Protein AF-0000000080791284 (afdb_homodimer)

Foldseek 3Di:
DEEEEEVLQAQLNLLLCVLCVVVVHQYAYEYQPPPGDPLSHDPPRHYDHDALLPLVSLLCSCQVVVHQEYEYDWFDADQVVCQVVLVRRCCRQVSSLVSNVVSCVVNVHAAYEYEAEPQQQAFFPDQADEPPRDGDHDGSNSVSSVSSLVVLVVCCVVDVLHAYAYEYEWQEFFHPDLSRAHPDCRHDLVVCLVQVVVVHAAAFAFQCAPDPRGAAWTFYAYSNLVSQLSSLSVVCVVVVHHADRYFYQTDQPTDGPVRLVVLLCVQVVRDHDHHYHHHDPRDHRYYTYDGVSSVVRRVHDRPADSNNRSNRNNSSCVSCVVRD/DEEEEEVLQAQLNLLLCVLCVVVVHQYAYEYQPPPGDPLSHDPPRHYDHDALLPLVSLLCSCQVVVHQEYEYDWFDADQVVCQVVLVRRCCRQVSSLVSNVVSCVVNVHAHYEYEAEPQQQAFFPDQADEPPRDGDHDGSNSVSSVSSLVVLVVCCVVDVLHAYAYEYEWQEFFHPDLSRAHPDCRHDLVVCLVQVVVVHAAAFAFQCFPDPRGAAWTFYAYSNLVSQLSVLSVVCVVVVHHADRYFYQTDQPTDGPVRLVVLLCVQVVRDHDHHYHHHDPRDHRYYTYDGVSSVVRRVHDRPDDSNNRSNRNNSSCVSCVVRD

pLDDT: mean 96.79, std 4.79, range [45.53, 99.0]

Structure (mmCIF, N/CA/C/O backbone):
data_AF-0000000080791284-model_v1
#
loop_
_entity.id
_entity.type
_entity.pdbx_description
1 polymer 'UDP-glucose 4-epimerase'
#
loop_
_atom_site.group_PDB
_atom_site.id
_atom_site.type_symbol
_atom_site.label_atom_id
_atom_site.label_alt_id
_atom_site.label_comp_id
_atom_site.label_asym_id
_atom_site.label_entity_id
_atom_site.label_seq_id
_atom_site.pdbx_PDB_ins_code
_atom_site.Cartn_x
_atom_site.Cartn_y
_atom_site.Cartn_z
_atom_site.occupancy
_atom_site.B_iso_or_equiv
_atom_site.auth_seq_id
_atom_site.auth_comp_id
_atom_site.auth_asym_id
_atom_site.auth_atom_id
_atom_site.pdbx_PDB_model_num
ATOM 1 N N . MET A 1 1 ? -21.625 -19.188 -17.984 1 87.69 1 MET A N 1
ATOM 2 C CA . MET A 1 1 ? -21.016 -18.469 -16.859 1 87.69 1 MET A CA 1
ATOM 3 C C . MET A 1 1 ? -19.516 -18.281 -17.094 1 87.69 1 MET A C 1
ATOM 5 O O . MET A 1 1 ? -18.812 -19.219 -17.5 1 87.69 1 MET A O 1
ATOM 9 N N . SER A 1 2 ? -19 -17.078 -17.141 1 98.19 2 SER A N 1
ATOM 10 C CA . SER A 1 2 ? -17.609 -16.859 -17.516 1 98.19 2 SER A CA 1
ATOM 11 C C . SER A 1 2 ? -16.844 -16.156 -16.391 1 98.19 2 SER A C 1
ATOM 13 O O . SER A 1 2 ? -17.438 -15.547 -15.5 1 98.19 2 SER A O 1
ATOM 15 N N . TRP A 1 3 ? -15.586 -16.391 -16.266 1 98.88 3 TRP A N 1
ATOM 16 C CA . TRP A 1 3 ? -14.664 -15.734 -15.352 1 98.88 3 TRP A CA 1
ATOM 17 C C . TRP A 1 3 ? -13.508 -15.086 -16.109 1 98.88 3 TRP A C 1
ATOM 19 O O . TRP A 1 3 ? -12.969 -15.68 -17.047 1 98.88 3 TRP A O 1
ATOM 29 N N . LEU A 1 4 ? -13.234 -13.859 -15.773 1 98.94 4 LEU A N 1
ATOM 30 C CA . LEU A 1 4 ? -12.078 -13.18 -16.344 1 98.94 4 LEU A CA 1
ATOM 31 C C . LEU A 1 4 ? -10.805 -13.562 -15.609 1 98.94 4 LEU A C 1
ATOM 33 O O . LEU A 1 4 ? -10.758 -13.531 -14.383 1 98.94 4 LEU A O 1
ATOM 37 N N . VAL A 1 5 ? -9.805 -13.977 -16.312 1 98.94 5 VAL A N 1
ATOM 38 C CA . VAL A 1 5 ? -8.469 -14.219 -15.781 1 98.94 5 VAL A CA 1
ATOM 39 C C . VAL A 1 5 ? -7.5 -13.18 -16.328 1 98.94 5 VAL A C 1
ATOM 41 O O . VAL A 1 5 ? -7.09 -13.25 -17.484 1 98.94 5 VAL A O 1
ATOM 44 N N . THR A 1 6 ? -7.156 -12.203 -15.492 1 98.94 6 THR A N 1
ATOM 45 C CA . THR A 1 6 ? -6.086 -11.297 -15.898 1 98.94 6 THR A CA 1
ATOM 46 C C . THR A 1 6 ? -4.723 -11.969 -15.758 1 98.94 6 THR A C 1
ATOM 48 O O . THR A 1 6 ? -4.5 -12.734 -14.812 1 98.94 6 THR A O 1
ATOM 51 N N . GLY A 1 7 ? -3.83 -11.648 -16.734 1 98.75 7 GLY A N 1
ATOM 52 C CA . GLY A 1 7 ? -2.572 -12.383 -16.75 1 98.75 7 GLY A CA 1
ATOM 53 C C . GLY A 1 7 ? -2.729 -13.828 -17.156 1 98.75 7 GLY A C 1
ATOM 54 O O . GLY A 1 7 ? -1.93 -14.688 -16.766 1 98.75 7 GLY A O 1
ATOM 55 N N . GLY A 1 8 ? -3.756 -14.07 -17.922 1 98.81 8 GLY A N 1
ATOM 56 C CA . GLY A 1 8 ? -4.113 -15.445 -18.25 1 98.81 8 GLY A CA 1
ATOM 57 C C . GLY A 1 8 ? -3.203 -16.062 -19.281 1 98.81 8 GLY A C 1
ATOM 58 O O . GLY A 1 8 ? -3.275 -17.281 -19.547 1 98.81 8 GLY A O 1
ATOM 59 N N . ALA A 1 9 ? -2.322 -15.289 -19.875 1 98.69 9 ALA A N 1
ATOM 60 C CA . ALA A 1 9 ? -1.378 -15.812 -20.859 1 98.69 9 ALA A CA 1
ATOM 61 C C . ALA A 1 9 ? -0.006 -16.047 -20.234 1 98.69 9 ALA A C 1
ATOM 63 O O . ALA A 1 9 ? 0.948 -16.406 -20.922 1 98.69 9 ALA A O 1
ATOM 64 N N . GLY A 1 10 ? 0.11 -15.781 -18.938 1 98.12 10 GLY A N 1
ATOM 65 C CA . GLY A 1 10 ? 1.325 -16.094 -18.203 1 98.12 10 GLY A CA 1
ATOM 66 C C . GLY A 1 10 ? 1.381 -17.547 -17.75 1 98.12 10 GLY A C 1
ATOM 67 O O . GLY A 1 10 ? 0.429 -18.297 -17.938 1 98.12 10 GLY A O 1
ATOM 68 N N . TYR A 1 11 ? 2.461 -17.938 -17.078 1 97.88 11 TYR A N 1
ATOM 69 C CA . TYR A 1 11 ? 2.721 -19.297 -16.625 1 97.88 11 TYR A CA 1
ATOM 70 C C . TYR A 1 11 ? 1.619 -19.781 -15.695 1 97.88 11 TYR A C 1
ATOM 72 O O . TYR A 1 11 ? 0.924 -20.75 -15.992 1 97.88 11 TYR A O 1
ATOM 80 N N . ILE A 1 12 ? 1.328 -19.031 -14.594 1 98.5 12 ILE A N 1
ATOM 81 C CA . ILE A 1 12 ? 0.312 -19.453 -13.633 1 98.5 12 ILE A CA 1
ATOM 82 C C . ILE A 1 12 ? -1.079 -19.219 -14.219 1 98.5 12 ILE A C 1
ATOM 84 O O . ILE A 1 12 ? -1.938 -20.109 -14.156 1 98.5 12 ILE A O 1
ATOM 88 N N . GLY A 1 13 ? -1.256 -18.078 -14.852 1 98.81 13 GLY A N 1
ATOM 89 C CA . GLY A 1 13 ? -2.553 -17.719 -15.398 1 98.81 13 GLY A CA 1
ATOM 90 C C . GLY A 1 13 ? -3.07 -18.719 -16.422 1 98.81 13 GLY A C 1
ATOM 91 O O . GLY A 1 13 ? -4.254 -19.062 -16.406 1 98.81 13 GLY A O 1
ATOM 92 N N . SER A 1 14 ? -2.199 -19.203 -17.281 1 98.81 14 SER A N 1
ATOM 93 C CA . SER A 1 14 ? -2.631 -20.125 -18.312 1 98.81 14 SER A CA 1
ATOM 94 C C . SER A 1 14 ? -3.043 -21.469 -17.719 1 98.81 14 SER A C 1
ATOM 96 O O . SER A 1 14 ? -3.951 -22.141 -18.234 1 98.81 14 SER A O 1
ATOM 98 N N . HIS A 1 15 ? -2.41 -21.922 -16.656 1 98.88 15 HIS A N 1
ATOM 99 C CA . HIS A 1 15 ? -2.83 -23.141 -15.977 1 98.88 15 HIS A CA 1
ATOM 100 C C . HIS A 1 15 ? -4.199 -22.969 -15.328 1 98.88 15 HIS A C 1
ATOM 102 O O . HIS A 1 15 ? -5.008 -23.891 -15.305 1 98.88 15 HIS A O 1
ATOM 108 N N . ILE A 1 16 ? -4.465 -21.75 -14.781 1 98.88 16 ILE A N 1
ATOM 109 C CA . ILE A 1 16 ? -5.766 -21.453 -14.188 1 98.88 16 ILE A CA 1
ATOM 110 C C . ILE A 1 16 ? -6.84 -21.469 -15.273 1 98.88 16 ILE A C 1
ATOM 112 O O . ILE A 1 16 ? -7.93 -22.016 -15.07 1 98.88 16 ILE A O 1
ATOM 116 N N . VAL A 1 17 ? -6.516 -20.891 -16.422 1 98.88 17 VAL A N 1
ATOM 117 C CA . VAL A 1 17 ? -7.426 -20.875 -17.562 1 98.88 17 VAL A CA 1
ATOM 118 C C . VAL A 1 17 ? -7.789 -22.312 -17.938 1 98.88 17 VAL A C 1
ATOM 120 O O . VAL A 1 17 ? -8.969 -22.641 -18.094 1 98.88 17 VAL A O 1
ATOM 123 N N . GLN A 1 18 ? -6.805 -23.219 -18.031 1 98.5 18 GLN A N 1
ATOM 124 C CA . GLN A 1 18 ? -7.059 -24.625 -18.344 1 98.5 18 GLN A CA 1
ATOM 125 C C . GLN A 1 18 ? -7.906 -25.281 -17.266 1 98.5 18 GLN A C 1
ATOM 127 O O . GLN A 1 18 ? -8.805 -26.078 -17.578 1 98.5 18 GLN A O 1
ATOM 132 N N . ALA A 1 19 ? -7.598 -25 -16.047 1 98.62 19 ALA A N 1
ATOM 133 C CA . ALA A 1 19 ? -8.359 -25.578 -14.938 1 98.62 19 ALA A CA 1
ATOM 134 C C . ALA A 1 19 ? -9.82 -25.156 -14.992 1 98.62 19 ALA A C 1
ATOM 136 O O . ALA A 1 19 ? -10.719 -25.938 -14.688 1 98.62 19 ALA A O 1
ATOM 137 N N . PHE A 1 20 ? -10.094 -23.891 -15.344 1 98.75 20 PHE A N 1
ATOM 138 C CA . PHE A 1 20 ? -11.461 -23.406 -15.508 1 98.75 20 PHE A CA 1
ATOM 139 C C . PHE A 1 20 ? -12.188 -24.203 -16.594 1 98.75 20 PHE A C 1
ATOM 141 O O . PHE A 1 20 ? -13.32 -24.641 -16.391 1 98.75 20 PHE A O 1
ATOM 148 N N . GLN A 1 21 ? -11.531 -24.391 -17.703 1 98.19 21 GLN A N 1
ATOM 149 C CA . GLN A 1 21 ? -12.125 -25.188 -18.797 1 98.19 21 GLN A CA 1
ATOM 150 C C . GLN A 1 21 ? -12.453 -26.594 -18.328 1 98.19 21 GLN A C 1
ATOM 152 O O . GLN A 1 21 ? -13.531 -27.109 -18.625 1 98.19 21 GLN A O 1
ATOM 157 N N . GLN A 1 22 ? -11.539 -27.188 -17.625 1 97.25 22 GLN A N 1
ATOM 158 C CA . GLN A 1 22 ? -11.727 -28.547 -17.125 1 97.25 22 GLN A CA 1
ATOM 159 C C . GLN A 1 22 ? -12.914 -28.625 -16.188 1 97.25 22 GLN A C 1
ATOM 161 O O . GLN A 1 22 ? -13.586 -29.656 -16.109 1 97.25 22 GLN A O 1
ATOM 166 N N . ALA A 1 23 ? -13.188 -27.562 -15.5 1 97.56 23 ALA A N 1
ATOM 167 C CA . ALA A 1 23 ? -14.289 -27.516 -14.531 1 97.56 23 ALA A CA 1
ATOM 168 C C . ALA A 1 23 ? -15.602 -27.141 -15.211 1 97.56 23 ALA A C 1
ATOM 170 O O . ALA A 1 23 ? -16.641 -27.062 -14.555 1 97.56 23 ALA A O 1
ATOM 171 N N . GLY A 1 24 ? -15.57 -26.828 -16.484 1 97.38 24 GLY A N 1
ATOM 172 C CA . GLY A 1 24 ? -16.766 -26.469 -17.219 1 97.38 24 GLY A CA 1
ATOM 173 C C . GLY A 1 24 ? -17.156 -25.016 -17.047 1 97.38 24 GLY A C 1
ATOM 174 O O . GLY A 1 24 ? -18.328 -24.656 -17.219 1 97.38 24 GLY A O 1
ATOM 175 N N . ILE A 1 25 ? -16.266 -24.156 -16.578 1 98 25 ILE A N 1
ATOM 176 C CA . ILE A 1 25 ? -16.469 -22.719 -16.453 1 98 25 ILE A CA 1
ATOM 177 C C . ILE A 1 25 ? -15.727 -21.984 -17.562 1 98 25 ILE A C 1
ATOM 179 O O . ILE A 1 25 ? -14.539 -22.234 -17.781 1 98 25 ILE A O 1
ATOM 183 N N . ASP A 1 26 ? -16.312 -21.109 -18.266 1 98.44 26 ASP A N 1
ATOM 184 C CA . ASP A 1 26 ? -15.73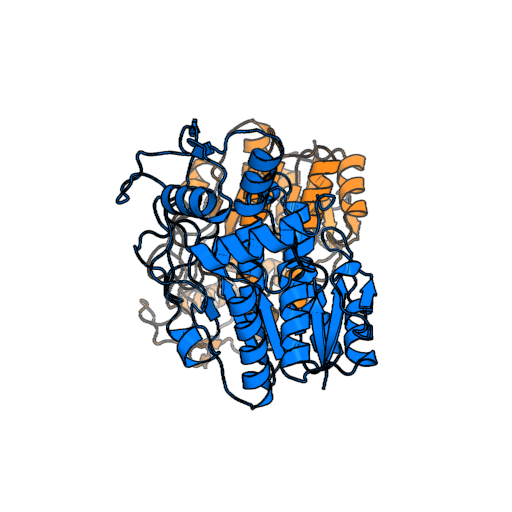4 -20.438 -19.438 1 98.44 26 ASP A CA 1
ATOM 185 C C . ASP A 1 26 ? -14.773 -19.344 -19.016 1 98.44 26 ASP A C 1
ATOM 187 O O . ASP A 1 26 ? -15.195 -18.312 -18.469 1 98.44 26 ASP A O 1
ATOM 191 N N . PRO A 1 27 ? -13.531 -19.531 -19.312 1 98.81 27 PRO A N 1
ATOM 192 C CA . PRO A 1 27 ? -12.594 -18.453 -19 1 98.81 27 PRO A CA 1
ATOM 193 C C . PRO A 1 27 ? -12.516 -17.406 -20.109 1 98.81 27 PRO A C 1
ATOM 195 O O . PRO A 1 27 ? -12.719 -17.719 -21.281 1 98.81 27 PRO A O 1
ATOM 198 N N . VAL A 1 28 ? -12.289 -16.188 -19.75 1 98.94 28 VAL A N 1
ATOM 199 C CA . VAL A 1 28 ? -11.922 -15.062 -20.594 1 98.94 28 VAL A CA 1
ATOM 200 C C . VAL A 1 28 ? -10.578 -14.5 -20.141 1 98.94 28 VAL A C 1
ATOM 202 O O . VAL A 1 28 ? -10.312 -14.391 -18.938 1 98.94 28 VAL A O 1
ATOM 205 N N . VAL A 1 29 ? -9.672 -14.172 -21.094 1 98.94 29 VAL A N 1
ATOM 206 C CA . VAL A 1 29 ? -8.312 -13.789 -20.719 1 98.94 29 VAL A CA 1
ATOM 207 C C . VAL A 1 29 ? -8.055 -12.344 -21.125 1 98.94 29 VAL A C 1
ATOM 209 O O . VAL A 1 29 ? -8.406 -11.93 -22.234 1 98.94 29 VAL A O 1
ATOM 212 N N . ILE A 1 30 ? -7.512 -11.547 -20.219 1 98.94 30 ILE A N 1
ATOM 213 C CA . ILE A 1 30 ? -6.828 -10.297 -20.547 1 98.94 30 ILE A CA 1
ATOM 214 C C . ILE A 1 30 ? -5.336 -10.43 -20.234 1 98.94 30 ILE A C 1
ATOM 216 O O . ILE A 1 30 ? -4.953 -10.922 -19.172 1 98.94 30 ILE A O 1
ATOM 220 N N . ASP A 1 31 ? -4.547 -10.078 -21.156 1 98.88 31 ASP A N 1
ATOM 221 C CA . ASP A 1 31 ? -3.098 -10.078 -20.984 1 98.88 31 ASP A CA 1
ATOM 222 C C . ASP A 1 31 ? -2.432 -9.078 -21.922 1 98.88 31 ASP A C 1
ATOM 224 O O . ASP A 1 31 ? -2.838 -8.953 -23.078 1 98.88 31 ASP A O 1
ATOM 228 N N . ASP A 1 32 ? -1.421 -8.406 -21.438 1 98.62 32 ASP A N 1
ATOM 229 C CA . ASP A 1 32 ? -0.742 -7.457 -22.312 1 98.62 32 ASP A CA 1
ATOM 230 C C . ASP A 1 32 ? 0.476 -8.094 -22.984 1 98.62 32 ASP A C 1
ATOM 232 O O . ASP A 1 32 ? 1.182 -7.445 -23.75 1 98.62 32 ASP A O 1
ATOM 236 N N . LEU A 1 33 ? 0.801 -9.297 -22.656 1 98.25 33 LEU A N 1
ATOM 237 C CA . LEU A 1 33 ? 1.854 -10.133 -23.234 1 98.25 33 LEU A CA 1
ATOM 238 C C . LEU A 1 33 ? 3.23 -9.539 -22.938 1 98.25 33 LEU A C 1
ATOM 240 O O . LEU A 1 33 ? 4.168 -9.727 -23.719 1 98.25 33 LEU A O 1
ATOM 244 N N . SER A 1 34 ? 3.297 -8.711 -21.844 1 96.81 34 SER A N 1
ATOM 245 C CA . SER A 1 34 ? 4.605 -8.219 -21.406 1 96.81 34 SER A CA 1
ATOM 246 C C . SER A 1 34 ? 5.535 -9.367 -21.031 1 96.81 34 SER A C 1
ATOM 248 O O . SER A 1 34 ? 6.734 -9.32 -21.312 1 96.81 34 SER A O 1
ATOM 250 N N . SER A 1 35 ? 4.969 -10.414 -20.406 1 94.81 35 SER A N 1
ATOM 251 C CA . SER A 1 35 ? 5.742 -11.602 -20.078 1 94.81 35 SER A CA 1
ATOM 252 C C . SER A 1 35 ? 4.977 -12.875 -20.438 1 94.81 35 SER A C 1
ATOM 254 O O . SER A 1 35 ? 5.508 -13.977 -20.312 1 94.81 35 SER A O 1
ATOM 256 N N . GLY A 1 36 ? 3.742 -12.695 -20.828 1 96.5 36 GLY A N 1
ATOM 257 C CA . GLY A 1 36 ? 2.922 -13.828 -21.219 1 96.5 36 GLY A CA 1
ATOM 258 C C . GLY A 1 36 ? 3.102 -14.219 -22.672 1 96.5 36 GLY A C 1
ATOM 259 O O . GLY A 1 36 ? 3.803 -13.539 -23.422 1 96.5 36 GLY A O 1
ATOM 260 N N . HIS A 1 37 ? 2.498 -15.336 -23 1 97.56 37 HIS A N 1
ATOM 261 C CA . HIS A 1 37 ? 2.549 -15.891 -24.344 1 97.56 37 HIS A CA 1
ATOM 262 C C . HIS A 1 37 ? 1.148 -16.156 -24.891 1 97.56 37 HIS A C 1
ATOM 264 O O . HIS A 1 37 ? 0.394 -16.938 -24.297 1 97.56 37 HIS A O 1
ATOM 270 N N . GLU A 1 38 ? 0.887 -15.57 -26 1 97.75 38 GLU A N 1
ATOM 271 C CA . GLU A 1 38 ? -0.438 -15.75 -26.578 1 97.75 38 GLU A CA 1
ATOM 272 C C . GLU A 1 38 ? -0.738 -17.219 -26.828 1 97.75 38 GLU A C 1
ATOM 274 O O . GLU A 1 38 ? -1.882 -17.656 -26.688 1 97.75 38 GLU A O 1
ATOM 279 N N . ASP A 1 39 ? 0.269 -18 -27.156 1 96.81 39 ASP A N 1
ATOM 280 C CA . ASP A 1 39 ? 0.123 -19.406 -27.484 1 96.81 39 ASP A CA 1
ATOM 281 C C . ASP A 1 39 ? -0.263 -20.219 -26.234 1 96.81 39 ASP A C 1
ATOM 283 O O . ASP A 1 39 ? -0.684 -21.375 -26.359 1 96.81 39 ASP A O 1
ATOM 287 N N . PHE A 1 40 ? -0.145 -19.641 -25.047 1 98.19 40 PHE A N 1
ATOM 288 C CA . PHE A 1 40 ? -0.536 -20.328 -23.812 1 98.19 40 PHE A CA 1
ATOM 289 C C . PHE A 1 40 ? -2.053 -20.328 -23.656 1 98.19 40 PHE A C 1
ATOM 291 O O . PHE A 1 40 ? -2.598 -21.109 -22.875 1 98.19 40 PHE A O 1
ATOM 298 N N . VAL A 1 41 ? -2.725 -19.406 -24.328 1 98.5 41 VAL A N 1
ATOM 299 C CA . VAL A 1 41 ? -4.18 -19.328 -24.25 1 98.5 41 VAL A CA 1
ATOM 300 C C . VAL A 1 41 ? -4.805 -20.344 -25.203 1 98.5 41 VAL A C 1
ATOM 302 O O . VAL A 1 41 ? -4.559 -20.312 -26.406 1 98.5 41 VAL A O 1
ATOM 305 N N . PRO A 1 42 ? -5.59 -21.297 -24.656 1 97.19 42 PRO A N 1
ATOM 306 C CA . PRO A 1 42 ? -6.188 -22.312 -25.516 1 97.19 42 PRO A CA 1
ATOM 307 C C . PRO A 1 42 ? -7.07 -21.719 -26.625 1 97.19 42 PRO A C 1
ATOM 309 O O . PRO A 1 42 ? -7.68 -20.672 -26.422 1 97.19 42 PRO A O 1
ATOM 312 N N . GLY A 1 43 ? -7.145 -22.5 -27.734 1 94.25 43 GLY A N 1
ATOM 313 C CA . GLY A 1 43 ? -8.062 -22.125 -28.797 1 94.25 43 GLY A CA 1
ATOM 314 C C . GLY A 1 43 ? -9.5 -22.016 -28.328 1 94.25 43 GLY A C 1
ATOM 315 O O . GLY A 1 43 ? -9.961 -22.828 -27.531 1 94.25 43 GLY A O 1
ATOM 316 N N . GLY A 1 44 ? -10.219 -21.047 -28.672 1 95.56 44 GLY A N 1
ATOM 317 C CA . GLY A 1 44 ? -11.625 -20.906 -28.328 1 95.56 44 GLY A CA 1
ATOM 318 C C . GLY A 1 44 ? -11.852 -20.016 -27.125 1 95.56 44 GLY A C 1
ATOM 319 O O . GLY A 1 44 ? -12.969 -19.547 -26.891 1 95.56 44 GLY A O 1
ATOM 320 N N . VAL A 1 45 ? -10.82 -19.906 -26.281 1 98.56 45 VAL A N 1
ATOM 321 C CA . VAL A 1 45 ? -10.938 -19.016 -25.141 1 98.56 45 VAL A CA 1
ATOM 322 C C . VAL A 1 45 ? -10.797 -17.562 -25.609 1 98.56 45 VAL A C 1
ATOM 324 O O . VAL A 1 45 ? -9.812 -17.203 -26.266 1 98.56 45 VAL A O 1
ATOM 327 N N . PRO A 1 46 ? -11.805 -16.703 -25.359 1 98.81 46 PRO A N 1
ATOM 328 C CA . PRO A 1 46 ? -11.656 -15.297 -25.719 1 98.81 46 PRO A CA 1
ATOM 329 C C . PRO A 1 46 ? -10.406 -14.664 -25.109 1 98.81 46 PRO A C 1
ATOM 331 O O . PRO A 1 46 ? -10.141 -14.828 -23.922 1 98.81 46 PRO A O 1
ATOM 334 N N . PHE A 1 47 ? -9.664 -14 -25.984 1 98.81 47 PHE A N 1
ATOM 335 C CA . PHE A 1 47 ? -8.422 -13.352 -25.578 1 98.81 47 PHE A CA 1
ATOM 336 C C . PHE A 1 47 ? -8.445 -11.867 -25.922 1 98.81 47 PHE A C 1
ATOM 338 O O . PHE A 1 47 ? -8.602 -11.508 -27.094 1 98.81 47 PHE A O 1
ATOM 345 N N . VAL A 1 48 ? -8.32 -11.039 -24.938 1 98.81 48 VAL A N 1
ATOM 346 C CA . VAL A 1 48 ? -8.219 -9.594 -25.109 1 98.81 48 VAL A CA 1
ATOM 347 C C . VAL A 1 48 ? -6.793 -9.133 -24.812 1 98.81 48 VAL A C 1
ATOM 349 O O . VAL A 1 48 ? -6.344 -9.195 -23.672 1 98.81 48 VAL A O 1
ATOM 352 N N . ARG A 1 49 ? -6.07 -8.734 -25.844 1 98.75 49 ARG A N 1
ATOM 353 C CA . ARG A 1 49 ? -4.727 -8.195 -25.656 1 98.75 49 ARG A CA 1
ATOM 354 C C . ARG A 1 49 ? -4.777 -6.773 -25.109 1 98.75 49 ARG A C 1
ATOM 356 O O . ARG A 1 49 ? -5.281 -5.867 -25.781 1 98.75 49 ARG A O 1
ATOM 363 N N . GLY A 1 50 ? -4.344 -6.578 -23.906 1 98.62 50 GLY A N 1
ATOM 364 C CA . GLY A 1 50 ? -4.348 -5.258 -23.297 1 98.62 50 GLY A CA 1
ATOM 365 C C . GLY A 1 50 ? -3.879 -5.258 -21.859 1 98.62 50 GLY A C 1
ATOM 366 O O . GLY A 1 50 ? -3.656 -6.32 -21.266 1 98.62 50 GLY A O 1
ATOM 367 N N . SER A 1 51 ? -3.686 -4.113 -21.328 1 98.62 51 SER A N 1
ATOM 368 C CA . SER A 1 51 ? -3.201 -3.902 -19.969 1 98.62 51 SER A CA 1
ATOM 369 C C . SER A 1 51 ? -4.355 -3.746 -18.984 1 98.62 51 SER A C 1
ATOM 371 O O . SER A 1 51 ? -5.371 -3.125 -19.312 1 98.62 51 SER A O 1
ATOM 373 N N . VAL A 1 52 ? -4.172 -4.281 -17.797 1 98.56 52 VAL A N 1
ATOM 374 C CA . VAL A 1 52 ? -5.176 -4.102 -16.75 1 98.56 52 VAL A CA 1
ATOM 375 C C . VAL A 1 52 ? -5.215 -2.639 -16.312 1 98.56 52 VAL A C 1
ATOM 377 O O . VAL A 1 52 ? -6.168 -2.201 -15.672 1 98.56 52 VAL A O 1
ATOM 380 N N . LEU A 1 53 ? -4.207 -1.834 -16.672 1 98.38 53 LEU A N 1
ATOM 381 C CA . LEU A 1 53 ? -4.199 -0.408 -16.375 1 98.38 53 LEU A CA 1
ATOM 382 C C . LEU A 1 53 ? -5.27 0.327 -17.172 1 98.38 53 LEU A C 1
ATOM 384 O O . LEU A 1 53 ? -5.598 1.478 -16.875 1 98.38 53 LEU A O 1
ATOM 388 N N . ASP A 1 54 ? -5.73 -0.264 -18.219 1 98.69 54 ASP A N 1
ATOM 389 C CA . ASP A 1 54 ? -6.836 0.279 -19 1 98.69 54 ASP A CA 1
ATOM 390 C C . ASP A 1 54 ? -8.18 -0.145 -18.406 1 98.69 54 ASP A C 1
ATOM 392 O O . ASP A 1 54 ? -8.789 -1.111 -18.859 1 98.69 54 ASP A O 1
ATOM 396 N N . THR A 1 55 ? -8.672 0.663 -17.5 1 98.75 55 THR A N 1
ATOM 397 C CA . THR A 1 55 ? -9.891 0.354 -16.766 1 98.75 55 THR A CA 1
ATOM 398 C C . THR A 1 55 ? -11.062 0.14 -17.719 1 98.75 55 THR A C 1
ATOM 400 O O . THR A 1 55 ? -11.883 -0.755 -17.516 1 98.75 55 THR A O 1
ATOM 403 N N . GLY A 1 56 ? -11.125 1.024 -18.703 1 98.88 56 GLY A N 1
ATOM 404 C CA . GLY A 1 56 ? -12.195 0.893 -19.688 1 98.88 56 GLY A CA 1
ATOM 405 C C . GLY A 1 56 ? -12.172 -0.433 -20.422 1 98.88 56 GLY A C 1
ATOM 406 O O . GLY A 1 56 ? -13.219 -1.038 -20.656 1 98.88 56 GLY A O 1
ATOM 407 N N . LEU A 1 57 ? -10.984 -0.885 -20.797 1 98.88 57 LEU A N 1
ATOM 408 C CA . LEU A 1 57 ? -10.828 -2.17 -21.469 1 98.88 57 LEU A CA 1
ATOM 409 C C . LEU A 1 57 ? -11.297 -3.312 -20.578 1 98.88 57 LEU A C 1
ATOM 411 O O . LEU A 1 57 ? -12 -4.215 -21.031 1 98.88 57 LEU A O 1
ATOM 415 N N . VAL A 1 58 ? -10.891 -3.312 -19.297 1 98.94 58 VAL A N 1
ATOM 416 C CA . VAL A 1 58 ? -11.266 -4.359 -18.359 1 98.94 58 VAL A CA 1
ATOM 417 C C . VAL A 1 58 ? -12.781 -4.371 -18.188 1 98.94 58 VAL A C 1
ATOM 419 O O . VAL A 1 58 ? -13.414 -5.43 -18.234 1 98.94 58 VAL A O 1
ATOM 422 N N . GLN A 1 59 ? -13.383 -3.186 -18.016 1 98.94 59 GLN A N 1
ATOM 423 C CA . GLN A 1 59 ? -14.82 -3.072 -17.812 1 98.94 59 GLN A CA 1
ATOM 424 C C . GLN A 1 59 ? -15.586 -3.629 -19.016 1 98.94 59 GLN A C 1
ATOM 426 O O . GLN A 1 59 ? -16.516 -4.418 -18.844 1 98.94 59 GLN A O 1
ATOM 431 N N . ARG A 1 60 ? -15.203 -3.176 -20.188 1 98.81 60 ARG A N 1
ATOM 432 C CA . ARG A 1 60 ? -15.867 -3.635 -21.391 1 98.81 60 ARG A CA 1
ATOM 433 C C . ARG A 1 60 ? -15.766 -5.148 -21.547 1 98.81 60 ARG A C 1
ATOM 435 O O . ARG A 1 60 ? -16.719 -5.809 -21.953 1 98.81 60 ARG A O 1
ATOM 442 N N . THR A 1 61 ? -14.617 -5.691 -21.219 1 98.88 61 THR A N 1
ATOM 443 C CA . THR A 1 61 ? -14.414 -7.133 -21.312 1 98.88 61 THR A CA 1
ATOM 444 C C . THR A 1 61 ? -15.352 -7.871 -20.359 1 98.88 61 THR A C 1
ATOM 446 O O . THR A 1 61 ? -15.977 -8.867 -20.734 1 98.88 61 THR A O 1
ATOM 449 N N . LEU A 1 62 ? -15.422 -7.402 -19.125 1 98.88 62 LEU A N 1
ATOM 450 C CA . LEU A 1 62 ? -16.312 -8.008 -18.125 1 98.88 62 LEU A CA 1
ATOM 451 C C . LEU A 1 62 ? -17.75 -8 -18.625 1 98.88 62 LEU A C 1
ATOM 453 O O . LEU A 1 62 ? -18.453 -9.008 -18.484 1 98.88 62 LEU A O 1
ATOM 457 N N . GLU A 1 63 ? -18.172 -6.898 -19.203 1 98.81 63 GLU A N 1
ATOM 458 C CA . GLU A 1 63 ? -19.547 -6.723 -19.641 1 98.81 63 GLU A CA 1
ATOM 459 C C . GLU A 1 63 ? -19.844 -7.547 -20.891 1 98.81 63 GLU A C 1
ATOM 461 O O . GLU A 1 63 ? -20.859 -8.25 -20.953 1 98.81 63 GLU A O 1
ATOM 466 N N . GLU A 1 64 ? -18.953 -7.449 -21.891 1 98.62 64 GLU A N 1
ATOM 467 C CA . GLU A 1 64 ? -19.156 -8.125 -23.172 1 98.62 64 GLU A CA 1
ATOM 468 C C . GLU A 1 64 ? -19.234 -9.641 -22.984 1 98.62 64 GLU A C 1
ATOM 470 O O . GLU A 1 64 ? -19.969 -10.32 -23.688 1 98.62 64 GLU A O 1
ATOM 475 N N . HIS A 1 65 ? -18.5 -10.164 -22.047 1 98.69 65 HIS A N 1
ATOM 476 C CA . HIS A 1 65 ? -18.422 -11.609 -21.875 1 98.69 65 HIS A CA 1
ATOM 477 C C . HIS A 1 65 ? -19.25 -12.07 -20.688 1 98.69 65 HIS A C 1
ATOM 479 O O . HIS A 1 65 ? -19.172 -13.234 -20.281 1 98.69 65 HIS A O 1
ATOM 485 N N . HIS A 1 66 ? -19.953 -11.18 -20.062 1 98.25 66 HIS A N 1
ATOM 486 C CA . HIS A 1 66 ? -20.844 -11.484 -18.953 1 98.25 66 HIS A CA 1
ATOM 487 C C . HIS A 1 66 ? -20.125 -12.258 -17.859 1 98.25 66 HIS A C 1
ATOM 489 O O . HIS A 1 66 ? -20.609 -13.297 -17.406 1 98.25 66 HIS A O 1
ATOM 495 N N . CYS A 1 67 ? -18.984 -11.797 -17.484 1 98.81 67 CYS A N 1
ATOM 496 C CA . CYS A 1 67 ? -18.172 -12.469 -16.453 1 98.81 67 CYS A CA 1
ATOM 497 C C . CYS A 1 67 ? -18.859 -12.375 -15.094 1 98.81 67 CYS A C 1
ATOM 499 O O . CYS A 1 67 ? -19.391 -11.328 -14.727 1 98.81 67 CYS A O 1
ATOM 501 N N . GLU A 1 68 ? -18.719 -13.477 -14.336 1 98.31 68 GLU A N 1
ATOM 502 C CA . GLU A 1 68 ? -19.312 -13.539 -13 1 98.31 68 GLU A CA 1
ATOM 503 C C . GLU A 1 68 ? -18.25 -13.289 -11.922 1 98.31 68 GLU A C 1
ATOM 505 O O . GLU A 1 68 ? -18.594 -13.047 -10.758 1 98.31 68 GLU A O 1
ATOM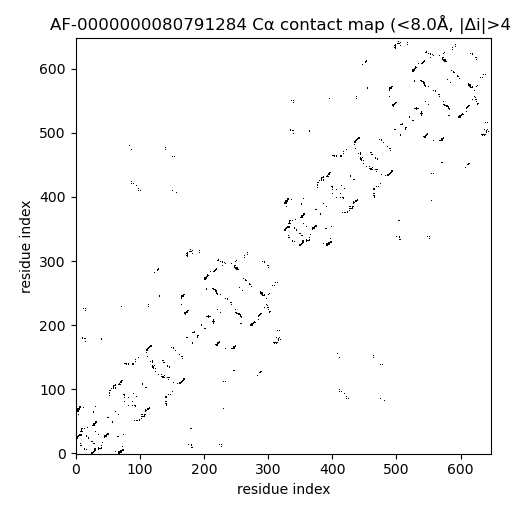 510 N N . GLY A 1 69 ? -17.078 -13.375 -12.281 1 98.81 69 GLY A N 1
ATOM 511 C CA . GLY A 1 69 ? -15.969 -13.172 -11.367 1 98.81 69 GLY A CA 1
ATOM 512 C C . GLY A 1 69 ? -14.648 -12.914 -12.062 1 98.81 69 GLY A C 1
ATOM 513 O O . GLY A 1 69 ? -14.57 -12.969 -13.297 1 98.81 69 GLY A O 1
ATOM 514 N N . VAL A 1 70 ? -13.664 -12.555 -11.289 1 99 70 VAL A N 1
ATOM 515 C CA . VAL A 1 70 ? -12.328 -12.242 -11.789 1 99 70 VAL A CA 1
ATOM 516 C C . VAL A 1 70 ? -11.289 -13.008 -10.977 1 99 70 VAL A C 1
ATOM 518 O O . VAL A 1 70 ? -11.359 -13.047 -9.75 1 99 70 VAL A O 1
ATOM 521 N N . VAL A 1 71 ? -10.414 -13.703 -11.648 1 99 71 VAL A N 1
ATOM 522 C CA . VAL A 1 71 ? -9.133 -14.125 -11.086 1 99 71 VAL A CA 1
ATOM 523 C C . VAL A 1 71 ? -8.031 -13.164 -11.516 1 99 71 VAL A C 1
ATOM 525 O O . VAL A 1 71 ? -7.715 -13.07 -12.703 1 99 71 VAL A O 1
ATOM 528 N N . HIS A 1 72 ? -7.48 -12.5 -10.562 1 98.94 72 HIS A N 1
ATOM 529 C CA . HIS A 1 72 ? -6.492 -11.469 -10.875 1 98.94 72 HIS A CA 1
ATOM 530 C C . HIS A 1 72 ? -5.074 -11.984 -10.648 1 98.94 72 HIS A C 1
ATOM 532 O O . HIS A 1 72 ? -4.562 -11.922 -9.531 1 98.94 72 HIS A O 1
ATOM 538 N N . VAL A 1 73 ? -4.414 -12.32 -11.734 1 98.81 73 VAL A N 1
ATOM 539 C CA . VAL A 1 73 ? -3.061 -12.867 -11.672 1 98.81 73 VAL A CA 1
ATOM 540 C C . VAL A 1 73 ? -2.072 -11.875 -12.281 1 98.81 73 VAL A C 1
ATOM 542 O O . VAL A 1 73 ? -0.871 -11.945 -12.016 1 98.81 73 VAL A O 1
ATOM 545 N N . ALA A 1 74 ? -2.574 -10.961 -13.078 1 98.69 74 ALA A N 1
ATOM 546 C CA . ALA A 1 74 ? -1.709 -10.008 -13.766 1 98.69 74 ALA A CA 1
ATOM 547 C C . ALA A 1 74 ? -0.877 -9.203 -12.766 1 98.69 74 ALA A C 1
ATOM 549 O O . ALA A 1 74 ? -1.377 -8.797 -11.719 1 98.69 74 ALA A O 1
ATOM 550 N N . GLY A 1 75 ? 0.335 -8.984 -13.102 1 97.25 75 GLY A N 1
ATOM 551 C CA . GLY A 1 75 ? 1.228 -8.18 -12.289 1 97.25 75 GLY A CA 1
ATOM 552 C C . GLY A 1 75 ? 2.691 -8.375 -12.633 1 97.25 75 GLY A C 1
ATOM 553 O O . GLY A 1 75 ? 3.045 -9.32 -13.344 1 97.25 75 GLY A O 1
ATOM 554 N N . PHE A 1 76 ? 3.549 -7.461 -12.172 1 97.31 76 PHE A N 1
ATOM 555 C CA . PHE A 1 76 ? 5 -7.578 -12.242 1 97.31 76 PHE A CA 1
ATOM 556 C C . PHE A 1 76 ? 5.527 -8.43 -11.094 1 97.31 76 PHE A C 1
ATOM 558 O O . PHE A 1 76 ? 5.461 -8.016 -9.93 1 97.31 76 PHE A O 1
ATOM 565 N N . LYS A 1 77 ? 6.125 -9.594 -11.367 1 93.94 77 LYS A N 1
ATOM 566 C CA . LYS A 1 77 ? 6.203 -10.633 -10.344 1 93.94 77 LYS A CA 1
ATOM 567 C C . LYS A 1 77 ? 7.641 -10.844 -9.883 1 93.94 77 LYS A C 1
ATOM 569 O O . LYS A 1 77 ? 7.91 -11.703 -9.039 1 93.94 77 LYS A O 1
ATOM 574 N N . TYR A 1 78 ? 8.594 -10.117 -10.352 1 93.62 78 TYR A N 1
ATOM 575 C CA . TYR A 1 78 ? 9.992 -10.375 -10.031 1 93.62 78 TYR A CA 1
ATOM 576 C C . TYR A 1 78 ? 10.43 -9.57 -8.812 1 93.62 78 TYR A C 1
ATOM 578 O O . TYR A 1 78 ? 10.82 -8.406 -8.938 1 93.62 78 TYR A O 1
ATOM 586 N N . ALA A 1 79 ? 10.492 -10.266 -7.695 1 93 79 ALA A N 1
ATOM 587 C CA . ALA A 1 79 ? 10.789 -9.609 -6.422 1 93 79 ALA A CA 1
ATOM 588 C C . ALA A 1 79 ? 12.133 -8.891 -6.477 1 93 79 ALA A C 1
ATOM 590 O O . ALA A 1 79 ? 12.234 -7.719 -6.098 1 93 79 ALA A O 1
ATOM 591 N N . GLY A 1 80 ? 13.164 -9.602 -6.992 1 93.31 80 GLY A N 1
ATOM 592 C CA . GLY A 1 80 ? 14.484 -8.992 -7.078 1 93.31 80 GLY A CA 1
ATOM 593 C C . GLY A 1 80 ? 14.516 -7.773 -7.977 1 93.31 80 GLY A C 1
ATOM 594 O O . GLY A 1 80 ? 15.047 -6.727 -7.59 1 93.31 80 GLY A O 1
ATOM 595 N N . VAL A 1 81 ? 13.844 -7.902 -9.125 1 96.12 81 VAL A N 1
ATOM 596 C CA . VAL A 1 81 ? 13.844 -6.82 -10.102 1 96.12 81 VAL A CA 1
ATOM 597 C C . VAL A 1 81 ? 13.008 -5.652 -9.586 1 96.12 81 VAL A C 1
ATOM 599 O O . VAL A 1 81 ? 13.305 -4.488 -9.875 1 96.12 81 VAL A O 1
ATOM 602 N N . SER A 1 82 ? 12.016 -5.953 -8.812 1 97.88 82 SER A N 1
ATOM 603 C CA . SER A 1 82 ? 11.133 -4.918 -8.289 1 97.88 82 SER A CA 1
ATOM 604 C C . SER A 1 82 ? 11.914 -3.898 -7.461 1 97.88 82 SER A C 1
ATOM 606 O O . SER A 1 82 ? 11.531 -2.729 -7.387 1 97.88 82 SER A O 1
ATOM 608 N N . VAL A 1 83 ? 13.031 -4.266 -6.816 1 97.62 83 VAL A N 1
ATOM 609 C CA . VAL A 1 83 ? 13.836 -3.377 -5.988 1 97.62 83 VAL A CA 1
ATOM 610 C C . VAL A 1 83 ? 14.5 -2.312 -6.859 1 97.62 83 VAL A C 1
ATOM 612 O O . VAL A 1 83 ? 14.664 -1.166 -6.438 1 97.62 83 VAL A O 1
ATOM 615 N N . THR A 1 84 ? 14.82 -2.691 -8.102 1 97.62 84 THR A N 1
ATOM 616 C CA . THR A 1 84 ? 15.469 -1.74 -9 1 97.62 84 THR A CA 1
ATOM 617 C C . THR A 1 84 ? 14.43 -1.031 -9.867 1 97.62 84 THR A C 1
ATOM 619 O O . THR A 1 84 ? 14.758 -0.065 -10.562 1 97.62 84 THR A O 1
ATOM 622 N N . ARG A 1 85 ? 13.188 -1.519 -9.805 1 98.25 85 ARG A N 1
ATOM 623 C CA . ARG A 1 85 ? 12.102 -0.899 -10.57 1 98.25 85 ARG A CA 1
ATOM 624 C C . ARG A 1 85 ? 10.859 -0.725 -9.703 1 98.25 85 ARG A C 1
ATOM 626 O O . ARG A 1 85 ? 9.766 -1.154 -10.086 1 98.25 85 ARG A O 1
ATOM 633 N N . PRO A 1 86 ? 11.008 -0.044 -8.602 1 98.75 86 PRO A N 1
ATOM 634 C CA . PRO A 1 86 ? 9.891 -0.002 -7.652 1 98.75 86 PRO A CA 1
ATOM 635 C C . PRO A 1 86 ? 8.664 0.699 -8.227 1 98.75 86 PRO A C 1
ATOM 637 O O . PRO A 1 86 ? 7.539 0.208 -8.07 1 98.75 86 PRO A O 1
ATOM 640 N N . LEU A 1 87 ? 8.828 1.839 -8.914 1 98.81 87 LEU A N 1
ATOM 641 C CA . LEU A 1 87 ? 7.68 2.6 -9.406 1 98.81 87 LEU A CA 1
ATOM 642 C C . LEU A 1 87 ? 6.922 1.818 -10.469 1 98.81 87 LEU A C 1
ATOM 644 O O . LEU A 1 87 ? 5.688 1.825 -10.492 1 98.81 87 LEU A O 1
ATOM 648 N N . HIS A 1 88 ? 7.664 1.151 -11.352 1 98.44 88 HIS A N 1
ATOM 649 C CA . HIS A 1 88 ? 7.039 0.27 -12.328 1 98.44 88 HIS A CA 1
ATOM 650 C C . HIS A 1 88 ? 6.227 -0.824 -11.648 1 98.44 88 HIS A C 1
ATOM 652 O O . HIS A 1 88 ? 5.113 -1.14 -12.078 1 98.44 88 HIS A O 1
ATOM 658 N N . THR A 1 89 ? 6.785 -1.412 -10.625 1 98.75 89 THR A N 1
ATOM 659 C CA . THR A 1 89 ? 6.125 -2.479 -9.883 1 98.75 89 THR A CA 1
ATOM 660 C C . THR A 1 89 ? 4.816 -1.981 -9.266 1 98.75 89 THR A C 1
ATOM 662 O O . THR A 1 89 ? 3.783 -2.646 -9.375 1 98.75 89 THR A O 1
ATOM 665 N N . TYR A 1 90 ? 4.84 -0.79 -8.664 1 98.88 90 TYR A N 1
ATOM 666 C CA . TYR A 1 90 ? 3.637 -0.218 -8.07 1 98.88 90 TYR A CA 1
ATOM 667 C C . TYR A 1 90 ? 2.59 0.073 -9.141 1 98.88 90 TYR A C 1
ATOM 669 O O . TYR A 1 90 ? 1.399 -0.175 -8.938 1 98.88 90 TYR A O 1
ATOM 677 N N . ASP A 1 91 ? 2.996 0.591 -10.281 1 98.31 91 ASP A N 1
ATOM 678 C CA . ASP A 1 91 ? 2.066 0.867 -11.375 1 98.31 91 ASP A CA 1
ATOM 679 C C . ASP A 1 91 ? 1.345 -0.405 -11.82 1 98.31 91 ASP A C 1
ATOM 681 O O . ASP A 1 91 ? 0.113 -0.439 -11.875 1 98.31 91 ASP A O 1
ATOM 685 N N . GLN A 1 92 ? 2.158 -1.396 -12.055 1 98.38 92 GLN A N 1
ATOM 686 C CA . GLN A 1 92 ? 1.608 -2.625 -12.617 1 98.38 92 GLN A CA 1
ATOM 687 C C . GLN A 1 92 ? 0.725 -3.346 -11.609 1 98.38 92 GLN A C 1
ATOM 689 O O . GLN A 1 92 ? -0.338 -3.863 -11.961 1 98.38 92 GLN A O 1
ATOM 694 N N . ASN A 1 93 ? 1.165 -3.402 -10.383 1 98.81 93 ASN A N 1
ATOM 695 C CA . ASN A 1 93 ? 0.503 -4.27 -9.414 1 98.81 93 ASN A CA 1
ATOM 696 C C . ASN A 1 93 ? -0.563 -3.514 -8.625 1 98.81 93 ASN A C 1
ATOM 698 O O . ASN A 1 93 ? -1.718 -3.943 -8.57 1 98.81 93 ASN A O 1
ATOM 702 N N . ALA A 1 94 ? -0.186 -2.357 -8.016 1 98.81 94 ALA A N 1
ATOM 703 C CA . ALA A 1 94 ? -1.124 -1.626 -7.168 1 98.81 94 ALA A CA 1
ATOM 704 C C . ALA A 1 94 ? -2.139 -0.855 -8.008 1 98.81 94 ALA A C 1
ATOM 706 O O . ALA A 1 94 ? -3.348 -1.046 -7.867 1 98.81 94 ALA A O 1
ATOM 707 N N . THR A 1 95 ? -1.667 0.007 -8.938 1 98.62 95 THR A N 1
ATOM 708 C CA . THR A 1 95 ? -2.562 0.769 -9.805 1 98.62 95 THR A CA 1
ATOM 709 C C . THR A 1 95 ? -3.396 -0.165 -10.672 1 98.62 95 THR A C 1
ATOM 711 O O . THR A 1 95 ? -4.578 0.089 -10.914 1 98.62 95 THR A O 1
ATOM 714 N N . GLY A 1 96 ? -2.721 -1.206 -11.172 1 98.81 96 GLY A N 1
ATOM 715 C CA . GLY A 1 96 ? -3.451 -2.209 -11.93 1 98.81 96 GLY A CA 1
ATOM 716 C C . GLY A 1 96 ? -4.594 -2.834 -11.148 1 98.81 96 GLY A C 1
ATOM 717 O O . GLY A 1 96 ? -5.688 -3.025 -11.688 1 98.81 96 GLY A O 1
ATOM 718 N N . THR A 1 97 ? -4.352 -3.164 -9.875 1 98.94 97 THR A N 1
ATOM 719 C CA . THR A 1 97 ? -5.387 -3.76 -9.031 1 98.94 97 THR A CA 1
ATOM 720 C C . THR A 1 97 ? -6.535 -2.779 -8.812 1 98.94 97 THR A C 1
ATOM 722 O O . THR A 1 97 ? -7.707 -3.158 -8.883 1 98.94 97 THR A O 1
ATOM 725 N N . VAL A 1 98 ? -6.234 -1.5 -8.578 1 98.88 98 VAL A N 1
ATOM 726 C CA . VAL A 1 98 ? -7.262 -0.472 -8.438 1 98.88 98 VAL A CA 1
ATOM 727 C C . VAL A 1 98 ? -8.125 -0.432 -9.703 1 98.88 98 VAL A C 1
ATOM 729 O O . VAL A 1 98 ? -9.352 -0.362 -9.625 1 98.88 98 VAL A O 1
ATOM 732 N N . SER A 1 99 ? -7.465 -0.48 -10.82 1 98.81 99 SER A N 1
ATOM 733 C CA . SER A 1 99 ? -8.148 -0.446 -12.109 1 98.81 99 SER A CA 1
ATOM 734 C C . SER A 1 99 ? -9.094 -1.632 -12.266 1 98.81 99 SER A C 1
ATOM 736 O O . SER A 1 99 ? -10.242 -1.465 -12.68 1 98.81 99 SER A O 1
ATOM 738 N N . VAL A 1 100 ? -8.641 -2.824 -11.945 1 98.94 100 VAL A N 1
ATOM 739 C CA . VAL A 1 100 ? -9.445 -4.035 -12.062 1 98.94 100 VAL A CA 1
ATOM 740 C C . VAL A 1 100 ? -10.664 -3.941 -11.148 1 98.94 100 VAL A C 1
ATOM 742 O O . VAL A 1 100 ? -11.789 -4.219 -11.57 1 98.94 100 VAL A O 1
ATOM 745 N N . LEU A 1 101 ? -10.445 -3.537 -9.922 1 98.94 101 LEU A N 1
ATOM 746 C CA . LEU A 1 101 ? -11.531 -3.459 -8.953 1 98.94 101 LEU A CA 1
ATOM 747 C C . LEU A 1 101 ? -12.547 -2.391 -9.352 1 98.94 101 LEU A C 1
ATOM 749 O O . LEU A 1 101 ? -13.75 -2.568 -9.164 1 98.94 101 LEU A O 1
ATOM 753 N N . ARG A 1 102 ? -12.031 -1.261 -9.891 1 98.81 102 ARG A N 1
ATOM 754 C CA . ARG A 1 102 ? -12.914 -0.217 -10.391 1 98.81 102 ARG A CA 1
ATOM 755 C C . ARG A 1 102 ? -13.789 -0.74 -11.523 1 98.81 102 ARG A C 1
ATOM 757 O O . ARG A 1 102 ? -14.984 -0.458 -11.578 1 98.81 102 ARG A O 1
ATOM 764 N N . ALA A 1 103 ? -13.195 -1.45 -12.43 1 98.94 103 ALA A N 1
ATOM 765 C CA . ALA A 1 103 ? -13.922 -2.053 -13.547 1 98.94 103 ALA A CA 1
ATOM 766 C C . ALA A 1 103 ? -14.984 -3.029 -13.047 1 98.94 103 ALA A C 1
ATOM 768 O O . ALA A 1 103 ? -16.109 -3.049 -13.555 1 98.94 103 ALA A O 1
ATOM 769 N N . MET A 1 104 ? -14.641 -3.863 -12.086 1 98.94 104 MET A N 1
ATOM 770 C CA . MET A 1 104 ? -15.57 -4.832 -11.516 1 98.94 104 MET A CA 1
ATOM 771 C C . MET A 1 104 ? -16.781 -4.129 -10.922 1 98.94 104 MET A C 1
ATOM 773 O O . MET A 1 104 ? -17.922 -4.527 -11.172 1 98.94 104 MET A O 1
ATOM 777 N N . ARG A 1 105 ? -16.5 -3.086 -10.141 1 98.5 105 ARG A N 1
ATOM 778 C CA . ARG A 1 105 ? -17.578 -2.33 -9.531 1 98.5 105 ARG A CA 1
ATOM 779 C C . ARG A 1 105 ? -18.531 -1.771 -10.586 1 98.5 105 ARG A C 1
ATOM 781 O O . ARG A 1 105 ? -19.75 -1.885 -10.461 1 98.5 105 ARG A O 1
ATOM 788 N N . SER A 1 106 ? -17.969 -1.172 -11.617 1 98.38 106 SER A N 1
ATOM 789 C CA . SER A 1 106 ? -18.75 -0.563 -12.688 1 98.38 106 SER A CA 1
ATOM 790 C C . SER A 1 106 ? -19.547 -1.612 -13.453 1 98.38 106 SER A C 1
ATOM 792 O O . SER A 1 106 ? -20.672 -1.34 -13.914 1 98.38 106 SER A O 1
ATOM 794 N N . ALA A 1 107 ? -19 -2.801 -13.562 1 98.69 107 ALA A N 1
ATOM 795 C CA . ALA A 1 107 ? -19.625 -3.869 -14.344 1 98.69 107 ALA A CA 1
ATOM 796 C C . ALA A 1 107 ? -20.578 -4.695 -13.484 1 98.69 107 ALA A C 1
ATOM 798 O O . ALA A 1 107 ? -21.281 -5.574 -13.992 1 98.69 107 ALA A O 1
ATOM 799 N N . GLY A 1 108 ? -20.625 -4.398 -12.203 1 98.31 108 GLY A N 1
ATOM 800 C CA . GLY A 1 108 ? -21.484 -5.16 -11.305 1 98.31 108 GLY A CA 1
ATOM 801 C C . GLY A 1 108 ? -20.969 -6.566 -11.055 1 98.31 108 GLY A C 1
ATOM 802 O O . GLY A 1 108 ? -21.766 -7.512 -10.953 1 98.31 108 GLY A O 1
ATOM 803 N N . VAL A 1 109 ? -19.656 -6.77 -11.086 1 98.75 109 VAL A N 1
ATOM 804 C CA . VAL A 1 109 ? -19.016 -8.047 -10.797 1 98.75 109 VAL A CA 1
ATOM 805 C C . VAL A 1 109 ? -18.422 -8.023 -9.391 1 98.75 109 VAL A C 1
ATOM 807 O O . VAL A 1 109 ? -17.688 -7.113 -9.039 1 98.75 109 VAL A O 1
ATOM 810 N N . HIS A 1 110 ? -18.719 -9.102 -8.562 1 98.44 110 HIS A N 1
ATOM 811 C CA . HIS A 1 110 ? -18.453 -8.969 -7.141 1 98.44 110 HIS A CA 1
ATOM 812 C C . HIS A 1 110 ? -17.641 -10.148 -6.621 1 98.44 110 HIS A C 1
ATOM 814 O O . HIS A 1 110 ? -17.312 -10.211 -5.434 1 98.44 110 HIS A O 1
ATOM 820 N N . ARG A 1 111 ? -17.312 -11.188 -7.426 1 98.88 111 ARG A N 1
ATOM 821 C CA . ARG A 1 111 ? -16.516 -12.344 -7.027 1 98.88 111 ARG A CA 1
ATOM 822 C C . ARG A 1 111 ? -15.062 -12.195 -7.492 1 98.88 111 ARG A C 1
ATOM 824 O O . ARG A 1 111 ? -14.805 -11.961 -8.672 1 98.88 111 ARG A O 1
ATOM 831 N N . TYR A 1 112 ? -14.133 -12.312 -6.535 1 98.94 112 TYR A N 1
ATOM 832 C CA . TYR A 1 112 ? -12.75 -11.914 -6.793 1 98.94 112 TYR A CA 1
ATOM 833 C C . TYR A 1 112 ? -11.773 -12.875 -6.125 1 98.94 112 TYR A C 1
ATOM 835 O O . TYR A 1 112 ? -11.812 -13.062 -4.906 1 98.94 112 TYR A O 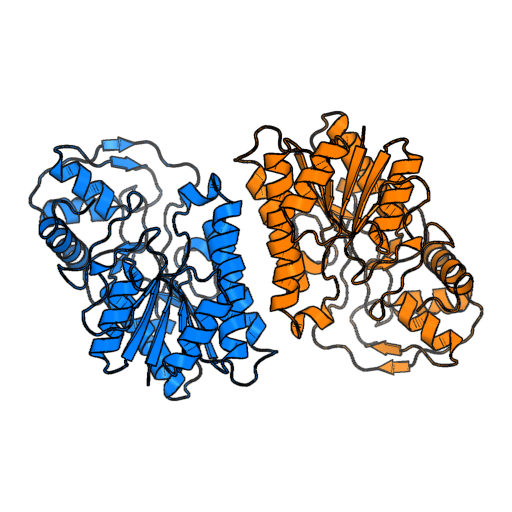1
ATOM 843 N N . VAL A 1 113 ? -10.961 -13.523 -6.91 1 98.94 113 VAL A N 1
ATOM 844 C CA . VAL A 1 113 ? -9.844 -14.328 -6.422 1 98.94 113 VAL A CA 1
ATOM 845 C C . VAL A 1 113 ? -8.523 -13.641 -6.758 1 98.94 113 VAL A C 1
ATOM 847 O O . VAL A 1 113 ? -8.203 -13.445 -7.93 1 98.94 113 VAL A O 1
ATOM 850 N N . PHE A 1 114 ? -7.773 -13.32 -5.734 1 98.94 114 PHE A N 1
ATOM 851 C CA . PHE A 1 114 ? -6.539 -12.562 -5.922 1 98.94 114 PHE A CA 1
ATOM 852 C C . PHE A 1 114 ? -5.324 -13.477 -5.766 1 98.94 114 PHE A C 1
ATOM 854 O O . PHE A 1 114 ? -5.215 -14.211 -4.781 1 98.94 114 PHE A O 1
ATOM 861 N N . SER A 1 115 ? -4.461 -13.398 -6.805 1 98.81 115 SER A N 1
ATOM 862 C CA . SER A 1 115 ? -3.158 -14.055 -6.73 1 98.81 115 SER A CA 1
ATOM 863 C C . SER A 1 115 ? -2.207 -13.281 -5.824 1 98.81 115 SER A C 1
ATOM 865 O O . SER A 1 115 ? -1.461 -12.414 -6.289 1 98.81 115 SER A O 1
ATOM 867 N N . SER A 1 116 ? -2.238 -13.555 -4.57 1 98.69 116 SER A N 1
ATOM 868 C CA . SER A 1 116 ? -1.283 -12.977 -3.631 1 98.69 116 SER A CA 1
ATOM 869 C C . SER A 1 116 ? 0.016 -13.773 -3.602 1 98.69 116 SER A C 1
ATOM 871 O O . SER A 1 116 ? 0.41 -14.367 -4.609 1 98.69 116 SER A O 1
ATOM 873 N N . SER A 1 117 ? 0.793 -13.625 -2.562 1 98.06 117 SER A N 1
ATOM 874 C CA . SER A 1 117 ? 2.133 -14.203 -2.545 1 98.06 117 SER A CA 1
ATOM 875 C C . SER A 1 117 ? 2.617 -14.43 -1.116 1 98.06 117 SER A C 1
ATOM 877 O O . SER A 1 117 ? 2.223 -13.703 -0.2 1 98.06 117 SER A O 1
ATOM 879 N N . ALA A 1 118 ? 3.484 -15.398 -1.016 1 96.75 118 ALA A N 1
ATOM 880 C CA . ALA A 1 118 ? 4.184 -15.609 0.249 1 96.75 118 ALA A CA 1
ATOM 881 C C . ALA A 1 118 ? 5.035 -14.398 0.614 1 96.75 118 ALA A C 1
ATOM 883 O O . ALA A 1 118 ? 5.422 -14.234 1.773 1 96.75 118 ALA A O 1
ATOM 884 N N . SER A 1 119 ? 5.32 -13.547 -0.344 1 96.56 119 SER A N 1
ATOM 885 C CA . SER A 1 119 ? 6.191 -12.391 -0.133 1 96.56 119 SER A CA 1
ATOM 886 C C . SER A 1 119 ? 5.566 -11.398 0.843 1 96.56 119 SER A C 1
ATOM 888 O O . SER A 1 119 ? 6.254 -10.531 1.378 1 96.56 119 SER A O 1
ATOM 890 N N . VAL A 1 120 ? 4.266 -11.508 1.139 1 98.12 120 VAL A N 1
ATOM 891 C CA . VAL A 1 120 ? 3.609 -10.586 2.057 1 98.12 120 VAL A CA 1
ATOM 892 C C . VAL A 1 120 ? 4.109 -10.828 3.479 1 98.12 120 VAL A C 1
ATOM 894 O O . VAL A 1 120 ? 3.992 -9.953 4.34 1 98.12 120 VAL A O 1
ATOM 897 N N . TYR A 1 121 ? 4.727 -12 3.707 1 96.94 121 TYR A N 1
ATOM 898 C CA . TYR A 1 121 ? 5.164 -12.367 5.051 1 96.94 121 TYR A CA 1
ATOM 899 C C . TYR A 1 121 ? 6.551 -11.805 5.344 1 96.94 121 TYR A C 1
ATOM 901 O O . TYR A 1 121 ? 6.926 -11.641 6.504 1 96.94 121 TYR A O 1
ATOM 909 N N . GLY A 1 122 ? 7.383 -11.531 4.309 1 94.69 122 GLY A N 1
ATOM 910 C CA . GLY A 1 122 ? 8.781 -11.195 4.531 1 94.69 122 GLY A CA 1
ATOM 911 C C . GLY A 1 122 ? 9.578 -12.344 5.117 1 94.69 122 GLY A C 1
ATOM 912 O O . GLY A 1 122 ? 9.539 -13.461 4.602 1 94.69 122 GLY A O 1
ATOM 913 N N . THR A 1 123 ? 10.375 -12.016 6.148 1 93 123 THR A N 1
ATOM 914 C CA . THR A 1 123 ? 11.172 -13.008 6.855 1 93 123 THR A CA 1
ATOM 915 C C . THR A 1 123 ? 10.539 -13.352 8.203 1 93 123 THR A C 1
ATOM 917 O O . THR A 1 123 ? 10.891 -12.758 9.227 1 93 123 THR A O 1
ATOM 920 N N . PRO A 1 124 ? 9.664 -14.32 8.18 1 92.69 124 PRO A N 1
ATOM 921 C CA . PRO A 1 124 ? 9.016 -14.664 9.445 1 92.69 124 PRO A CA 1
ATOM 922 C C . PRO A 1 124 ? 9.984 -15.281 10.453 1 92.69 124 PRO A C 1
ATOM 924 O O . PRO A 1 124 ? 11 -15.859 10.07 1 92.69 124 PRO A O 1
ATOM 927 N N . ASP A 1 125 ? 9.641 -15.188 11.727 1 90.44 125 ASP A N 1
ATOM 928 C CA . ASP A 1 125 ? 10.461 -15.742 12.797 1 90.44 125 ASP A CA 1
ATOM 929 C C . ASP A 1 125 ? 9.852 -17.031 13.336 1 90.44 125 ASP A C 1
ATOM 931 O O . ASP A 1 125 ? 10.102 -17.406 14.484 1 90.44 125 ASP A O 1
ATOM 935 N N . VAL A 1 126 ? 9.008 -17.641 12.547 1 91.94 126 VAL A N 1
ATOM 936 C CA . VAL A 1 126 ? 8.352 -18.891 12.922 1 91.94 126 VAL A CA 1
ATOM 937 C C . VAL A 1 126 ? 8.742 -20 11.938 1 91.94 126 VAL A C 1
ATOM 939 O O . VAL A 1 126 ? 9.094 -19.719 10.789 1 91.94 126 VAL A O 1
ATOM 942 N N . ASP A 1 127 ? 8.664 -21.203 12.375 1 88.62 127 ASP A N 1
ATOM 943 C CA . ASP A 1 127 ? 9.039 -22.359 11.555 1 88.62 127 ASP A CA 1
ATOM 944 C C . ASP A 1 127 ? 8.008 -22.609 10.461 1 88.62 127 ASP A C 1
ATOM 946 O O . ASP A 1 127 ? 8.352 -23.094 9.383 1 88.62 127 ASP A O 1
ATOM 950 N N . GLU A 1 128 ? 6.805 -22.406 10.844 1 94.12 128 GLU A N 1
ATOM 951 C CA . GLU A 1 128 ? 5.691 -22.609 9.922 1 94.12 128 GLU A CA 1
ATOM 952 C C . GLU A 1 128 ? 4.789 -21.375 9.875 1 94.12 128 GLU A C 1
ATOM 954 O O . GLU A 1 128 ? 4.348 -20.875 10.922 1 94.12 128 GLU A O 1
ATOM 959 N N . VAL A 1 129 ? 4.566 -20.969 8.711 1 96.88 129 VAL A N 1
ATOM 960 C CA . VAL A 1 129 ? 3.744 -19.781 8.492 1 96.88 129 VAL A CA 1
ATOM 961 C C . VAL A 1 129 ? 2.277 -20.188 8.375 1 96.88 129 VAL A C 1
ATOM 963 O O . VAL A 1 129 ? 1.944 -21.141 7.676 1 96.88 129 VAL A O 1
ATOM 966 N N . THR A 1 130 ? 1.398 -19.562 9.141 1 97.31 130 THR A N 1
ATOM 967 C CA . THR A 1 130 ? -0.047 -19.672 8.977 1 97.31 130 THR A CA 1
ATOM 968 C C . THR A 1 130 ? -0.63 -18.344 8.469 1 97.31 130 THR A C 1
ATOM 970 O O . THR A 1 130 ? 0.09 -17.359 8.32 1 97.31 130 THR A O 1
ATOM 973 N N . GLU A 1 131 ? -1.918 -18.344 8.172 1 98.06 131 GLU A N 1
ATOM 974 C CA . GLU A 1 131 ? -2.555 -17.141 7.656 1 98.06 131 GLU A CA 1
ATOM 975 C C . GLU A 1 131 ? -2.592 -16.047 8.711 1 98.06 131 GLU A C 1
ATOM 977 O O . GLU A 1 131 ? -2.857 -14.875 8.391 1 98.06 131 GLU A O 1
ATOM 982 N N . GLN A 1 132 ? -2.262 -16.359 9.961 1 96.31 132 GLN A N 1
ATOM 983 C CA . GLN A 1 132 ? -2.281 -15.383 11.055 1 96.31 132 GLN A CA 1
ATOM 984 C C . GLN A 1 132 ? -0.901 -14.773 11.273 1 96.31 132 GLN A C 1
ATOM 986 O O . GLN A 1 132 ? -0.76 -13.789 12 1 96.31 132 GLN A O 1
ATOM 991 N N . THR A 1 133 ? 0.089 -15.422 10.625 1 96.94 133 THR A N 1
ATOM 992 C CA . THR A 1 133 ? 1.436 -14.883 10.75 1 96.94 133 THR A CA 1
ATOM 993 C C . THR A 1 133 ? 1.482 -13.438 10.266 1 96.94 133 THR A C 1
ATOM 995 O O . THR A 1 133 ? 0.874 -13.094 9.25 1 96.94 133 THR A O 1
ATOM 998 N N . ALA A 1 134 ? 2.211 -12.586 11.016 1 95.75 134 ALA A N 1
ATOM 999 C CA . ALA A 1 134 ? 2.291 -11.156 10.711 1 95.75 134 ALA A CA 1
ATOM 1000 C C . ALA A 1 134 ? 2.842 -10.922 9.312 1 95.75 134 ALA A C 1
ATOM 1002 O O . ALA A 1 134 ? 3.748 -11.633 8.867 1 95.75 134 ALA A O 1
ATOM 1003 N N . LEU A 1 135 ? 2.367 -9.914 8.656 1 97.31 135 LEU A N 1
ATOM 1004 C CA . LEU A 1 135 ? 2.762 -9.57 7.293 1 97.31 135 LEU A CA 1
ATOM 1005 C C . LEU A 1 135 ? 3.775 -8.43 7.301 1 97.31 135 LEU A C 1
ATOM 1007 O O . LEU A 1 135 ? 3.492 -7.344 7.816 1 97.31 135 LEU A O 1
ATOM 1011 N N . HIS A 1 136 ? 4.953 -8.68 6.801 1 95.94 136 HIS A N 1
ATOM 1012 C CA . HIS A 1 136 ? 6.039 -7.699 6.77 1 95.94 136 HIS A CA 1
ATOM 1013 C C . HIS A 1 136 ? 6.809 -7.77 5.457 1 95.94 136 HIS A C 1
ATOM 1015 O O . HIS A 1 136 ? 7.98 -8.148 5.438 1 95.94 136 HIS A O 1
ATOM 1021 N N . PRO A 1 137 ? 6.141 -7.301 4.352 1 97.38 137 PRO A N 1
ATOM 1022 C CA . PRO A 1 137 ? 6.824 -7.395 3.061 1 97.38 137 PRO A CA 1
ATOM 1023 C C . PRO A 1 137 ? 8.148 -6.629 3.035 1 97.38 137 PRO A C 1
ATOM 1025 O O . PRO A 1 137 ? 8.281 -5.605 3.711 1 97.38 137 PRO A O 1
ATOM 1028 N N . GLU A 1 138 ? 9.094 -7.102 2.234 1 95.88 138 GLU A N 1
ATOM 1029 C CA . GLU A 1 138 ? 10.453 -6.559 2.303 1 95.88 138 GLU A CA 1
ATOM 1030 C C . GLU A 1 138 ? 10.938 -6.125 0.923 1 95.88 138 GLU A C 1
ATOM 1032 O O . GLU A 1 138 ? 12.133 -5.898 0.727 1 95.88 138 GLU A O 1
ATOM 1037 N N . SER A 1 139 ? 10.062 -6.078 -0.059 1 97 139 SER A N 1
ATOM 1038 C CA . SER A 1 139 ? 10.336 -5.613 -1.416 1 97 139 SER A CA 1
ATOM 1039 C C . SER A 1 139 ? 9.117 -4.938 -2.027 1 97 139 SER A C 1
ATOM 1041 O O . SER A 1 139 ? 7.988 -5.176 -1.592 1 97 139 SER A O 1
ATOM 1043 N N . PRO A 1 140 ? 9.375 -4.07 -3.064 1 98.75 140 PRO A N 1
ATOM 1044 C CA . PRO A 1 140 ? 8.219 -3.48 -3.742 1 98.75 140 PRO A CA 1
ATOM 1045 C C . PRO A 1 140 ? 7.227 -4.527 -4.234 1 98.75 140 PRO A C 1
ATOM 1047 O O . PRO A 1 140 ? 6.016 -4.309 -4.188 1 98.75 140 PRO A O 1
ATOM 1050 N N . TYR A 1 141 ? 7.727 -5.688 -4.684 1 98.38 141 TYR A N 1
ATOM 1051 C CA . TYR A 1 141 ? 6.84 -6.77 -5.086 1 98.38 141 TYR A CA 1
ATOM 1052 C C . TYR A 1 141 ? 5.984 -7.238 -3.914 1 98.38 141 TYR A C 1
ATOM 1054 O O . TYR A 1 141 ? 4.754 -7.262 -4.004 1 98.38 141 TYR A O 1
ATOM 1062 N N . GLY A 1 142 ? 6.621 -7.609 -2.779 1 98.56 142 GLY A N 1
ATOM 1063 C CA . GLY A 1 142 ? 5.875 -8.031 -1.602 1 98.56 142 GLY A CA 1
ATOM 1064 C C . GLY A 1 142 ? 4.906 -6.973 -1.105 1 98.56 142 GLY A C 1
ATOM 1065 O O . GLY A 1 142 ? 3.777 -7.293 -0.725 1 98.56 142 GLY A O 1
ATOM 1066 N N . GLU A 1 143 ? 5.367 -5.734 -1.109 1 98.81 143 GLU A N 1
ATOM 1067 C CA . GLU A 1 143 ? 4.523 -4.609 -0.709 1 98.81 143 GLU A CA 1
ATOM 1068 C C . GLU A 1 143 ? 3.268 -4.527 -1.575 1 98.81 143 GLU A C 1
ATOM 1070 O O . GLU A 1 143 ? 2.156 -4.414 -1.056 1 98.81 143 GLU A O 1
ATOM 1075 N N . THR A 1 144 ? 3.441 -4.633 -2.9 1 98.88 144 THR A N 1
ATOM 1076 C CA . THR A 1 144 ? 2.309 -4.441 -3.799 1 98.88 144 THR A CA 1
ATOM 1077 C C . THR A 1 144 ? 1.355 -5.633 -3.725 1 98.88 144 THR A C 1
ATOM 1079 O O . THR A 1 144 ? 0.151 -5.484 -3.939 1 98.88 144 THR A O 1
ATOM 1082 N N . LYS A 1 145 ? 1.838 -6.82 -3.395 1 98.88 145 LYS A N 1
ATOM 1083 C CA . LYS A 1 145 ? 0.936 -7.941 -3.15 1 98.88 145 LYS A CA 1
ATOM 1084 C C . LYS A 1 145 ? 0.119 -7.723 -1.88 1 98.88 145 LYS A C 1
ATOM 1086 O O . LYS A 1 145 ? -1.07 -8.047 -1.837 1 98.88 145 LYS A O 1
ATOM 1091 N N . LEU A 1 146 ? 0.759 -7.215 -0.87 1 98.88 146 LEU A N 1
ATOM 1092 C CA . LEU A 1 146 ? 0.003 -6.891 0.334 1 98.88 146 LEU A CA 1
ATOM 1093 C C . LEU A 1 146 ? -1.025 -5.797 0.052 1 98.88 146 LEU A C 1
ATOM 1095 O O . LEU A 1 146 ? -2.156 -5.863 0.541 1 98.88 146 LEU A O 1
ATOM 1099 N N . ILE A 1 147 ? -0.652 -4.805 -0.671 1 98.94 147 ILE A N 1
ATOM 1100 C CA . ILE A 1 147 ? -1.585 -3.762 -1.087 1 98.94 147 ILE A CA 1
ATOM 1101 C C . ILE A 1 147 ? -2.783 -4.395 -1.792 1 98.94 147 ILE A C 1
ATOM 1103 O O . ILE A 1 147 ? -3.928 -3.992 -1.566 1 98.94 147 ILE A O 1
ATOM 1107 N N . GLY A 1 148 ? -2.523 -5.363 -2.654 1 98.94 148 GLY A N 1
ATOM 1108 C CA . GLY A 1 148 ? -3.617 -6.082 -3.291 1 98.94 148 GLY A CA 1
ATOM 1109 C C . GLY A 1 148 ? -4.578 -6.707 -2.299 1 98.94 148 GLY A C 1
ATOM 1110 O O . GLY A 1 148 ? -5.793 -6.688 -2.508 1 98.94 148 GLY A O 1
ATOM 1111 N N . GLU A 1 149 ? -4.066 -7.273 -1.23 1 98.94 149 GLU A N 1
ATOM 1112 C CA . GLU A 1 149 ? -4.922 -7.852 -0.197 1 98.94 149 GLU A CA 1
ATOM 1113 C C . GLU A 1 149 ? -5.738 -6.773 0.511 1 98.94 149 GLU A C 1
ATOM 1115 O O . GLU A 1 149 ? -6.914 -6.98 0.821 1 98.94 149 GLU A O 1
ATOM 1120 N N . TRP A 1 150 ? -5.07 -5.648 0.79 1 98.88 150 TRP A N 1
ATOM 1121 C CA . TRP A 1 150 ? -5.777 -4.543 1.43 1 98.88 150 TRP A CA 1
ATOM 1122 C C . TRP A 1 150 ? -6.934 -4.062 0.562 1 98.88 150 TRP A C 1
ATOM 1124 O O . TRP A 1 150 ? -8.047 -3.861 1.055 1 98.88 150 TRP A O 1
ATOM 1134 N N . LEU A 1 151 ? -6.66 -3.883 -0.681 1 98.94 151 LEU A N 1
ATOM 1135 C CA . LEU A 1 151 ? -7.676 -3.412 -1.616 1 98.94 151 LEU A CA 1
ATOM 1136 C C . LEU A 1 151 ? -8.852 -4.383 -1.675 1 98.94 151 LEU A C 1
ATOM 1138 O O . LEU A 1 151 ? -10.008 -3.957 -1.709 1 98.94 151 LEU A O 1
ATOM 1142 N N . ASN A 1 152 ? -8.516 -5.699 -1.721 1 98.88 152 ASN A N 1
ATOM 1143 C CA . ASN A 1 152 ? -9.562 -6.711 -1.659 1 98.88 152 ASN A CA 1
ATOM 1144 C C . ASN A 1 152 ? -10.461 -6.516 -0.437 1 98.88 152 ASN A C 1
ATOM 1146 O O . ASN A 1 152 ? -11.688 -6.473 -0.559 1 98.88 152 ASN A O 1
ATOM 1150 N N . HIS A 1 153 ? -9.852 -6.348 0.669 1 98.69 153 HIS A N 1
ATOM 1151 C CA . HIS A 1 153 ? -10.57 -6.137 1.924 1 98.69 153 HIS A CA 1
ATOM 1152 C C . HIS A 1 153 ? -11.375 -4.844 1.886 1 98.69 153 HIS A C 1
ATOM 1154 O O . HIS A 1 153 ? -12.516 -4.805 2.359 1 98.69 153 HIS A O 1
ATOM 1160 N N . ASP A 1 154 ? -10.852 -3.836 1.359 1 98.69 154 ASP A N 1
ATOM 1161 C CA . ASP A 1 154 ? -11.422 -2.494 1.374 1 98.69 154 ASP A CA 1
ATOM 1162 C C . ASP A 1 154 ? -12.664 -2.42 0.488 1 98.69 154 ASP A C 1
ATOM 1164 O O . ASP A 1 154 ? -13.43 -1.452 0.558 1 98.69 154 ASP A O 1
ATOM 1168 N N . MET A 1 155 ? -12.891 -3.408 -0.343 1 98.75 155 MET A N 1
ATOM 1169 C CA . MET A 1 155 ? -14.078 -3.424 -1.189 1 98.75 155 MET A CA 1
ATOM 1170 C C . MET A 1 155 ? -15.305 -3.887 -0.403 1 98.75 155 MET A C 1
ATOM 1172 O O . MET A 1 155 ? -16.438 -3.635 -0.807 1 98.75 155 MET A O 1
ATOM 1176 N N . GLU A 1 156 ? -15.102 -4.535 0.709 1 98.06 156 GLU A N 1
ATOM 1177 C CA . GLU A 1 156 ? -16.188 -5.148 1.472 1 98.06 156 GLU A CA 1
ATOM 1178 C C . GLU A 1 156 ? -17.172 -4.102 1.954 1 98.06 156 GLU A C 1
ATOM 1180 O O . GLU A 1 156 ? -18.391 -4.285 1.825 1 98.06 156 GLU A O 1
ATOM 1185 N N . PRO A 1 157 ? -16.656 -2.961 2.484 1 97.12 157 PRO A N 1
ATOM 1186 C CA . PRO A 1 157 ? -17.609 -1.975 2.994 1 97.12 157 PRO A CA 1
ATOM 1187 C C . PRO A 1 157 ? -18.375 -1.263 1.881 1 97.12 157 PRO A C 1
ATOM 1189 O O . PRO A 1 157 ? -19.406 -0.622 2.141 1 97.12 157 PRO A O 1
ATOM 1192 N N . VAL A 1 158 ? -17.969 -1.345 0.669 1 97.12 158 VAL A N 1
ATOM 1193 C CA . VAL A 1 158 ? -18.562 -0.494 -0.354 1 97.12 158 VAL A CA 1
ATOM 1194 C C . VAL A 1 158 ? -19.359 -1.352 -1.343 1 97.12 158 VAL A C 1
ATOM 1196 O O . VAL A 1 158 ? -20.031 -0.825 -2.232 1 97.12 158 VAL A O 1
ATOM 1199 N N . ASP A 1 159 ? -19.297 -2.594 -1.256 1 97.5 159 ASP A N 1
ATOM 1200 C CA . ASP A 1 159 ? -20.031 -3.568 -2.055 1 97.5 159 ASP A CA 1
ATOM 1201 C C . ASP A 1 159 ? -20.594 -4.68 -1.178 1 97.5 159 ASP A C 1
ATOM 1203 O O . ASP A 1 159 ? -19.891 -5.625 -0.825 1 97.5 159 ASP A O 1
ATOM 1207 N N . ASP A 1 160 ? -21.844 -4.637 -0.923 1 96.88 160 ASP A N 1
ATOM 1208 C CA . ASP A 1 160 ? -22.516 -5.559 -0.011 1 96.88 160 ASP A CA 1
ATOM 1209 C C . ASP A 1 160 ? -22.484 -6.988 -0.548 1 96.88 160 ASP A C 1
ATOM 1211 O O . ASP A 1 160 ? -22.703 -7.945 0.2 1 96.88 160 ASP A O 1
ATOM 1215 N N . GLN A 1 161 ? -22.219 -7.141 -1.804 1 97.75 161 GLN A N 1
ATOM 1216 C CA . GLN A 1 161 ? -22.203 -8.469 -2.418 1 97.75 161 GLN A CA 1
ATOM 1217 C C . GLN A 1 161 ? -20.766 -8.961 -2.605 1 97.75 161 GLN A C 1
ATOM 1219 O O . GLN A 1 161 ? -20.547 -10.047 -3.146 1 97.75 161 GLN A O 1
ATOM 1224 N N . TRP A 1 162 ? -19.828 -8.227 -2.17 1 98.44 162 TRP A N 1
ATOM 1225 C CA . TRP A 1 162 ? -18.422 -8.508 -2.451 1 98.44 162 TRP A CA 1
ATOM 1226 C C . TRP A 1 162 ? -18.016 -9.852 -1.849 1 98.44 162 TRP A C 1
ATOM 1228 O O . TRP A 1 162 ? -18.25 -10.102 -0.666 1 98.44 162 TRP A O 1
ATOM 1238 N N . GLN A 1 163 ? -17.453 -10.703 -2.65 1 98.56 163 GLN A N 1
ATOM 1239 C CA . GLN A 1 163 ? -16.812 -11.953 -2.258 1 98.56 163 GLN A CA 1
ATOM 1240 C C . GLN A 1 163 ? -15.375 -12.023 -2.764 1 98.56 163 GLN A C 1
ATOM 1242 O O . GLN A 1 163 ? -15.141 -12.297 -3.941 1 98.56 163 GLN A O 1
ATOM 1247 N N . GLY A 1 164 ? -14.43 -11.734 -1.851 1 98.69 164 GLY A N 1
ATOM 1248 C CA . GLY A 1 164 ? -13.023 -11.75 -2.229 1 98.69 164 GLY A CA 1
ATOM 1249 C C . GLY A 1 164 ? -12.188 -12.711 -1.4 1 98.69 164 GLY A C 1
ATOM 1250 O O . GLY A 1 164 ? -12.469 -12.922 -0.218 1 98.69 164 GLY A O 1
ATOM 1251 N N . VAL A 1 165 ? -11.164 -13.281 -2.029 1 98.88 165 VAL A N 1
ATOM 1252 C CA . VAL A 1 165 ? -10.234 -14.141 -1.306 1 98.88 165 VAL A CA 1
ATOM 1253 C C . VAL A 1 165 ? -8.812 -13.922 -1.822 1 98.88 165 VAL A C 1
ATOM 1255 O O . VAL A 1 165 ? -8.617 -13.617 -3 1 98.88 165 VAL A O 1
ATOM 1258 N N . ASN A 1 166 ? -7.871 -13.961 -0.961 1 98.94 166 ASN A N 1
ATOM 1259 C CA . ASN A 1 166 ? -6.453 -13.898 -1.294 1 98.94 166 ASN A CA 1
ATOM 1260 C C . ASN A 1 166 ? -5.793 -15.273 -1.211 1 98.94 166 ASN A C 1
ATOM 1262 O O . ASN A 1 166 ? -5.895 -15.953 -0.19 1 98.94 166 ASN A O 1
ATOM 1266 N N . LEU A 1 167 ? -5.164 -15.656 -2.277 1 98.94 167 LEU A N 1
ATOM 1267 C CA . LEU A 1 167 ? -4.414 -16.906 -2.262 1 98.94 167 LEU A CA 1
ATOM 1268 C C . LEU A 1 167 ? -2.916 -16.641 -2.172 1 98.94 167 LEU A C 1
ATOM 1270 O O . LEU A 1 167 ? -2.311 -16.141 -3.125 1 98.94 167 LEU A O 1
ATOM 1274 N N . ARG A 1 168 ? -2.383 -16.969 -1.012 1 98.81 168 ARG A N 1
ATOM 1275 C CA . ARG A 1 168 ? -0.957 -16.797 -0.764 1 98.81 168 ARG A CA 1
ATOM 1276 C C . ARG A 1 168 ? -0.183 -18.078 -1.076 1 98.81 168 ARG A C 1
ATOM 1278 O O . ARG A 1 168 ? -0.167 -19 -0.273 1 98.81 168 ARG A O 1
ATOM 1285 N N . TYR A 1 169 ? 0.351 -18 -2.221 1 96.5 169 TYR A N 1
ATOM 1286 C CA . TYR A 1 169 ? 1.088 -19.219 -2.541 1 96.5 169 TYR A CA 1
ATOM 1287 C C . TYR A 1 169 ? 2.584 -18.953 -2.635 1 96.5 169 TYR A C 1
ATOM 1289 O O . TYR A 1 169 ? 3.006 -17.797 -2.686 1 96.5 169 TYR A O 1
ATOM 1297 N N . PHE A 1 170 ? 3.252 -20.016 -2.537 1 93.75 170 PHE A N 1
ATOM 1298 C CA . PHE A 1 170 ? 4.707 -20.016 -2.418 1 93.75 170 PHE A CA 1
ATOM 1299 C C . PHE A 1 170 ? 5.359 -20.406 -3.736 1 93.75 170 PHE A C 1
ATOM 1301 O O . PHE A 1 170 ? 4.805 -20.156 -4.809 1 93.75 170 PHE A O 1
ATOM 1308 N N . ASN A 1 171 ? 6.609 -20.75 -3.854 1 95.81 171 ASN A N 1
ATOM 1309 C CA . ASN A 1 171 ? 7.367 -21.062 -5.059 1 95.81 171 ASN A CA 1
ATOM 1310 C C . ASN A 1 171 ? 6.621 -22.047 -5.949 1 95.81 171 ASN A C 1
ATOM 1312 O O . ASN A 1 171 ? 6.551 -23.25 -5.637 1 95.81 171 ASN A O 1
ATOM 1316 N N . VAL A 1 172 ? 6.086 -21.547 -7.02 1 98.19 172 VAL A N 1
ATOM 1317 C CA . VAL A 1 172 ? 5.277 -22.344 -7.938 1 98.19 172 VAL A CA 1
ATOM 1318 C C . VAL A 1 172 ? 6.176 -22.969 -9 1 98.19 172 VAL A C 1
ATOM 1320 O O . VAL A 1 172 ? 6.977 -22.281 -9.633 1 98.19 172 VAL A O 1
ATOM 1323 N N . VAL A 1 173 ? 6.035 -24.281 -9.156 1 98.44 173 VAL A N 1
ATOM 1324 C CA . VAL A 1 173 ? 6.871 -25 -10.109 1 98.44 173 VAL A CA 1
ATOM 1325 C C . VAL A 1 173 ? 6.039 -26.047 -10.844 1 98.44 173 VAL A C 1
ATOM 1327 O O . VAL A 1 173 ? 4.844 -26.188 -10.586 1 98.44 173 VAL A O 1
ATOM 1330 N N . GLY A 1 174 ? 6.629 -26.719 -11.781 1 98.5 174 GLY A N 1
ATOM 1331 C CA . GLY A 1 174 ? 5.957 -27.781 -12.508 1 98.5 174 GLY A CA 1
ATOM 1332 C C . GLY A 1 174 ? 5.172 -27.281 -13.711 1 98.5 174 GLY A C 1
ATOM 1333 O O . GLY A 1 174 ? 5.285 -26.125 -14.086 1 98.5 174 GLY A O 1
ATOM 1334 N N . SER A 1 175 ? 4.496 -28.156 -14.312 1 98.56 175 SER A N 1
ATOM 1335 C CA . SER A 1 175 ? 3.611 -27.875 -15.438 1 98.56 175 SER A CA 1
ATOM 1336 C C . SER A 1 175 ? 2.449 -28.859 -15.5 1 98.56 175 SER A C 1
ATOM 1338 O O . SER A 1 175 ? 2.631 -30.047 -15.266 1 98.56 175 SER A O 1
ATOM 1340 N N . GLY A 1 176 ? 1.296 -28.297 -15.742 1 97.75 176 GLY A N 1
ATOM 1341 C CA . GLY A 1 176 ? 0.125 -29.141 -15.906 1 97.75 176 GLY A CA 1
ATOM 1342 C C . GLY A 1 176 ? -0.028 -29.688 -17.312 1 97.75 176 GLY A C 1
ATOM 1343 O O . GLY A 1 176 ? -0.847 -30.578 -17.562 1 97.75 176 GLY A O 1
ATOM 1344 N N . SER A 1 177 ? 0.716 -29.125 -18.234 1 95.56 177 SER A N 1
ATOM 1345 C CA . SER A 1 177 ? 0.701 -29.484 -19.641 1 95.56 177 SER A CA 1
ATOM 1346 C C . SER A 1 177 ? 2.043 -29.188 -20.312 1 95.56 177 SER A C 1
ATOM 1348 O O . SER A 1 177 ? 2.674 -28.172 -20.016 1 95.56 177 SER A O 1
ATOM 1350 N N . ASP A 1 178 ? 2.418 -30.078 -21.234 1 95.5 178 ASP A N 1
ATOM 1351 C CA . ASP A 1 178 ? 3.678 -29.844 -21.938 1 95.5 178 ASP A CA 1
ATOM 1352 C C . ASP A 1 178 ? 3.633 -28.562 -22.75 1 95.5 178 ASP A C 1
ATOM 1354 O O . ASP A 1 178 ? 4.672 -28.047 -23.172 1 95.5 178 ASP A O 1
ATOM 1358 N N . GLN A 1 179 ? 2.447 -28.062 -22.969 1 95.12 179 GLN A N 1
ATOM 1359 C CA . GLN A 1 179 ? 2.293 -26.875 -23.797 1 95.12 179 GLN A CA 1
ATOM 1360 C C . GLN A 1 179 ? 2.531 -25.594 -22.984 1 95.12 179 GLN A C 1
ATOM 1362 O O . GLN A 1 179 ? 2.727 -24.516 -23.547 1 95.12 179 GLN A O 1
ATOM 1367 N N . LEU A 1 180 ? 2.455 -25.703 -21.688 1 97.5 180 LEU A N 1
ATOM 1368 C CA . LEU A 1 180 ? 2.648 -24.578 -20.797 1 97.5 180 LEU A CA 1
ATOM 1369 C C . LEU A 1 180 ? 3.939 -24.734 -20 1 97.5 180 LEU A C 1
ATOM 1371 O O . LEU A 1 180 ? 4.195 -25.797 -19.422 1 97.5 180 LEU A O 1
ATOM 1375 N N . TYR A 1 181 ? 4.766 -23.812 -20.062 1 96.31 181 TYR A N 1
ATOM 1376 C CA . TYR A 1 181 ? 6.051 -23.906 -19.375 1 96.31 181 TYR A CA 1
ATOM 1377 C C . TYR A 1 181 ? 6.438 -22.562 -18.766 1 96.31 181 TYR A C 1
ATOM 1379 O O . TYR A 1 181 ? 5.941 -21.516 -19.188 1 96.31 181 TYR A O 1
ATOM 1387 N N . ASP A 1 182 ? 7.242 -22.609 -17.672 1 96.69 182 ASP A N 1
ATOM 1388 C CA . ASP A 1 182 ? 7.75 -21.422 -16.984 1 96.69 182 ASP A CA 1
ATOM 1389 C C . ASP A 1 182 ? 8.891 -20.781 -17.781 1 96.69 182 ASP A C 1
ATOM 1391 O O . ASP A 1 182 ? 9.961 -21.375 -17.922 1 96.69 182 ASP A O 1
ATOM 1395 N N . THR A 1 183 ? 8.625 -19.578 -18.219 1 94.31 183 THR A N 1
ATOM 1396 C CA . THR A 1 183 ? 9.625 -18.906 -19.047 1 94.31 183 THR A CA 1
ATOM 1397 C C . THR A 1 183 ? 10.352 -17.828 -18.234 1 94.31 183 THR A C 1
ATOM 1399 O O . THR A 1 183 ? 11.062 -17 -18.797 1 94.31 183 THR A O 1
ATOM 1402 N N . SER A 1 184 ? 10.141 -17.781 -16.953 1 93.12 184 SER A N 1
ATOM 1403 C CA . SER A 1 184 ? 10.75 -16.75 -16.109 1 93.12 184 SER A CA 1
ATOM 1404 C C . SER A 1 184 ? 12.266 -16.922 -16.047 1 93.12 184 SER A C 1
ATOM 1406 O O . SER A 1 184 ? 12.758 -17.984 -15.703 1 93.12 184 SER A O 1
ATOM 1408 N N . PRO A 1 185 ? 13 -15.883 -16.297 1 91.69 185 PRO A N 1
ATOM 1409 C CA . PRO A 1 185 ? 14.453 -15.953 -16.172 1 91.69 185 PRO A CA 1
ATOM 1410 C C . PRO A 1 185 ? 14.922 -15.875 -14.719 1 91.69 185 PRO A C 1
ATOM 1412 O O . PRO A 1 185 ? 16.125 -15.977 -14.445 1 91.69 185 PRO A O 1
ATOM 1415 N N . HIS A 1 186 ? 14.008 -15.797 -13.805 1 92.56 186 HIS A N 1
ATOM 1416 C CA . HIS A 1 186 ? 14.391 -15.547 -12.422 1 92.56 186 HIS A CA 1
ATOM 1417 C C . HIS A 1 186 ? 13.961 -16.688 -11.508 1 92.56 186 HIS A C 1
ATOM 1419 O O . HIS A 1 186 ? 14.32 -16.719 -10.328 1 92.56 186 HIS A O 1
ATOM 1425 N N . ASN A 1 187 ? 13.195 -17.641 -12.055 1 94.5 187 ASN A N 1
ATOM 1426 C CA . ASN A 1 187 ? 12.734 -18.766 -11.25 1 94.5 187 ASN A CA 1
ATOM 1427 C C . ASN A 1 187 ? 13.75 -19.906 -11.258 1 94.5 187 ASN A C 1
ATOM 1429 O O . ASN A 1 187 ? 14.445 -20.109 -12.25 1 94.5 187 ASN A O 1
ATOM 1433 N N . LEU A 1 188 ? 13.812 -20.578 -10.227 1 94.88 188 LEU A N 1
ATOM 1434 C CA . LEU A 1 188 ? 14.852 -21.578 -9.969 1 94.88 188 LEU A CA 1
ATOM 1435 C C . LEU A 1 188 ? 14.836 -22.656 -11.047 1 94.88 188 LEU A C 1
ATOM 1437 O O . LEU A 1 188 ? 15.875 -22.969 -11.641 1 94.88 188 LEU A O 1
ATOM 1441 N N . PHE A 1 189 ? 13.641 -23.234 -11.367 1 97.12 189 PHE A N 1
ATOM 1442 C CA . PHE A 1 189 ? 13.578 -24.391 -12.273 1 97.12 189 PHE A CA 1
ATOM 1443 C C . PHE A 1 189 ? 14.039 -24 -13.672 1 97.12 189 PHE A C 1
ATOM 1445 O O . PHE A 1 189 ? 14.945 -24.625 -14.227 1 97.12 189 PHE A O 1
ATOM 1452 N N . PRO A 1 190 ? 13.523 -22.875 -14.188 1 95.94 190 PRO A N 1
ATOM 1453 C CA . PRO A 1 190 ? 14.016 -22.469 -15.508 1 95.94 190 PRO A CA 1
ATOM 1454 C C . PRO A 1 190 ? 15.508 -22.172 -15.523 1 95.94 190 PRO A C 1
ATOM 1456 O O . PRO A 1 190 ? 16.203 -22.547 -16.469 1 95.94 190 PRO A O 1
ATOM 1459 N N . ILE A 1 191 ? 16.016 -21.547 -14.484 1 95.31 191 ILE A N 1
ATOM 1460 C CA . ILE A 1 191 ? 17.438 -21.203 -14.406 1 95.31 191 ILE A CA 1
ATOM 1461 C C . ILE A 1 191 ? 18.266 -22.484 -14.445 1 95.31 191 ILE A C 1
ATOM 1463 O O . ILE A 1 191 ? 19.219 -22.594 -15.227 1 95.31 191 ILE A O 1
ATOM 1467 N N . VAL A 1 192 ? 17.938 -23.453 -13.672 1 97.12 192 VAL A N 1
ATOM 1468 C CA . VAL A 1 192 ? 18.703 -24.688 -13.547 1 97.12 192 VAL A CA 1
ATOM 1469 C C . VAL A 1 192 ? 18.609 -25.484 -14.844 1 97.12 192 VAL A C 1
ATOM 1471 O O . VAL A 1 192 ? 19.625 -25.984 -15.344 1 97.12 192 VAL A O 1
ATOM 1474 N N . PHE A 1 193 ? 17.375 -25.625 -15.406 1 97 193 PHE A N 1
ATOM 1475 C CA . PHE A 1 193 ? 17.203 -26.375 -16.656 1 97 193 PHE A CA 1
ATOM 1476 C C . PHE A 1 193 ? 18.016 -25.75 -17.781 1 97 193 PHE A C 1
ATOM 1478 O O . PHE A 1 193 ? 18.688 -26.469 -18.531 1 97 193 PHE A O 1
ATOM 1485 N N . ASP A 1 194 ? 18 -24.438 -17.859 1 95.38 194 ASP A N 1
ATOM 1486 C CA . ASP A 1 194 ? 18.75 -23.75 -18.906 1 95.38 194 ASP A CA 1
ATOM 1487 C C . ASP A 1 194 ? 20.25 -23.969 -18.75 1 95.38 194 ASP A C 1
ATOM 1489 O O . ASP A 1 194 ? 20.953 -24.172 -19.75 1 95.38 194 ASP A O 1
ATOM 1493 N N . LEU A 1 195 ? 20.703 -23.906 -17.531 1 95.5 195 LEU A N 1
ATOM 1494 C CA . LEU A 1 195 ? 22.109 -24.156 -17.266 1 95.5 195 LEU A CA 1
ATOM 1495 C C . LEU A 1 195 ? 22.516 -25.562 -17.672 1 95.5 195 LEU A C 1
ATOM 1497 O O . LEU A 1 195 ? 23.516 -25.75 -18.359 1 95.5 195 LEU A O 1
ATOM 1501 N N . LEU A 1 196 ? 21.75 -26.562 -17.328 1 95.56 196 LEU A N 1
ATOM 1502 C CA . LEU A 1 196 ? 22.062 -27.953 -17.625 1 95.56 196 LEU A CA 1
ATOM 1503 C C . LEU A 1 196 ? 22.047 -28.203 -19.141 1 95.56 196 LEU A C 1
ATOM 1505 O O . LEU A 1 196 ? 22.938 -28.875 -19.672 1 95.56 196 LEU A O 1
ATOM 1509 N N . LEU A 1 197 ? 21.078 -27.641 -19.797 1 94.38 197 LEU A N 1
ATOM 1510 C CA . LEU A 1 197 ? 20.922 -27.844 -21.234 1 94.38 197 LEU A CA 1
ATOM 1511 C C . LEU A 1 197 ? 22.062 -27.172 -22 1 94.38 197 LEU A C 1
ATOM 1513 O O . LEU A 1 197 ? 22.422 -27.594 -23.094 1 94.38 197 LEU A O 1
ATOM 1517 N N . SER A 1 198 ? 22.625 -26.172 -21.406 1 94.31 198 SER A N 1
ATOM 1518 C CA . SER A 1 198 ? 23.734 -25.469 -22.062 1 94.31 198 SER A CA 1
ATOM 1519 C C . SER A 1 198 ? 25.078 -26 -21.594 1 94.31 198 SER A C 1
ATOM 1521 O O . SER A 1 198 ? 26.125 -25.453 -21.938 1 94.31 198 SER A O 1
ATOM 1523 N N . GLY A 1 199 ? 25.062 -26.953 -20.766 1 94.94 199 GLY A N 1
ATOM 1524 C CA . GLY A 1 199 ? 26.281 -27.594 -20.312 1 94.94 199 GLY A CA 1
ATOM 1525 C C . GLY A 1 199 ? 26.891 -26.906 -19.094 1 94.94 199 GLY A C 1
ATOM 1526 O O . GLY A 1 199 ? 28.047 -27.172 -18.734 1 94.94 199 GLY A O 1
ATOM 1527 N N . GLY A 1 200 ? 26.109 -26.047 -18.531 1 96.12 200 GLY A N 1
ATOM 1528 C CA . GLY A 1 200 ? 26.562 -25.359 -17.328 1 96.12 200 GLY A CA 1
ATOM 1529 C C . GLY A 1 200 ? 26.25 -26.109 -16.047 1 96.12 200 GLY A C 1
ATOM 1530 O O . GLY A 1 200 ? 25.688 -27.203 -16.094 1 96.12 200 GLY A O 1
ATOM 1531 N N . THR A 1 201 ? 26.75 -25.547 -14.906 1 96.62 201 THR A N 1
ATOM 1532 C CA . THR A 1 201 ? 26.562 -26.156 -13.594 1 96.62 201 THR A CA 1
ATOM 1533 C C . THR A 1 201 ? 25.719 -25.25 -12.695 1 96.62 201 THR A C 1
ATOM 1535 O O . THR A 1 201 ? 26.078 -24.094 -12.469 1 96.62 201 THR A O 1
ATOM 1538 N N . PRO A 1 202 ? 24.609 -25.75 -12.164 1 97.38 202 PRO A N 1
ATOM 1539 C CA . PRO A 1 202 ? 23.797 -24.969 -11.242 1 97.38 202 PRO A CA 1
ATOM 1540 C C . PRO A 1 202 ? 24.516 -24.625 -9.945 1 97.38 202 PRO A C 1
ATOM 1542 O O . PRO A 1 202 ? 25.5 -25.297 -9.594 1 97.38 202 PRO A O 1
ATOM 1545 N N . ARG A 1 203 ? 24.016 -23.594 -9.266 1 96.5 203 ARG A N 1
ATOM 1546 C CA . ARG A 1 203 ? 24.656 -23.125 -8.047 1 96.5 203 ARG A CA 1
ATOM 1547 C C . ARG A 1 203 ? 23.672 -23.156 -6.875 1 96.5 203 ARG A C 1
ATOM 1549 O O . ARG A 1 203 ? 22.469 -23 -7.062 1 96.5 203 ARG A O 1
ATOM 1556 N N . ILE A 1 204 ? 24.172 -23.406 -5.691 1 97.38 204 ILE A N 1
ATOM 1557 C CA . ILE A 1 204 ? 23.469 -23.266 -4.43 1 97.38 204 ILE A CA 1
ATOM 1558 C C . ILE A 1 204 ? 24.062 -22.109 -3.633 1 97.38 204 ILE A C 1
ATOM 1560 O O . ILE A 1 204 ? 25.266 -22.062 -3.383 1 97.38 204 ILE A O 1
ATOM 1564 N N . ASN A 1 205 ? 23.234 -21.156 -3.289 1 95.81 205 ASN A N 1
ATOM 1565 C CA . ASN A 1 205 ? 23.703 -20.016 -2.51 1 95.81 205 ASN A CA 1
ATOM 1566 C C . ASN A 1 205 ? 23.578 -20.266 -1.011 1 95.81 205 ASN A C 1
ATOM 1568 O O . ASN A 1 205 ? 22.531 -20 -0.418 1 95.81 205 ASN A O 1
ATOM 1572 N N . GLY A 1 206 ? 24.656 -20.609 -0.458 1 95.31 206 GLY A N 1
ATOM 1573 C CA . GLY A 1 206 ? 24.688 -20.891 0.97 1 95.31 206 GLY A CA 1
ATOM 1574 C C . GLY A 1 206 ? 24.516 -22.359 1.301 1 95.31 206 GLY A C 1
ATOM 1575 O O . GLY A 1 206 ? 23.641 -23.031 0.761 1 95.31 206 GLY A O 1
ATOM 1576 N N . ASP A 1 207 ? 25.375 -22.859 2.189 1 96 207 ASP A N 1
ATOM 1577 C CA . ASP A 1 207 ? 25.281 -24.25 2.654 1 96 207 ASP A CA 1
ATOM 1578 C C . ASP A 1 207 ? 25.5 -24.328 4.164 1 96 207 ASP A C 1
ATOM 1580 O O . ASP A 1 207 ? 25.875 -25.391 4.684 1 96 207 ASP A O 1
ATOM 1584 N N . ASP A 1 208 ? 25.328 -23.188 4.75 1 96.81 208 ASP A N 1
ATOM 1585 C CA . ASP A 1 208 ? 25.594 -23.141 6.184 1 96.81 208 ASP A CA 1
ATOM 1586 C C . ASP A 1 208 ? 24.391 -22.609 6.949 1 96.81 208 ASP A C 1
ATOM 1588 O O . ASP A 1 208 ? 24.531 -22.031 8.023 1 96.81 208 ASP A O 1
ATOM 1592 N N . TYR A 1 209 ? 23.234 -22.703 6.363 1 95.75 209 TYR A N 1
ATOM 1593 C CA . TYR A 1 209 ? 22.016 -22.359 7.074 1 95.75 209 TYR A CA 1
ATOM 1594 C C . TYR A 1 209 ? 21.719 -23.375 8.18 1 95.75 209 TYR A C 1
ATOM 1596 O O . TYR A 1 209 ? 22.188 -24.516 8.125 1 95.75 209 TYR A O 1
ATOM 1604 N N . PRO A 1 210 ? 20.984 -22.938 9.211 1 95 210 PRO A N 1
ATOM 1605 C CA . PRO A 1 210 ? 20.562 -23.891 10.242 1 95 210 PRO A CA 1
ATOM 1606 C C . PRO A 1 210 ? 19.406 -24.781 9.797 1 95 210 PRO A C 1
ATOM 1608 O O . PRO A 1 210 ? 18.344 -24.766 10.414 1 95 210 PRO A O 1
ATOM 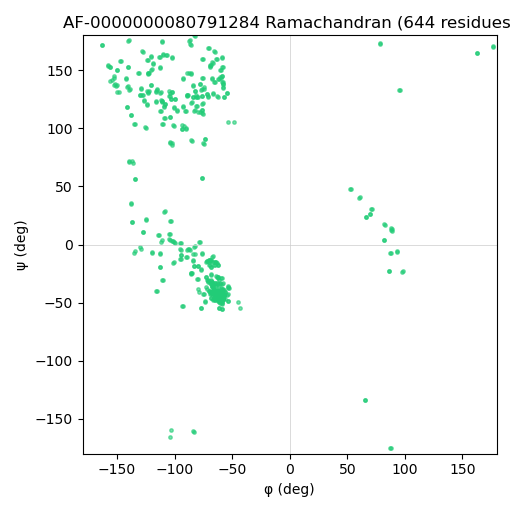1611 N N . THR A 1 211 ? 19.594 -25.484 8.742 1 96.38 211 THR A N 1
ATOM 1612 C CA . THR A 1 211 ? 18.688 -26.453 8.164 1 96.38 211 THR A CA 1
ATOM 1613 C C . THR A 1 211 ? 19.328 -27.828 8.086 1 96.38 211 THR A C 1
ATOM 1615 O O . THR A 1 211 ? 20.547 -27.969 8.258 1 96.38 211 THR A O 1
ATOM 1618 N N . PRO A 1 212 ? 18.562 -28.859 7.938 1 95.75 212 PRO A N 1
ATOM 1619 C CA . PRO A 1 212 ? 19.109 -30.219 8.039 1 95.75 212 PRO A CA 1
ATOM 1620 C C . PRO A 1 212 ? 20.297 -30.453 7.125 1 95.75 212 PRO A C 1
ATOM 1622 O O . PRO A 1 212 ? 21.25 -31.141 7.508 1 95.75 212 PRO A O 1
ATOM 1625 N N . ASP A 1 213 ? 20.281 -29.891 5.926 1 97.5 213 ASP A N 1
ATOM 1626 C CA . ASP A 1 213 ? 21.406 -30.141 5.023 1 97.5 213 ASP A CA 1
ATOM 1627 C C . ASP A 1 213 ? 22.203 -28.875 4.766 1 97.5 213 ASP A C 1
ATOM 1629 O O . ASP A 1 213 ? 23 -28.812 3.828 1 97.5 213 ASP A O 1
ATOM 1633 N N . GLY A 1 214 ? 21.875 -27.844 5.488 1 97.19 214 GLY A N 1
ATOM 1634 C CA . GLY A 1 214 ? 22.641 -26.625 5.434 1 97.19 214 GLY A CA 1
ATOM 1635 C C . GLY A 1 214 ? 22.172 -25.672 4.348 1 97.19 214 GLY A C 1
ATOM 1636 O O . GLY A 1 214 ? 22.625 -24.531 4.273 1 97.19 214 GLY A O 1
ATOM 1637 N N . THR A 1 215 ? 21.297 -26.047 3.525 1 97.5 215 THR A N 1
ATOM 1638 C CA . THR A 1 215 ? 20.828 -25.188 2.443 1 97.5 215 THR A CA 1
ATOM 1639 C C . THR A 1 215 ? 19.422 -24.672 2.723 1 97.5 215 THR A C 1
ATOM 1641 O O . THR A 1 215 ? 18.719 -25.203 3.588 1 97.5 215 THR A O 1
ATOM 1644 N N . CYS A 1 216 ? 19.016 -23.625 2.014 1 95.88 216 CYS A N 1
ATOM 1645 C CA . CYS A 1 216 ? 17.766 -22.938 2.277 1 95.88 216 CYS A CA 1
ATOM 1646 C C . CYS A 1 216 ? 16.578 -23.844 1.986 1 95.88 216 CYS A C 1
ATOM 1648 O O . CYS A 1 216 ? 16.594 -24.609 1.015 1 95.88 216 CYS A O 1
ATOM 1650 N N . VAL A 1 217 ? 15.555 -23.75 2.889 1 96.69 217 VAL A N 1
ATOM 1651 C CA . VAL A 1 217 ? 14.32 -24.5 2.721 1 96.69 217 VAL A CA 1
ATOM 1652 C C . VAL A 1 217 ? 13.18 -23.562 2.33 1 96.69 217 VAL A C 1
ATOM 1654 O O . VAL A 1 217 ? 12.945 -22.562 3 1 96.69 217 VAL A O 1
ATOM 1657 N N . ARG A 1 218 ? 12.586 -23.812 1.207 1 96.69 218 ARG A N 1
ATOM 1658 C CA . ARG A 1 218 ? 11.406 -23.078 0.739 1 96.69 218 ARG A CA 1
ATOM 1659 C C . ARG A 1 218 ? 10.258 -24.047 0.449 1 96.69 218 ARG A C 1
ATOM 1661 O O . ARG A 1 218 ? 10.477 -25.25 0.277 1 96.69 218 ARG A O 1
ATOM 1668 N N . ASP A 1 219 ? 9.125 -23.484 0.468 1 97.12 219 ASP A N 1
ATOM 1669 C CA . ASP A 1 219 ? 7.93 -24.234 0.085 1 97.12 219 ASP A CA 1
ATOM 1670 C C . ASP A 1 219 ? 7.73 -24.219 -1.429 1 97.12 219 ASP A C 1
ATOM 1672 O O . ASP A 1 219 ? 7.688 -23.141 -2.041 1 97.12 219 ASP A O 1
ATOM 1676 N N . TYR A 1 220 ? 7.672 -25.375 -2.041 1 97.69 220 TYR A N 1
ATOM 1677 C CA . TYR A 1 220 ? 7.41 -25.516 -3.471 1 97.69 220 TYR A CA 1
ATOM 1678 C C . TYR A 1 220 ? 6.094 -26.234 -3.719 1 97.69 220 TYR A C 1
ATOM 1680 O O . TYR A 1 220 ? 5.82 -27.266 -3.107 1 97.69 220 TYR A O 1
ATOM 1688 N N . VAL A 1 221 ? 5.305 -25.656 -4.621 1 98.25 221 VAL A N 1
ATOM 1689 C CA . VAL A 1 221 ? 3.994 -26.234 -4.91 1 98.25 221 VAL A CA 1
ATOM 1690 C C . VAL A 1 221 ? 3.807 -26.359 -6.422 1 98.25 221 VAL A C 1
ATOM 1692 O O . VAL A 1 221 ? 4.344 -25.562 -7.188 1 98.25 221 VAL A O 1
ATOM 1695 N N . HIS A 1 222 ? 3.078 -27.375 -6.836 1 98.62 222 HIS A N 1
ATOM 1696 C CA . HIS A 1 222 ? 2.861 -27.609 -8.258 1 98.62 222 HIS A CA 1
ATOM 1697 C C . HIS A 1 222 ? 1.813 -26.656 -8.828 1 98.62 222 HIS A C 1
ATOM 1699 O O . HIS A 1 222 ? 0.757 -26.453 -8.219 1 98.62 222 HIS A O 1
ATOM 1705 N N . VAL A 1 223 ? 2.041 -26.141 -9.977 1 98.81 223 VAL A N 1
ATOM 1706 C CA . VAL A 1 223 ? 1.208 -25.109 -10.594 1 98.81 223 VAL A CA 1
ATOM 1707 C C . VAL A 1 223 ? -0.188 -25.656 -10.859 1 98.81 223 VAL A C 1
ATOM 1709 O O . VAL A 1 223 ? -1.183 -24.938 -10.75 1 98.81 223 VAL A O 1
ATOM 1712 N N . ALA A 1 224 ? -0.33 -26.891 -11.203 1 98.69 224 ALA A N 1
ATOM 1713 C CA . ALA A 1 224 ? -1.637 -27.484 -11.492 1 98.69 224 ALA A CA 1
ATOM 1714 C C . ALA A 1 224 ? -2.475 -27.594 -10.219 1 98.69 224 ALA A C 1
ATOM 1716 O O . ALA A 1 224 ? -3.697 -27.453 -10.258 1 98.69 224 ALA A O 1
ATOM 1717 N N . ASP A 1 225 ? -1.802 -27.984 -9.125 1 98.5 225 ASP A N 1
ATOM 1718 C CA . ASP A 1 225 ? -2.514 -28.047 -7.852 1 98.5 225 ASP A CA 1
ATOM 1719 C C . ASP A 1 225 ? -3.045 -26.656 -7.465 1 98.5 225 ASP A C 1
ATOM 1721 O O . ASP A 1 225 ? -4.195 -26.531 -7.039 1 98.5 225 ASP A O 1
ATOM 1725 N N . LEU A 1 226 ? -2.178 -25.719 -7.602 1 98.06 226 LEU A N 1
ATOM 1726 C CA . LEU A 1 226 ? -2.529 -24.328 -7.289 1 98.06 226 LEU A CA 1
ATOM 1727 C C . LEU A 1 226 ? -3.668 -23.844 -8.172 1 98.06 226 LEU A C 1
ATOM 1729 O O . LEU A 1 226 ? -4.574 -23.156 -7.707 1 98.06 226 LEU A O 1
ATOM 1733 N N . ALA A 1 227 ? -3.629 -24.141 -9.453 1 98.81 227 ALA A N 1
ATOM 1734 C CA . ALA A 1 227 ? -4.672 -23.766 -10.406 1 98.81 227 ALA A CA 1
ATOM 1735 C C . ALA A 1 227 ? -6.023 -24.328 -9.992 1 98.81 227 ALA A C 1
ATOM 1737 O O . ALA A 1 227 ? -7.039 -23.625 -10.047 1 98.81 227 ALA A O 1
ATOM 1738 N N . ARG A 1 228 ? -6.008 -25.562 -9.578 1 98.62 228 ARG A N 1
ATOM 1739 C CA . ARG A 1 228 ? -7.234 -26.203 -9.117 1 98.62 228 ARG A CA 1
ATOM 1740 C C . ARG A 1 228 ? -7.855 -25.438 -7.957 1 98.62 228 ARG A C 1
ATOM 1742 O O . ARG A 1 228 ? -9.078 -25.266 -7.898 1 98.62 228 ARG A O 1
ATOM 1749 N N . SER A 1 229 ? -7.043 -25.016 -7.07 1 98.81 229 SER A N 1
ATOM 1750 C CA . SER A 1 229 ? -7.543 -24.297 -5.898 1 98.81 229 SER A CA 1
ATOM 1751 C C . SER A 1 229 ? -8.148 -22.953 -6.277 1 98.81 229 SER A C 1
ATOM 1753 O O . SER A 1 229 ? -9.102 -22.5 -5.641 1 98.81 229 SER A O 1
ATOM 1755 N N . HIS A 1 230 ? -7.625 -22.266 -7.301 1 98.88 230 HIS A N 1
ATOM 1756 C CA . HIS A 1 230 ? -8.25 -21.047 -7.801 1 98.88 230 HIS A CA 1
ATOM 1757 C C . HIS A 1 230 ? -9.672 -21.312 -8.281 1 98.88 230 HIS A C 1
ATOM 1759 O O . HIS A 1 230 ? -10.594 -20.562 -7.957 1 98.88 230 HIS A O 1
ATOM 1765 N N . VAL A 1 231 ? -9.859 -22.375 -9.023 1 98.81 231 VAL A N 1
ATOM 1766 C CA . VAL A 1 231 ? -11.164 -22.75 -9.562 1 98.81 231 VAL A CA 1
ATOM 1767 C C . VAL A 1 231 ? -12.094 -23.156 -8.422 1 98.81 231 VAL A C 1
ATOM 1769 O O . VAL A 1 231 ? -13.273 -22.797 -8.422 1 98.81 231 VAL A O 1
ATOM 1772 N N . ALA A 1 232 ? -11.516 -23.891 -7.484 1 98.88 232 ALA A N 1
ATOM 1773 C CA . ALA A 1 232 ? -12.32 -24.297 -6.336 1 98.88 232 ALA A CA 1
ATOM 1774 C C . ALA A 1 232 ? -12.852 -23.094 -5.574 1 98.88 232 ALA A C 1
ATOM 1776 O O . ALA A 1 232 ? -13.992 -23.094 -5.109 1 98.88 232 ALA A O 1
ATOM 1777 N N . ALA A 1 233 ? -12 -22.094 -5.395 1 98.88 233 ALA A N 1
ATOM 1778 C CA . ALA A 1 233 ? -12.453 -20.859 -4.75 1 98.88 233 ALA A CA 1
ATOM 1779 C C . ALA A 1 233 ? -13.609 -20.219 -5.52 1 98.88 233 ALA A C 1
ATOM 1781 O O . ALA A 1 233 ? -14.609 -19.812 -4.922 1 98.88 233 ALA A O 1
ATOM 1782 N N . ALA A 1 234 ? -13.5 -20.125 -6.809 1 98.81 234 ALA A N 1
ATOM 1783 C CA . ALA A 1 234 ? -14.555 -19.578 -7.664 1 98.81 234 ALA A CA 1
ATOM 1784 C C . ALA A 1 234 ? -15.844 -20.391 -7.508 1 98.81 234 ALA A C 1
ATOM 1786 O O . ALA A 1 234 ? -16.922 -19.812 -7.363 1 98.81 234 ALA A O 1
ATOM 1787 N N . GLU A 1 235 ? -15.688 -21.719 -7.523 1 98.75 235 GLU A N 1
ATOM 1788 C CA . GLU A 1 235 ? -16.828 -22.609 -7.375 1 98.75 235 GLU A CA 1
ATOM 1789 C C . GLU A 1 235 ? -17.547 -22.375 -6.047 1 98.75 235 GLU A C 1
ATOM 1791 O O . GLU A 1 235 ? -18.781 -22.312 -5.996 1 98.75 235 GLU A O 1
ATOM 1796 N N . GLN A 1 236 ? -16.75 -22.281 -5.016 1 98.69 236 GLN A N 1
ATOM 1797 C CA . GLN A 1 236 ? -17.328 -22.047 -3.693 1 98.69 236 GLN A CA 1
ATOM 1798 C C . GLN A 1 236 ? -18.078 -20.719 -3.645 1 98.69 236 GLN A C 1
ATOM 1800 O O . GLN A 1 236 ? -19.172 -20.641 -3.09 1 98.69 236 GLN A O 1
ATOM 1805 N N . MET A 1 237 ? -17.5 -19.688 -4.23 1 98.44 237 MET A N 1
ATOM 1806 C CA . MET A 1 237 ? -18.156 -18.391 -4.262 1 98.44 237 MET A CA 1
ATOM 1807 C C . MET A 1 237 ? -19.469 -18.453 -5.031 1 98.44 237 MET A C 1
ATOM 1809 O O . MET A 1 237 ? -20.484 -17.906 -4.594 1 98.44 237 MET A O 1
ATOM 1813 N N . MET A 1 238 ? -19.453 -19.094 -6.152 1 97.81 238 MET A N 1
ATOM 1814 C CA . MET A 1 238 ? -20.656 -19.219 -6.977 1 97.81 238 MET A CA 1
ATOM 1815 C C . MET A 1 238 ? -21.734 -20.016 -6.246 1 97.81 238 MET A C 1
ATOM 1817 O O . MET A 1 238 ? -22.938 -19.766 -6.453 1 97.81 238 MET A O 1
ATOM 1821 N N . ALA A 1 239 ? -21.297 -20.875 -5.355 1 97.69 239 ALA A N 1
ATOM 1822 C CA . ALA A 1 239 ? -22.234 -21.688 -4.574 1 97.69 239 ALA A CA 1
ATOM 1823 C C . ALA A 1 239 ? -22.734 -20.906 -3.363 1 97.69 239 ALA A C 1
ATOM 1825 O O . ALA A 1 239 ? -23.625 -21.391 -2.645 1 97.69 239 ALA A O 1
ATOM 1826 N N . GLY A 1 240 ? -22.188 -19.75 -3.088 1 96.44 240 GLY A N 1
ATOM 1827 C CA . GLY A 1 240 ? -22.641 -18.922 -1.988 1 96.44 240 GLY A CA 1
ATOM 1828 C C . GLY A 1 240 ? -21.938 -19.234 -0.677 1 96.44 240 GLY A C 1
ATOM 1829 O O . GLY A 1 240 ? -22.375 -18.797 0.387 1 96.44 240 GLY A O 1
ATOM 1830 N N . THR A 1 241 ? -20.844 -20 -0.78 1 97.12 241 THR A N 1
ATOM 1831 C CA . THR A 1 241 ? -20.094 -20.344 0.414 1 97.12 241 THR A CA 1
ATOM 1832 C C . THR A 1 241 ? -19.141 -19.219 0.806 1 97.12 241 THR A C 1
ATOM 1834 O O . THR A 1 241 ? -18.438 -18.672 -0.043 1 97.12 241 THR A O 1
ATOM 1837 N N . LYS A 1 242 ? -19.156 -18.859 2.094 1 95.62 242 LYS A N 1
ATOM 1838 C CA . LYS A 1 242 ? -18.25 -17.828 2.592 1 95.62 242 LYS A CA 1
ATOM 1839 C C . LYS A 1 242 ? -16.828 -18.375 2.756 1 95.62 242 LYS A C 1
ATOM 1841 O O . LYS A 1 242 ? -16.641 -19.438 3.373 1 95.62 242 LYS A O 1
ATOM 1846 N N . LEU A 1 243 ? -15.891 -17.766 2.232 1 98.5 243 LEU A N 1
ATOM 1847 C CA . LEU A 1 243 ? -14.492 -18.156 2.316 1 98.5 243 LEU A CA 1
ATOM 1848 C C . LEU A 1 243 ? -13.75 -17.297 3.338 1 98.5 243 LEU A C 1
ATOM 1850 O O . LEU A 1 243 ? -14.25 -16.25 3.754 1 98.5 243 LEU A O 1
ATOM 1854 N N . GLU A 1 244 ? -12.594 -17.844 3.754 1 98.06 244 GLU A N 1
ATOM 1855 C CA . GLU A 1 244 ? -11.68 -17 4.52 1 98.06 244 GLU A CA 1
ATOM 1856 C C . GLU A 1 244 ? -11.141 -15.859 3.668 1 98.06 244 GLU A C 1
ATOM 1858 O O . GLU A 1 244 ? -11.266 -15.867 2.443 1 98.06 244 GLU A O 1
ATOM 1863 N N . LYS A 1 245 ? -10.547 -14.914 4.383 1 97.88 245 LYS A N 1
ATOM 1864 C CA . LYS A 1 245 ? -9.984 -13.766 3.67 1 97.88 245 LYS A CA 1
ATOM 1865 C C . LYS A 1 245 ? -8.742 -14.172 2.883 1 97.88 245 LYS A C 1
ATOM 1867 O O . LYS A 1 245 ? -8.445 -13.578 1.842 1 97.88 245 LYS A O 1
ATOM 1872 N N . ALA A 1 246 ? -8.031 -15.133 3.426 1 98.69 246 ALA A N 1
ATOM 1873 C CA . ALA A 1 246 ? -6.797 -15.578 2.783 1 98.69 246 ALA A CA 1
ATOM 1874 C C . ALA A 1 246 ? -6.531 -17.062 3.062 1 98.69 246 ALA A C 1
ATOM 1876 O O . ALA A 1 246 ? -6.945 -17.578 4.098 1 98.69 246 ALA A O 1
ATOM 1877 N N . TYR A 1 247 ? -5.887 -17.703 2.127 1 98.81 247 TYR A N 1
ATOM 1878 C CA . TYR A 1 247 ? -5.414 -19.062 2.271 1 98.81 247 TYR A CA 1
ATOM 1879 C C . TYR A 1 247 ? -3.939 -19.172 1.898 1 98.81 247 TYR A C 1
ATOM 1881 O O . TYR A 1 247 ? -3.502 -18.609 0.896 1 98.81 247 TYR A O 1
ATOM 1889 N N . ASN A 1 248 ? -3.197 -19.859 2.711 1 98.69 248 ASN A N 1
ATOM 1890 C CA . ASN A 1 248 ? -1.877 -20.312 2.287 1 98.69 248 ASN A CA 1
ATOM 1891 C C . ASN A 1 248 ? -1.964 -21.578 1.425 1 98.69 248 ASN A C 1
ATOM 1893 O O . ASN A 1 248 ? -2.67 -22.516 1.771 1 98.69 248 ASN A O 1
ATOM 1897 N N . LEU A 1 249 ? -1.367 -21.484 0.317 1 98.5 249 LEU A N 1
ATOM 1898 C CA . LEU A 1 249 ? -1.126 -22.703 -0.463 1 98.5 249 LEU A CA 1
ATOM 1899 C C . LEU A 1 249 ? 0.323 -23.156 -0.326 1 98.5 249 LEU A C 1
ATOM 1901 O O . LEU A 1 249 ? 1.168 -22.812 -1.155 1 98.5 249 LEU A O 1
ATOM 1905 N N . GLY A 1 250 ? 0.591 -23.922 0.666 1 97 250 GLY A N 1
ATOM 1906 C CA . GLY A 1 250 ? 1.922 -24.422 0.977 1 97 250 GLY A CA 1
ATOM 1907 C C . GLY A 1 250 ? 1.968 -25.922 1.165 1 97 250 GLY A C 1
ATOM 1908 O O . GLY A 1 250 ? 0.927 -26.562 1.31 1 97 250 GLY A O 1
ATOM 1909 N N . SER A 1 251 ? 3.137 -26.469 1.177 1 95.19 251 SER A N 1
ATOM 1910 C CA . SER A 1 251 ? 3.332 -27.906 1.238 1 95.19 251 SER A CA 1
ATOM 1911 C C . SER A 1 251 ? 3.312 -28.406 2.68 1 95.19 251 SER A C 1
ATOM 1913 O O . SER A 1 251 ? 3.039 -29.594 2.93 1 95.19 251 SER A O 1
ATOM 1915 N N . GLY A 1 252 ? 3.643 -27.531 3.609 1 93.88 252 GLY A N 1
ATOM 1916 C CA . GLY A 1 252 ? 3.748 -27.922 5.004 1 93.88 252 GLY A CA 1
ATOM 1917 C C . GLY A 1 252 ? 5.113 -28.469 5.371 1 93.88 252 GLY A C 1
ATOM 1918 O O . GLY A 1 252 ? 5.492 -28.484 6.543 1 93.88 252 GLY A O 1
ATOM 1919 N N . THR A 1 253 ? 5.848 -28.938 4.457 1 92.69 253 THR A N 1
ATOM 1920 C CA . THR A 1 253 ? 7.133 -29.562 4.754 1 92.69 253 THR A CA 1
ATOM 1921 C C . THR A 1 253 ? 8.273 -28.766 4.125 1 92.69 253 THR A C 1
ATOM 1923 O O . THR A 1 253 ? 9.312 -28.547 4.758 1 92.69 253 THR A O 1
ATOM 1926 N N . GLY A 1 254 ? 8.086 -28.281 2.914 1 96.38 254 GLY A N 1
ATOM 1927 C CA . GLY A 1 254 ? 9.133 -27.562 2.195 1 96.38 254 GLY A CA 1
ATOM 1928 C C . GLY A 1 254 ? 10.164 -28.5 1.578 1 96.38 254 GLY A C 1
ATOM 1929 O O . GLY A 1 254 ? 10.078 -29.719 1.723 1 96.38 254 GLY A O 1
ATOM 1930 N N . SER A 1 255 ? 11.055 -27.891 0.792 1 97.62 255 SER A N 1
ATOM 1931 C CA . SER A 1 255 ? 12.211 -28.562 0.202 1 97.62 255 SER A CA 1
ATOM 1932 C C . SER A 1 255 ? 13.438 -27.672 0.216 1 97.62 255 SER A C 1
ATOM 1934 O O . SER A 1 255 ? 13.344 -26.453 -0.021 1 97.62 255 SER A O 1
ATOM 1936 N N . SER A 1 256 ? 14.57 -28.281 0.589 1 97.62 256 SER A N 1
ATOM 1937 C CA . SER A 1 256 ? 15.812 -27.531 0.51 1 97.62 256 SER A CA 1
ATOM 1938 C C . SER A 1 256 ? 16.297 -27.406 -0.931 1 97.62 256 SER A C 1
ATOM 1940 O O . SER A 1 256 ? 15.883 -28.188 -1.795 1 97.62 256 SER A O 1
ATOM 1942 N N . VAL A 1 257 ? 17.141 -26.422 -1.139 1 97.56 257 VAL A N 1
ATOM 1943 C CA . VAL A 1 257 ? 17.656 -26.25 -2.492 1 97.56 257 VAL A CA 1
ATOM 1944 C C . VAL A 1 257 ? 18.469 -27.484 -2.895 1 97.56 257 VAL A C 1
ATOM 1946 O O . VAL A 1 257 ? 18.453 -27.891 -4.059 1 97.56 257 VAL A O 1
ATOM 1949 N N . ARG A 1 258 ? 19.141 -28.109 -1.97 1 97.94 258 ARG A N 1
ATOM 1950 C CA . ARG A 1 258 ? 19.891 -29.328 -2.258 1 97.94 258 ARG A CA 1
ATOM 1951 C C . ARG A 1 258 ? 18.953 -30.453 -2.676 1 97.94 258 ARG A C 1
ATOM 1953 O O . ARG A 1 258 ? 19.219 -31.172 -3.635 1 97.94 258 ARG A O 1
ATOM 1960 N N . GLU A 1 259 ? 17.875 -30.609 -1.944 1 98.19 259 GLU A N 1
ATOM 1961 C CA . GLU A 1 259 ? 16.891 -31.625 -2.307 1 98.19 259 GLU A CA 1
ATOM 1962 C C . GLU A 1 259 ? 16.359 -31.391 -3.723 1 98.19 259 GLU A C 1
ATOM 1964 O O . GLU A 1 259 ? 16.141 -32.344 -4.461 1 98.19 259 GLU A O 1
ATOM 1969 N N . ILE A 1 260 ? 16.172 -30.141 -4.062 1 98.31 260 ILE A N 1
ATOM 1970 C CA . ILE A 1 260 ? 15.688 -29.797 -5.395 1 98.31 260 ILE A CA 1
ATOM 1971 C C . ILE A 1 260 ? 16.734 -30.188 -6.441 1 98.31 260 ILE A C 1
ATOM 1973 O O . ILE A 1 260 ? 16.406 -30.781 -7.469 1 98.31 260 ILE A O 1
ATOM 1977 N N . MET A 1 261 ? 17.984 -29.859 -6.18 1 98.38 261 MET A N 1
ATOM 1978 C CA . MET A 1 261 ? 19.062 -30.203 -7.102 1 98.38 261 MET A CA 1
ATOM 1979 C C . MET A 1 261 ? 19.156 -31.703 -7.293 1 98.38 261 MET A C 1
ATOM 1981 O O . MET A 1 261 ? 19.344 -32.188 -8.414 1 98.38 261 MET A O 1
ATOM 1985 N N . ASP A 1 262 ? 19.031 -32.375 -6.223 1 98.38 262 ASP A N 1
ATOM 1986 C CA . ASP A 1 262 ? 19.094 -33.812 -6.285 1 98.38 262 ASP A CA 1
ATOM 1987 C C . ASP A 1 262 ? 17.938 -34.375 -7.121 1 98.38 262 ASP A C 1
ATOM 1989 O O . ASP A 1 262 ? 18.125 -35.312 -7.922 1 98.38 262 ASP A O 1
ATOM 1993 N N . ALA A 1 263 ? 16.766 -33.875 -6.895 1 98.69 263 ALA A N 1
ATOM 1994 C CA . ALA A 1 263 ? 15.594 -34.281 -7.668 1 98.69 263 ALA A CA 1
ATOM 1995 C C . ALA A 1 263 ? 15.797 -34.031 -9.156 1 98.69 263 ALA A C 1
ATOM 1997 O O . ALA A 1 263 ? 15.445 -34.844 -10 1 98.69 263 ALA A O 1
ATOM 1998 N N . ILE A 1 264 ? 16.344 -32.875 -9.453 1 98.69 264 ILE A N 1
ATOM 1999 C CA . ILE A 1 264 ? 16.578 -32.5 -10.844 1 98.69 264 ILE A CA 1
ATOM 2000 C C . ILE A 1 264 ? 17.578 -33.438 -11.492 1 98.69 264 ILE A C 1
ATOM 2002 O O . ILE A 1 264 ? 17.359 -33.906 -12.617 1 98.69 264 ILE A O 1
ATOM 2006 N N . ALA A 1 265 ? 18.625 -33.75 -10.766 1 98.19 265 ALA A N 1
ATOM 2007 C CA . ALA A 1 265 ? 19.609 -34.719 -11.289 1 98.19 265 ALA A CA 1
ATOM 2008 C C . ALA A 1 265 ? 18.969 -36.062 -11.562 1 98.19 265 ALA A C 1
ATOM 2010 O O . ALA A 1 265 ? 19.188 -36.656 -12.617 1 98.19 265 ALA A O 1
ATOM 2011 N N . ARG A 1 266 ? 18.172 -36.5 -10.594 1 98.31 266 ARG A N 1
ATOM 2012 C CA . ARG A 1 266 ? 17.531 -37.812 -10.695 1 98.31 266 ARG A CA 1
ATOM 2013 C C . ARG A 1 266 ? 16.562 -37.844 -11.883 1 98.31 266 ARG A C 1
ATOM 2015 O O . ARG A 1 266 ? 16.594 -38.781 -12.672 1 98.31 266 ARG A O 1
ATOM 2022 N N . VAL A 1 267 ? 15.773 -36.875 -12.07 1 98.38 267 VAL A N 1
ATOM 2023 C CA . VAL A 1 267 ? 14.68 -36.875 -13.031 1 98.38 267 VAL A CA 1
ATOM 2024 C C . VAL A 1 267 ? 15.227 -36.594 -14.438 1 98.38 267 VAL A C 1
ATOM 2026 O O . VAL A 1 267 ? 14.781 -37.219 -15.406 1 98.38 267 VAL A O 1
ATOM 2029 N N . THR A 1 268 ? 16.188 -35.719 -14.562 1 97.38 268 THR A N 1
ATOM 2030 C CA . THR A 1 268 ? 16.703 -35.344 -15.883 1 97.38 268 THR A CA 1
ATOM 2031 C C . THR A 1 268 ? 17.703 -36.406 -16.375 1 97.38 268 THR A C 1
ATOM 2033 O O . THR A 1 268 ? 17.953 -36.5 -17.578 1 97.38 268 THR A O 1
ATOM 2036 N N . GLY A 1 269 ? 18.359 -37.031 -15.391 1 97.56 269 GLY A N 1
ATOM 2037 C CA . GLY A 1 269 ? 19.422 -37.969 -15.719 1 97.56 269 GLY A CA 1
ATOM 2038 C C . GLY A 1 269 ? 20.75 -37.312 -16 1 97.56 269 GLY A C 1
ATOM 2039 O O . GLY A 1 269 ? 21.719 -37.969 -16.375 1 97.56 269 GLY A O 1
ATOM 2040 N N . ILE A 1 270 ? 20.781 -36.062 -15.844 1 97.31 270 ILE A N 1
ATOM 2041 C CA . ILE A 1 270 ? 22.016 -35.281 -16.031 1 97.31 270 ILE A CA 1
ATOM 2042 C C . ILE A 1 270 ? 22.766 -35.188 -14.711 1 97.31 270 ILE A C 1
ATOM 2044 O O . ILE A 1 270 ? 22.281 -34.531 -13.773 1 97.31 270 ILE A O 1
ATOM 2048 N N . ALA A 1 271 ? 23.875 -35.75 -14.672 1 95.75 271 ALA A N 1
ATOM 2049 C CA . ALA A 1 271 ? 24.688 -35.719 -13.453 1 95.75 271 ALA A CA 1
ATOM 2050 C C . ALA A 1 271 ? 25.375 -34.344 -13.312 1 95.75 271 ALA A C 1
ATOM 2052 O O . ALA A 1 271 ? 25.875 -33.812 -14.297 1 95.75 271 ALA A O 1
ATOM 2053 N N . PHE A 1 272 ? 25.312 -33.781 -12.195 1 97.25 272 PHE A N 1
ATOM 2054 C CA . PHE A 1 272 ? 26.031 -32.531 -11.891 1 97.25 272 PHE A CA 1
ATOM 2055 C C . PHE A 1 272 ? 26.234 -32.375 -10.391 1 97.25 272 PHE A C 1
ATOM 2057 O O . PHE A 1 272 ? 25.531 -33 -9.594 1 97.25 272 PHE A O 1
ATOM 2064 N N . THR A 1 273 ? 27.266 -31.641 -9.977 1 96.69 273 THR A N 1
ATOM 2065 C CA . THR A 1 273 ? 27.484 -31.156 -8.617 1 96.69 273 THR A CA 1
ATOM 2066 C C . THR A 1 273 ? 27.359 -29.641 -8.547 1 96.69 273 THR A C 1
ATOM 2068 O O . THR A 1 273 ? 28.156 -28.922 -9.156 1 96.69 273 THR A O 1
ATOM 2071 N N . PRO A 1 274 ? 26.328 -29.234 -7.809 1 97.62 274 PRO A N 1
ATOM 2072 C CA . PRO A 1 274 ? 26.141 -27.781 -7.766 1 97.62 274 PRO A CA 1
ATOM 2073 C C . PRO A 1 274 ? 27.359 -27.047 -7.191 1 97.62 274 PRO A C 1
ATOM 2075 O O . PRO A 1 274 ? 28 -27.547 -6.258 1 97.62 274 PRO A O 1
ATOM 2078 N N . GLU A 1 275 ? 27.641 -25.906 -7.734 1 97.69 275 GLU A N 1
ATOM 2079 C CA . GLU A 1 275 ? 28.625 -25.016 -7.125 1 97.69 275 GLU A CA 1
ATOM 2080 C C . GLU A 1 275 ? 28.047 -24.344 -5.887 1 97.69 275 GLU A C 1
ATOM 2082 O O . GLU A 1 275 ? 26.891 -23.922 -5.883 1 97.69 275 GLU A O 1
ATOM 2087 N N . ILE A 1 276 ? 28.844 -24.328 -4.867 1 97.5 276 ILE A N 1
ATOM 2088 C CA . ILE A 1 276 ? 28.391 -23.672 -3.645 1 97.5 276 ILE A CA 1
ATOM 2089 C C . ILE A 1 276 ? 28.859 -22.219 -3.637 1 97.5 276 ILE A C 1
ATOM 2091 O O . ILE A 1 276 ? 30.047 -21.953 -3.727 1 97.5 276 ILE A O 1
ATOM 2095 N N . ALA A 1 277 ? 27.953 -21.312 -3.615 1 96.31 277 ALA A N 1
ATOM 2096 C CA . ALA A 1 277 ? 28.219 -19.891 -3.539 1 96.31 277 ALA A CA 1
ATOM 2097 C C . ALA A 1 277 ? 27.797 -19.328 -2.184 1 96.31 277 ALA A C 1
ATOM 2099 O O . ALA A 1 277 ? 27.125 -20 -1.404 1 96.31 277 ALA A O 1
ATOM 2100 N N . PRO A 1 278 ? 28.266 -18.109 -1.819 1 94.75 278 PRO A N 1
ATOM 2101 C CA . PRO A 1 278 ? 27.859 -17.484 -0.562 1 94.75 278 PRO A CA 1
ATOM 2102 C C . PRO A 1 278 ? 26.344 -17.281 -0.475 1 94.75 278 PRO A C 1
ATOM 2104 O O . PRO A 1 278 ? 25.656 -17.219 -1.503 1 94.75 278 PRO A O 1
ATOM 2107 N N . ARG A 1 279 ? 25.906 -17.109 0.74 1 93 279 ARG A N 1
ATOM 2108 C CA . ARG A 1 279 ? 24.5 -16.797 0.979 1 93 279 ARG A CA 1
ATOM 2109 C C . ARG A 1 279 ? 24.109 -15.484 0.325 1 93 279 ARG A C 1
ATOM 2111 O O . ARG A 1 279 ? 24.922 -14.57 0.215 1 93 279 ARG A O 1
ATOM 2118 N N . ARG A 1 280 ? 22.938 -15.461 -0.182 1 87.12 280 ARG A N 1
ATOM 2119 C CA . ARG A 1 280 ? 22.375 -14.156 -0.516 1 87.12 280 ARG A CA 1
ATOM 2120 C C . ARG A 1 280 ? 22 -13.383 0.745 1 87.12 280 ARG A C 1
ATOM 2122 O O . ARG A 1 280 ? 21.328 -13.93 1.636 1 87.12 280 ARG A O 1
ATOM 2129 N N . PRO A 1 281 ? 22.422 -12.195 0.835 1 82.38 281 PRO A N 1
ATOM 2130 C CA . PRO A 1 281 ? 22.109 -11.43 2.045 1 82.38 281 PRO A CA 1
ATOM 2131 C C . PRO A 1 281 ? 20.609 -11.336 2.32 1 82.38 281 PRO A C 1
ATOM 2133 O O . PRO A 1 281 ? 19.828 -11.055 1.406 1 82.38 281 PRO A O 1
ATOM 2136 N N . GLY A 1 282 ? 20.234 -11.734 3.561 1 77.94 282 GLY A N 1
ATOM 2137 C CA . GLY A 1 282 ? 18.875 -11.516 3.998 1 77.94 282 GLY A CA 1
ATOM 2138 C C . GLY A 1 282 ? 17.953 -12.703 3.738 1 77.94 282 GLY A C 1
ATOM 2139 O O . GLY A 1 282 ? 16.812 -12.719 4.176 1 77.94 282 GLY A O 1
ATOM 2140 N N . ASP A 1 283 ? 18.453 -13.656 3.088 1 84.56 283 ASP A N 1
ATOM 2141 C CA . ASP A 1 283 ? 17.609 -14.812 2.811 1 84.56 283 ASP A CA 1
ATOM 2142 C C . ASP A 1 283 ? 17.344 -15.617 4.082 1 84.56 283 ASP A C 1
ATOM 2144 O O . ASP A 1 283 ? 18.266 -15.992 4.793 1 84.56 283 ASP A O 1
ATOM 2148 N N . PRO A 1 284 ? 16.109 -15.836 4.32 1 88.31 284 PRO A N 1
ATOM 2149 C CA . PRO A 1 284 ? 15.82 -16.688 5.473 1 88.31 284 PRO A CA 1
ATOM 2150 C C . PRO A 1 284 ? 16.234 -18.141 5.25 1 88.31 284 PRO A C 1
ATOM 2152 O O . PRO A 1 284 ? 16.297 -18.609 4.105 1 88.31 284 PRO A O 1
ATOM 2155 N N . ALA A 1 285 ? 16.516 -18.828 6.344 1 92.88 285 ALA A N 1
ATOM 2156 C CA . ALA A 1 285 ? 16.875 -20.234 6.273 1 92.88 285 ALA A CA 1
ATOM 2157 C C . ALA A 1 285 ? 15.711 -21.094 5.805 1 92.88 285 ALA A C 1
ATOM 2159 O O . ALA A 1 285 ? 15.891 -22.047 5.043 1 92.88 285 ALA A O 1
ATOM 2160 N N . ARG A 1 286 ? 14.531 -20.734 6.305 1 94.31 286 ARG A N 1
ATOM 2161 C CA . ARG A 1 286 ? 13.359 -21.562 6.066 1 94.31 286 ARG A CA 1
ATOM 2162 C C . ARG A 1 286 ? 12.086 -20.719 6.027 1 94.31 286 ARG A C 1
ATOM 2164 O O . ARG A 1 286 ? 11.891 -19.844 6.867 1 94.31 286 ARG A O 1
ATOM 2171 N N . ILE A 1 287 ? 11.25 -20.859 5.059 1 95.31 287 ILE A N 1
ATOM 2172 C CA . ILE A 1 287 ? 9.891 -20.328 5 1 95.31 287 ILE A CA 1
ATOM 2173 C C . ILE A 1 287 ? 8.953 -21.391 4.422 1 95.31 287 ILE A C 1
ATOM 2175 O O . ILE A 1 287 ? 9.031 -21.719 3.238 1 95.31 287 ILE A O 1
ATOM 2179 N N . VAL A 1 288 ? 8.07 -21.922 5.203 1 97.06 288 VAL A N 1
ATOM 2180 C CA . VAL A 1 288 ? 7.148 -23 4.859 1 97.06 288 VAL A CA 1
ATOM 2181 C C . VAL A 1 288 ? 5.773 -22.719 5.461 1 97.06 288 VAL A C 1
ATOM 2183 O O . VAL A 1 288 ? 5.668 -22.266 6.602 1 97.06 288 VAL A O 1
ATOM 2186 N N . ALA A 1 289 ? 4.801 -22.891 4.641 1 96.69 289 ALA A N 1
ATOM 2187 C CA . ALA A 1 289 ? 3.463 -22.562 5.129 1 96.69 289 ALA A CA 1
ATOM 2188 C C . ALA A 1 289 ? 2.602 -23.812 5.266 1 96.69 289 ALA A C 1
ATOM 2190 O O . ALA A 1 289 ? 2.766 -24.781 4.512 1 96.69 289 ALA A O 1
ATOM 2191 N N . ARG A 1 290 ? 1.655 -23.688 6.215 1 94.19 290 ARG A N 1
ATOM 2192 C CA . ARG A 1 290 ? 0.604 -24.688 6.348 1 94.19 290 ARG A CA 1
ATOM 2193 C C . ARG A 1 290 ? -0.544 -24.422 5.383 1 94.19 290 ARG A C 1
ATOM 2195 O O . ARG A 1 290 ? -0.927 -23.266 5.18 1 94.19 290 ARG A O 1
ATOM 2202 N N . GLY A 1 291 ? -1.06 -25.484 4.742 1 96.81 291 GLY A N 1
ATOM 2203 C CA . GLY A 1 291 ? -2.16 -25.312 3.811 1 96.81 291 GLY A CA 1
ATOM 2204 C C . GLY A 1 291 ? -3.473 -25.875 4.32 1 96.81 291 GLY A C 1
ATOM 2205 O O . GLY A 1 291 ? -4.363 -26.203 3.535 1 96.81 291 GLY A O 1
ATOM 2206 N N . ASP A 1 292 ? -3.664 -25.922 5.656 1 97.38 292 ASP A N 1
ATOM 2207 C CA . ASP A 1 292 ? -4.797 -26.609 6.258 1 97.38 292 ASP A CA 1
ATOM 2208 C C . ASP A 1 292 ? -6.113 -25.922 5.91 1 97.38 292 ASP A C 1
ATOM 2210 O O . ASP A 1 292 ? -7.098 -26.594 5.582 1 97.38 292 ASP A O 1
ATOM 2214 N N . LYS A 1 293 ? -6.184 -24.609 6.059 1 98.06 293 LYS A N 1
ATOM 2215 C CA . LYS A 1 293 ? -7.41 -23.875 5.742 1 98.06 293 LYS A CA 1
ATOM 2216 C C . LYS A 1 293 ? -7.805 -24.078 4.281 1 98.06 293 LYS A C 1
ATOM 2218 O O . LYS A 1 293 ? -8.984 -24.266 3.971 1 98.06 293 LYS A O 1
ATOM 2223 N N . ALA A 1 294 ? -6.828 -24 3.414 1 98.69 294 ALA A N 1
ATOM 2224 C CA . ALA A 1 294 ? -7.086 -24.188 1.988 1 98.69 294 ALA A CA 1
ATOM 2225 C C . ALA A 1 294 ? -7.578 -25.609 1.694 1 98.69 294 ALA A C 1
ATOM 2227 O O . ALA A 1 294 ? -8.469 -25.797 0.869 1 98.69 294 ALA A O 1
ATOM 2228 N N . ALA A 1 295 ? -6.973 -26.578 2.34 1 98.56 295 ALA A N 1
ATOM 2229 C CA . ALA A 1 295 ? -7.402 -27.953 2.182 1 98.56 295 ALA A CA 1
ATOM 2230 C C . ALA A 1 295 ? -8.867 -28.125 2.59 1 98.56 295 ALA A C 1
ATOM 2232 O O . ALA A 1 295 ? -9.609 -28.875 1.947 1 98.56 295 ALA A O 1
ATOM 2233 N N . ARG A 1 296 ? -9.188 -27.453 3.582 1 98.38 296 ARG A N 1
ATOM 2234 C CA . ARG A 1 296 ? -10.539 -27.547 4.117 1 98.38 296 ARG A CA 1
ATOM 2235 C C . ARG A 1 296 ? -11.555 -26.906 3.168 1 98.38 296 ARG A C 1
ATOM 2237 O O . ARG A 1 296 ? -12.633 -27.469 2.939 1 98.38 296 ARG A O 1
ATOM 2244 N N . ASP A 1 297 ? -11.234 -25.797 2.562 1 98.69 297 ASP A N 1
ATOM 2245 C CA . ASP A 1 297 ? -12.266 -24.938 1.981 1 98.69 297 ASP A CA 1
ATOM 2246 C C . ASP A 1 297 ? -12.188 -24.938 0.457 1 98.69 297 ASP A C 1
ATOM 2248 O O . ASP A 1 297 ? -13.203 -24.766 -0.224 1 98.69 297 ASP A O 1
ATOM 2252 N N . ILE A 1 298 ? -10.906 -25.125 -0.089 1 98.81 298 ILE A N 1
ATOM 2253 C CA . ILE A 1 298 ? -10.812 -24.812 -1.512 1 98.81 298 ILE A CA 1
ATOM 2254 C C . ILE A 1 298 ? -9.977 -25.875 -2.215 1 98.81 298 ILE A C 1
ATOM 2256 O O . ILE A 1 298 ? -9.156 -25.562 -3.078 1 98.81 298 ILE A O 1
ATOM 2260 N N . ASP A 1 299 ? -10 -27.094 -1.879 1 98.62 299 ASP A N 1
ATOM 2261 C CA . ASP A 1 299 ? -9.484 -28.281 -2.566 1 98.62 299 ASP A CA 1
ATOM 2262 C C . ASP A 1 299 ? -7.969 -28.172 -2.76 1 98.62 299 ASP A C 1
ATOM 2264 O O . ASP A 1 299 ? -7.457 -28.438 -3.852 1 98.62 299 ASP A O 1
ATOM 2268 N N . TRP A 1 300 ? -7.297 -27.672 -1.744 1 98.69 300 TRP A N 1
ATOM 2269 C CA . TRP A 1 300 ? -5.84 -27.672 -1.775 1 98.69 300 TRP A CA 1
ATOM 2270 C C . TRP A 1 300 ? -5.289 -29.016 -1.298 1 98.69 300 TRP A C 1
ATOM 2272 O O . TRP A 1 300 ? -5.672 -29.5 -0.233 1 98.69 300 TRP A O 1
ATOM 2282 N N . LYS A 1 301 ? -4.445 -29.578 -2.113 1 97.56 301 LYS A N 1
ATOM 2283 C CA . LYS A 1 301 ? -3.723 -30.812 -1.819 1 97.56 301 LYS A CA 1
ATOM 2284 C C . LYS A 1 301 ? -2.395 -30.859 -2.57 1 97.56 301 LYS A C 1
ATOM 2286 O O . LYS A 1 301 ? -2.322 -30.484 -3.742 1 97.56 301 LYS A O 1
ATOM 2291 N N . MET A 1 302 ? -1.382 -31.312 -1.833 1 97.19 302 MET A N 1
ATOM 2292 C CA . MET A 1 302 ? -0.124 -31.625 -2.508 1 97.19 302 MET A CA 1
ATOM 2293 C C . MET A 1 302 ? -0.239 -32.906 -3.32 1 97.19 302 MET A C 1
ATOM 2295 O O . MET A 1 302 ? 0.114 -34 -2.84 1 97.19 302 MET A O 1
ATOM 2299 N N . ARG A 1 303 ? -0.615 -32.719 -4.582 1 98.06 303 ARG A N 1
ATOM 2300 C CA . ARG A 1 303 ? -0.908 -33.906 -5.398 1 98.06 303 ARG A CA 1
ATOM 2301 C C . ARG A 1 303 ? 0.344 -34.406 -6.113 1 98.06 303 ARG A C 1
ATOM 2303 O O . ARG A 1 303 ? 0.356 -35.5 -6.668 1 98.06 303 ARG A O 1
ATOM 2310 N N . HIS A 1 304 ? 1.369 -33.625 -6.086 1 98.19 304 HIS A N 1
ATOM 2311 C CA . HIS A 1 304 ? 2.6 -33.938 -6.809 1 98.19 304 HIS A CA 1
ATOM 2312 C C . HIS A 1 304 ? 3.797 -33.969 -5.863 1 98.19 304 HIS A C 1
ATOM 2314 O O . HIS A 1 304 ? 3.986 -33.062 -5.055 1 98.19 304 HIS A O 1
ATOM 2320 N N . SER A 1 305 ? 4.555 -35 -5.969 1 97.81 305 SER A N 1
ATOM 2321 C CA . SER A 1 305 ? 5.832 -35.094 -5.266 1 97.81 305 SER A CA 1
ATOM 2322 C C . SER A 1 305 ? 6.852 -34.125 -5.891 1 97.81 305 SER A C 1
ATOM 2324 O O . SER A 1 305 ? 6.625 -33.594 -6.973 1 97.81 305 SER A O 1
ATOM 2326 N N . LEU A 1 306 ? 7.977 -33.969 -5.164 1 98.19 306 LEU A N 1
ATOM 2327 C CA . LEU A 1 306 ? 9.039 -33.125 -5.688 1 98.19 306 LEU A CA 1
ATOM 2328 C C . LEU A 1 306 ? 9.531 -33.656 -7.035 1 98.19 306 LEU A C 1
ATOM 2330 O O . LEU A 1 306 ? 9.719 -32.875 -7.977 1 98.19 306 LEU A O 1
ATOM 2334 N N . ASP A 1 307 ? 9.664 -34.938 -7.168 1 98.69 307 ASP A N 1
ATOM 2335 C CA . ASP A 1 307 ? 10.102 -35.531 -8.422 1 98.69 307 ASP A CA 1
ATOM 2336 C C . ASP A 1 307 ? 9.094 -35.281 -9.539 1 98.69 307 ASP A C 1
ATOM 2338 O O . ASP A 1 307 ? 9.477 -35 -10.68 1 98.69 307 ASP A O 1
ATOM 2342 N N . GLN A 1 308 ? 7.824 -35.375 -9.203 1 98.69 308 GLN A N 1
ATOM 2343 C CA . GLN A 1 308 ? 6.781 -35.125 -10.195 1 98.69 308 GLN A CA 1
ATOM 2344 C C . GLN A 1 308 ? 6.75 -33.688 -10.625 1 98.69 308 GLN A C 1
ATOM 2346 O O . GLN A 1 308 ? 6.465 -33.375 -11.781 1 98.69 308 GLN A O 1
ATOM 2351 N N . MET A 1 309 ? 7.02 -32.781 -9.68 1 98.62 309 MET A N 1
ATOM 2352 C CA . MET A 1 309 ? 7.113 -31.359 -10.016 1 98.62 309 MET A CA 1
ATOM 2353 C C . MET A 1 309 ? 8.25 -31.109 -11 1 98.62 309 MET A C 1
ATOM 2355 O O . MET A 1 309 ? 8.062 -30.422 -12.008 1 98.62 309 MET A O 1
ATOM 2359 N N . VAL A 1 310 ? 9.406 -31.703 -10.719 1 98.69 310 VAL A N 1
ATOM 2360 C CA . VAL A 1 310 ? 10.562 -31.547 -11.594 1 98.69 310 VAL A CA 1
ATOM 2361 C C . VAL A 1 310 ? 10.281 -32.188 -12.953 1 98.69 310 VAL A C 1
ATOM 2363 O O . VAL A 1 310 ? 10.531 -31.562 -13.992 1 98.69 310 VAL A O 1
ATOM 2366 N N . GLU A 1 311 ? 9.688 -33.375 -12.945 1 98.69 311 GLU A N 1
ATOM 2367 C CA . GLU A 1 311 ? 9.43 -34.125 -14.172 1 98.69 311 GLU A CA 1
ATOM 2368 C C . GLU A 1 311 ? 8.492 -33.344 -15.102 1 98.69 311 GLU A C 1
ATOM 2370 O O . GLU A 1 311 ? 8.758 -33.25 -16.297 1 98.69 311 GLU A O 1
ATOM 2375 N N . SER A 1 312 ? 7.418 -32.844 -14.547 1 98.62 312 SER A N 1
ATOM 2376 C CA . SER A 1 312 ? 6.445 -32.156 -15.367 1 98.62 312 SER A CA 1
ATOM 2377 C C . SER A 1 312 ? 7.043 -30.875 -15.953 1 98.62 312 SER A C 1
ATOM 2379 O O . SER A 1 312 ? 6.812 -30.547 -17.125 1 98.62 312 SER A O 1
ATOM 2381 N N . ALA A 1 313 ? 7.836 -30.156 -15.172 1 98.31 313 ALA A N 1
ATOM 2382 C CA . ALA A 1 313 ? 8.5 -28.953 -15.656 1 98.31 313 ALA A CA 1
ATOM 2383 C C . ALA A 1 313 ? 9.523 -29.297 -16.734 1 98.31 313 ALA A C 1
ATOM 2385 O O . ALA A 1 313 ? 9.633 -28.594 -17.75 1 98.31 313 ALA A O 1
ATOM 2386 N N . TRP A 1 314 ? 10.281 -30.359 -16.5 1 97.88 314 TRP A N 1
ATOM 2387 C CA . TRP A 1 314 ? 11.328 -30.781 -17.438 1 97.88 314 TRP A CA 1
ATOM 2388 C C . TRP A 1 314 ? 10.734 -31.203 -18.781 1 97.88 314 TRP A C 1
ATOM 2390 O O . TRP A 1 314 ? 11.242 -30.812 -19.828 1 97.88 314 TRP A O 1
ATOM 2400 N N . ASN A 1 315 ? 9.664 -31.953 -18.734 1 97.88 315 ASN A N 1
ATOM 2401 C CA . ASN A 1 315 ? 8.984 -32.375 -19.953 1 97.88 315 ASN A CA 1
ATOM 2402 C C . ASN A 1 315 ? 8.492 -31.188 -20.766 1 97.88 315 ASN A C 1
ATOM 2404 O O . ASN A 1 315 ? 8.648 -31.156 -21.984 1 97.88 315 ASN A O 1
ATOM 2408 N N . ALA A 1 316 ? 7.895 -30.25 -20.062 1 97.31 316 ALA A N 1
ATOM 2409 C CA . ALA A 1 316 ? 7.398 -29.047 -20.734 1 97.31 316 ALA A CA 1
ATOM 2410 C C . ALA A 1 316 ? 8.547 -28.266 -21.375 1 97.31 316 ALA A C 1
ATOM 2412 O O . ALA A 1 316 ? 8.43 -27.781 -22.5 1 97.31 316 ALA A O 1
ATOM 2413 N N . ARG A 1 317 ? 9.602 -28.141 -20.625 1 95.5 317 ARG A N 1
ATOM 2414 C CA . ARG A 1 317 ? 10.773 -27.438 -21.125 1 95.5 317 ARG A CA 1
ATOM 2415 C C . ARG A 1 317 ? 11.344 -28.125 -22.375 1 95.5 317 ARG A C 1
ATOM 2417 O O . ARG A 1 317 ? 11.719 -27.453 -23.344 1 95.5 317 ARG A O 1
ATOM 2424 N N . ARG A 1 318 ? 11.43 -29.391 -22.375 1 94.69 318 ARG A N 1
ATOM 2425 C CA . ARG A 1 318 ? 11.992 -30.156 -23.484 1 94.69 318 ARG A CA 1
ATOM 2426 C C . ARG A 1 318 ? 11.094 -30.094 -24.719 1 94.69 318 ARG A C 1
ATOM 2428 O O . ARG A 1 318 ? 11.586 -30.125 -25.844 1 94.69 318 ARG A O 1
ATOM 2435 N N . ALA A 1 319 ? 9.891 -30 -24.422 1 94.69 319 ALA A N 1
ATOM 2436 C CA . ALA A 1 319 ? 8.93 -29.922 -25.531 1 94.69 319 ALA A CA 1
ATOM 2437 C C . ALA A 1 319 ? 9.039 -28.578 -26.25 1 94.69 319 ALA A C 1
ATOM 2439 O O . ALA A 1 319 ? 8.57 -28.438 -27.391 1 94.69 319 ALA A O 1
ATOM 2440 N N . HIS A 1 320 ? 9.711 -27.625 -25.609 1 90.94 320 HIS A N 1
ATOM 2441 C CA . HIS A 1 320 ? 9.844 -26.281 -26.172 1 90.94 320 HIS A CA 1
ATOM 2442 C C . HIS A 1 320 ? 11.266 -25.766 -26.031 1 90.94 320 HIS A C 1
ATOM 2444 O O . HIS A 1 320 ? 11.508 -24.797 -25.312 1 90.94 320 HIS A O 1
ATOM 2450 N N . PRO A 1 321 ? 12.141 -26.375 -26.812 1 78.19 321 PRO A N 1
ATOM 2451 C CA . PRO A 1 321 ? 13.555 -26.016 -26.656 1 78.19 321 PRO A CA 1
ATOM 2452 C C . PRO A 1 321 ? 13.844 -24.547 -26.969 1 78.19 321 PRO A C 1
ATOM 2454 O O . PRO A 1 321 ? 14.82 -24 -26.469 1 78.19 321 PRO A O 1
ATOM 2457 N N . GLN A 1 322 ? 13.055 -23.953 -27.828 1 66.75 322 GLN A N 1
ATOM 2458 C CA . GLN A 1 322 ? 13.273 -22.547 -28.156 1 66.75 322 GLN A CA 1
ATOM 2459 C C . GLN A 1 322 ? 12.641 -21.625 -27.109 1 66.75 322 GLN A C 1
ATOM 2461 O O . GLN A 1 322 ? 12.773 -20.406 -27.203 1 66.75 322 GLN A O 1
ATOM 2466 N N . GLY A 1 323 ? 12.109 -22.281 -26.297 1 58.84 323 GLY A N 1
ATOM 2467 C CA . GLY A 1 323 ? 11.172 -21.625 -25.391 1 58.84 323 GLY A CA 1
ATOM 2468 C C . GLY A 1 323 ? 11.688 -20.312 -24.844 1 58.84 323 GLY A C 1
ATOM 2469 O O . GLY A 1 323 ? 10.914 -19.5 -24.328 1 58.84 323 GLY A O 1
ATOM 2470 N N . ALA A 1 324 ? 12.969 -20.219 -24.281 1 45.59 324 ALA A N 1
ATOM 2471 C CA . ALA A 1 324 ? 13.258 -18.922 -23.672 1 45.59 324 ALA A CA 1
ATOM 2472 C C . ALA A 1 324 ? 13.383 -17.828 -24.734 1 45.59 324 ALA A C 1
ATOM 2474 O O . ALA A 1 324 ? 13.789 -18.094 -25.859 1 45.59 324 ALA A O 1
ATOM 2475 N N . MET B 1 1 ? 16.859 29.031 -4.816 1 88 1 MET B N 1
ATOM 2476 C CA . MET B 1 1 ? 16.578 27.641 -4.492 1 88 1 MET B CA 1
ATOM 2477 C C . MET B 1 1 ? 15.102 27.422 -4.215 1 88 1 MET B C 1
ATOM 2479 O O . MET B 1 1 ? 14.477 28.188 -3.49 1 88 1 MET B O 1
ATOM 2483 N N . SER B 1 2 ? 14.398 26.562 -4.934 1 98.19 2 SER B N 1
ATOM 2484 C CA . SER B 1 2 ? 12.953 26.438 -4.789 1 98.19 2 SER B CA 1
ATOM 2485 C C . SER B 1 2 ? 12.562 25.031 -4.363 1 98.19 2 SER B C 1
ATOM 2487 O O . SER B 1 2 ? 13.336 24.078 -4.531 1 98.19 2 SER B O 1
ATOM 2489 N N . TRP B 1 3 ? 11.5 24.891 -3.67 1 98.88 3 TRP B N 1
ATOM 2490 C CA . TRP B 1 3 ? 10.891 23.625 -3.273 1 98.88 3 TRP B CA 1
ATOM 2491 C C . TRP B 1 3 ? 9.438 23.547 -3.742 1 98.88 3 TRP B C 1
ATOM 2493 O O . TRP B 1 3 ? 8.695 24.516 -3.641 1 98.88 3 TRP B O 1
ATOM 2503 N N . LEU B 1 4 ? 9.109 22.438 -4.336 1 98.94 4 LEU B N 1
ATOM 2504 C CA . LEU B 1 4 ? 7.723 22.188 -4.73 1 98.94 4 LEU B CA 1
ATOM 2505 C C . LEU B 1 4 ? 6.902 21.688 -3.549 1 98.94 4 LEU B C 1
ATOM 2507 O O . LEU B 1 4 ? 7.32 20.766 -2.852 1 98.94 4 LEU B O 1
ATOM 2511 N N . VAL B 1 5 ? 5.809 22.312 -3.271 1 98.94 5 VAL B N 1
ATOM 2512 C CA . VAL B 1 5 ? 4.836 21.844 -2.285 1 98.94 5 VAL B CA 1
ATOM 2513 C C . VAL B 1 5 ? 3.564 21.375 -2.988 1 98.94 5 VAL B C 1
ATOM 2515 O O . VAL B 1 5 ? 2.766 22.203 -3.449 1 98.94 5 VAL B O 1
ATOM 2518 N N . THR B 1 6 ? 3.393 20.078 -3.092 1 98.94 6 THR B N 1
ATOM 2519 C CA . THR B 1 6 ? 2.109 19.578 -3.58 1 98.94 6 THR B CA 1
ATOM 2520 C C . THR B 1 6 ? 1.042 19.688 -2.494 1 98.94 6 THR B C 1
ATOM 2522 O O . THR B 1 6 ? 1.326 19.469 -1.315 1 98.94 6 THR B O 1
ATOM 2525 N N . GLY B 1 7 ? -0.195 20.016 -2.949 1 98.75 7 GLY B N 1
ATOM 2526 C CA . GLY B 1 7 ? -1.217 20.297 -1.95 1 98.75 7 GLY B CA 1
ATOM 2527 C C . GLY B 1 7 ? -0.978 21.594 -1.191 1 98.75 7 GLY B C 1
ATOM 2528 O O . GLY B 1 7 ? -1.405 21.734 -0.044 1 98.75 7 GLY B O 1
ATOM 2529 N N . GLY B 1 8 ? -0.285 22.484 -1.841 1 98.81 8 GLY B N 1
ATOM 2530 C CA . GLY B 1 8 ? 0.159 23.688 -1.164 1 98.81 8 GLY B CA 1
ATOM 2531 C C . GLY B 1 8 ? -0.952 24.703 -0.963 1 98.81 8 GLY B C 1
ATOM 2532 O O . GLY B 1 8 ? -0.772 25.703 -0.256 1 98.81 8 GLY B O 1
ATOM 2533 N N . ALA B 1 9 ? -2.111 24.453 -1.535 1 98.69 9 ALA B N 1
ATOM 2534 C CA . ALA B 1 9 ? -3.25 25.359 -1.36 1 98.69 9 ALA B CA 1
ATOM 2535 C C . ALA B 1 9 ? -4.223 24.812 -0.318 1 98.69 9 ALA B C 1
ATOM 2537 O O . ALA B 1 9 ? -5.293 25.391 -0.097 1 98.69 9 ALA B O 1
ATOM 2538 N N . GLY B 1 10 ? -3.889 23.672 0.278 1 98.12 10 GLY B N 1
ATOM 2539 C CA . GLY B 1 10 ? -4.664 23.141 1.388 1 98.12 10 GLY B CA 1
ATOM 2540 C C . GLY B 1 10 ? -4.289 23.75 2.725 1 98.12 10 GLY B C 1
ATOM 2541 O O . GLY B 1 10 ? -3.377 24.578 2.803 1 98.12 10 GLY B O 1
ATOM 2542 N N . TYR B 1 11 ? -4.945 23.328 3.791 1 97.88 11 TYR B N 1
ATOM 2543 C CA . TYR B 1 11 ? -4.777 23.859 5.141 1 97.88 11 TYR B CA 1
ATOM 2544 C C . TYR B 1 11 ? -3.336 23.703 5.613 1 97.88 11 TYR B C 1
ATOM 2546 O O . TYR B 1 11 ? -2.648 24.688 5.883 1 97.88 11 TYR B O 1
ATOM 2554 N N . ILE B 1 12 ? -2.785 22.453 5.594 1 98.5 12 ILE B N 1
ATOM 2555 C CA . ILE B 1 12 ? -1.427 22.219 6.066 1 98.5 12 ILE B CA 1
ATOM 2556 C C . ILE B 1 12 ? -0.423 22.734 5.039 1 98.5 12 ILE B C 1
ATOM 2558 O O . ILE B 1 12 ? 0.538 23.422 5.395 1 98.5 12 ILE B O 1
ATOM 2562 N N . GLY B 1 13 ? -0.706 22.469 3.773 1 98.81 13 GLY B N 1
ATOM 2563 C CA . GLY B 1 13 ? 0.201 22.859 2.705 1 98.81 13 GLY B CA 1
ATOM 2564 C C . GLY B 1 13 ? 0.465 24.344 2.662 1 98.81 13 GLY B C 1
ATOM 2565 O O . GLY B 1 13 ? 1.604 24.781 2.471 1 98.81 13 GLY B O 1
ATOM 2566 N N . SER B 1 14 ? -0.562 25.156 2.855 1 98.81 14 SER B N 1
ATOM 2567 C CA . SER B 1 14 ? -0.404 26.594 2.771 1 98.81 14 SER B CA 1
ATOM 2568 C C . SER B 1 14 ? 0.43 27.125 3.932 1 98.81 14 SER B C 1
ATOM 2570 O O . SER B 1 14 ? 1.178 28.094 3.771 1 98.81 14 SER B O 1
ATOM 2572 N N . HIS B 1 15 ? 0.341 26.531 5.105 1 98.88 15 HIS B N 1
ATOM 2573 C CA . HIS B 1 15 ? 1.194 26.922 6.227 1 98.88 15 HIS B CA 1
ATOM 2574 C C . HIS B 1 15 ? 2.652 26.562 5.949 1 98.88 15 HIS B C 1
ATOM 2576 O O . HIS B 1 15 ? 3.557 27.312 6.336 1 98.88 15 HIS B O 1
ATOM 2582 N N . ILE B 1 16 ? 2.885 25.422 5.281 1 98.88 16 ILE B N 1
ATOM 2583 C CA . ILE B 1 16 ? 4.242 25.016 4.918 1 98.88 16 ILE B CA 1
ATOM 2584 C C . ILE B 1 16 ? 4.809 26 3.898 1 98.88 16 ILE B C 1
ATOM 2586 O O . ILE B 1 16 ? 5.973 26.406 3.994 1 98.88 16 ILE B O 1
ATOM 2590 N N . VAL B 1 17 ? 3.979 26.391 2.934 1 98.88 17 VAL B N 1
ATOM 2591 C CA . VAL B 1 17 ? 4.379 27.391 1.937 1 98.88 17 VAL B CA 1
ATOM 2592 C C . VAL B 1 17 ? 4.82 28.672 2.631 1 98.88 17 VAL B C 1
ATOM 2594 O O . VAL B 1 17 ? 5.887 29.203 2.332 1 98.88 17 VAL B O 1
ATOM 2597 N N . GLN B 1 18 ? 4.059 29.156 3.605 1 98.5 18 GLN B N 1
ATOM 2598 C CA . GLN B 1 18 ? 4.414 30.359 4.348 1 98.5 18 GLN B CA 1
ATOM 2599 C C . GLN B 1 18 ? 5.707 30.172 5.133 1 98.5 18 GLN B C 1
ATOM 2601 O O . GLN B 1 18 ? 6.547 31.062 5.195 1 98.5 18 GLN B O 1
ATOM 2606 N N . ALA B 1 19 ? 5.836 29.031 5.738 1 98.62 19 ALA B N 1
ATOM 2607 C CA . ALA B 1 19 ? 7.043 28.734 6.508 1 98.62 19 ALA B CA 1
ATOM 2608 C C . ALA B 1 19 ? 8.281 28.75 5.613 1 98.62 19 ALA B C 1
ATOM 2610 O O . ALA B 1 19 ? 9.352 29.203 6.031 1 98.62 19 ALA B O 1
ATOM 2611 N N . PHE B 1 20 ? 8.164 28.219 4.395 1 98.75 20 PHE B N 1
ATOM 2612 C CA . PHE B 1 20 ? 9.266 28.266 3.438 1 98.75 20 PHE B CA 1
ATOM 2613 C C . PHE B 1 20 ? 9.648 29.703 3.119 1 98.75 20 PHE B C 1
ATOM 2615 O O . PHE B 1 20 ? 10.836 30.047 3.119 1 98.75 20 PHE B O 1
ATOM 2622 N N . GLN B 1 21 ? 8.68 30.531 2.859 1 98.19 21 GLN B N 1
ATOM 2623 C CA . GLN B 1 21 ? 8.945 31.938 2.59 1 98.19 21 GLN B CA 1
ATOM 2624 C C . GLN B 1 21 ? 9.672 32.594 3.76 1 98.19 21 GLN B C 1
ATOM 2626 O O . GLN B 1 21 ? 10.633 33.344 3.562 1 98.19 21 GLN B O 1
ATOM 2631 N N . GLN B 1 22 ? 9.203 32.312 4.934 1 97.31 22 GLN B N 1
ATOM 2632 C CA . GLN B 1 22 ? 9.797 32.906 6.141 1 97.31 22 GLN B CA 1
ATOM 2633 C C . GLN B 1 22 ? 11.25 32.469 6.293 1 97.31 22 GLN B C 1
ATOM 2635 O O . GLN B 1 22 ? 12.07 33.219 6.832 1 97.31 22 GLN B O 1
ATOM 2640 N N . ALA B 1 23 ? 11.57 31.328 5.801 1 97.56 23 ALA B N 1
ATOM 2641 C CA . ALA B 1 23 ? 12.922 30.781 5.906 1 97.56 23 ALA B CA 1
ATOM 2642 C C . ALA B 1 23 ? 13.789 31.25 4.742 1 97.56 23 ALA B C 1
ATOM 2644 O O . ALA B 1 23 ? 14.977 30.906 4.672 1 97.56 23 ALA B O 1
ATOM 2645 N N . GLY B 1 24 ? 13.234 31.969 3.818 1 97.38 24 GLY B N 1
ATOM 2646 C CA . GLY B 1 24 ? 13.977 32.469 2.676 1 97.38 24 GLY B CA 1
ATOM 2647 C C . GLY B 1 24 ? 14.148 31.453 1.571 1 97.38 24 GLY B C 1
ATOM 2648 O O . GLY B 1 24 ? 15.086 31.547 0.771 1 97.38 24 GLY B O 1
ATOM 2649 N N . ILE B 1 25 ? 13.359 30.391 1.554 1 98.06 25 ILE B N 1
ATOM 2650 C CA . ILE B 1 25 ? 13.352 29.391 0.502 1 98.06 25 ILE B CA 1
ATOM 2651 C C . ILE B 1 25 ? 12.117 29.578 -0.383 1 98.06 25 ILE B C 1
ATOM 2653 O O . ILE B 1 25 ? 11 29.703 0.119 1 98.06 25 ILE B O 1
ATOM 2657 N N . ASP B 1 26 ? 12.242 29.594 -1.659 1 98.5 26 ASP B N 1
ATOM 2658 C CA . ASP B 1 26 ? 11.156 29.906 -2.588 1 98.5 26 ASP B CA 1
ATOM 2659 C C . ASP B 1 26 ? 10.242 28.688 -2.789 1 98.5 26 ASP B C 1
ATOM 2661 O O . ASP B 1 26 ? 10.648 27.703 -3.391 1 98.5 26 ASP B O 1
ATOM 2665 N N . PRO B 1 27 ? 9.039 28.812 -2.35 1 98.81 27 PRO B N 1
ATOM 2666 C CA . PRO B 1 27 ? 8.109 27.703 -2.604 1 98.81 27 PRO B CA 1
ATOM 2667 C C . PRO B 1 27 ? 7.434 27.812 -3.969 1 98.81 27 PRO B C 1
ATOM 2669 O O . PRO B 1 27 ? 7.234 28.906 -4.484 1 98.81 27 PRO B O 1
ATOM 2672 N N . VAL B 1 28 ? 7.164 26.703 -4.562 1 98.94 28 VAL B N 1
ATOM 2673 C CA . VAL B 1 28 ? 6.309 26.516 -5.727 1 98.94 28 VAL B CA 1
ATOM 2674 C C . VAL B 1 28 ? 5.156 25.562 -5.375 1 98.94 28 VAL B C 1
ATOM 2676 O O . VAL B 1 28 ? 5.352 24.578 -4.668 1 98.94 28 VAL B O 1
ATOM 2679 N N . VAL B 1 29 ? 3.914 25.891 -5.816 1 98.94 29 VAL B N 1
ATOM 2680 C CA . VAL B 1 29 ? 2.748 25.125 -5.367 1 98.94 29 VAL B CA 1
ATOM 2681 C C . VAL B 1 29 ? 2.107 24.422 -6.559 1 98.94 29 VAL B C 1
ATOM 2683 O O . VAL B 1 29 ? 1.936 25.016 -7.625 1 98.94 29 VAL B O 1
ATOM 2686 N N . ILE B 1 30 ? 1.833 23.125 -6.406 1 98.94 30 ILE B N 1
ATOM 2687 C CA . ILE B 1 30 ? 0.868 22.422 -7.238 1 98.94 30 ILE B CA 1
ATOM 2688 C C . ILE B 1 30 ? -0.352 22.031 -6.406 1 98.94 30 ILE B C 1
ATOM 2690 O O . ILE B 1 30 ? -0.214 21.531 -5.289 1 98.94 30 ILE B O 1
ATOM 2694 N N . ASP B 1 31 ? -1.48 22.312 -6.887 1 98.88 31 ASP B N 1
ATOM 2695 C CA . ASP B 1 31 ? -2.734 21.938 -6.246 1 98.88 31 ASP B CA 1
ATOM 2696 C C . ASP B 1 31 ? -3.871 21.859 -7.262 1 98.88 31 ASP B C 1
ATOM 2698 O O . ASP B 1 31 ? -3.959 22.688 -8.172 1 98.88 31 ASP B O 1
ATOM 2702 N N . ASP B 1 32 ? -4.723 20.875 -7.086 1 98.62 32 ASP B N 1
ATOM 2703 C CA . ASP B 1 32 ? -5.836 20.766 -8.023 1 98.62 32 ASP B CA 1
ATOM 2704 C C . ASP B 1 32 ? -7.082 21.453 -7.484 1 98.62 32 ASP B C 1
ATOM 2706 O O . ASP B 1 32 ? -8.125 21.469 -8.141 1 98.62 32 ASP B O 1
ATOM 2710 N N . LEU B 1 33 ? -7.051 21.953 -6.316 1 98.31 33 LEU B N 1
ATOM 2711 C CA . LEU B 1 33 ? -8.078 22.75 -5.645 1 98.31 33 LEU B CA 1
ATOM 2712 C C . LEU B 1 33 ? -9.328 21.906 -5.387 1 98.31 33 LEU B C 1
ATOM 2714 O O . LEU B 1 33 ? -10.438 22.422 -5.344 1 98.31 33 LEU B O 1
ATOM 2718 N N . SER B 1 34 ? -9.117 20.531 -5.328 1 96.88 34 SER B N 1
ATOM 2719 C CA . SER B 1 34 ? -10.234 19.672 -4.949 1 96.88 34 SER B CA 1
ATOM 2720 C C . SER B 1 34 ? -10.734 20 -3.549 1 96.88 34 SER B C 1
ATOM 2722 O O . SER B 1 34 ? -11.938 19.969 -3.293 1 96.88 34 SER B O 1
ATOM 2724 N N . SER B 1 35 ? -9.797 20.328 -2.635 1 94.88 35 SER B N 1
ATOM 2725 C CA . SER B 1 35 ? -10.172 20.75 -1.288 1 94.88 35 SER B CA 1
ATOM 2726 C C . SER B 1 35 ? -9.383 21.984 -0.856 1 94.88 35 SER B C 1
ATOM 2728 O O . SER B 1 35 ? -9.625 22.531 0.219 1 94.88 35 SER B O 1
ATOM 2730 N N . GLY B 1 36 ? -8.445 22.375 -1.684 1 96.5 36 GLY B N 1
ATOM 2731 C CA . GLY B 1 36 ? -7.652 23.547 -1.393 1 96.5 36 GLY B CA 1
ATOM 2732 C C . GLY B 1 36 ? -8.297 24.844 -1.87 1 96.5 36 GLY B C 1
ATOM 2733 O O . GLY B 1 36 ? -9.344 24.812 -2.521 1 96.5 36 GLY B O 1
ATOM 2734 N N . HIS B 1 37 ? -7.664 25.922 -1.468 1 97.62 37 HIS B N 1
ATOM 2735 C CA . HIS B 1 37 ? -8.125 27.25 -1.821 1 97.62 37 HIS B CA 1
ATOM 2736 C C . HIS B 1 37 ? -7.008 28.062 -2.461 1 97.62 37 HIS B C 1
ATOM 2738 O O . HIS B 1 37 ? -5.965 28.297 -1.842 1 97.62 37 HIS B O 1
ATOM 2744 N N . GLU B 1 38 ? -7.293 28.547 -3.625 1 97.75 38 GLU B N 1
ATOM 2745 C CA . GLU B 1 38 ? -6.277 29.328 -4.332 1 97.75 38 GLU B CA 1
ATOM 2746 C C . GLU B 1 38 ? -5.84 30.531 -3.512 1 97.75 38 GLU B C 1
ATOM 2748 O O . GLU B 1 38 ? -4.672 30.922 -3.543 1 97.75 38 GLU B O 1
ATOM 2753 N N . ASP B 1 39 ? -6.738 31.109 -2.762 1 96.81 39 ASP B N 1
ATOM 2754 C CA . ASP B 1 39 ? -6.48 32.312 -1.971 1 96.81 39 ASP B CA 1
ATOM 2755 C C . ASP B 1 39 ? -5.523 32 -0.819 1 96.81 39 ASP B C 1
ATOM 2757 O O . ASP B 1 39 ? -4.984 32.938 -0.199 1 96.81 39 ASP B O 1
ATOM 2761 N N . PHE B 1 40 ? -5.277 30.719 -0.509 1 98.19 40 PHE B N 1
ATOM 2762 C CA . PHE B 1 40 ? -4.336 30.359 0.545 1 98.19 40 PHE B CA 1
ATOM 2763 C C . PHE B 1 40 ? -2.898 30.516 0.066 1 98.19 40 PHE B C 1
ATOM 2765 O O . PHE B 1 40 ? -1.971 30.547 0.876 1 98.19 40 PHE B O 1
ATOM 2772 N N . VAL B 1 41 ? -2.709 30.5 -1.239 1 98.56 41 VAL B N 1
ATOM 2773 C CA . VAL B 1 41 ? -1.372 30.656 -1.809 1 98.56 41 VAL B CA 1
ATOM 2774 C C . VAL B 1 41 ? -0.979 32.125 -1.841 1 98.56 41 VAL B C 1
ATOM 2776 O O . VAL B 1 41 ? -1.666 32.938 -2.457 1 98.56 41 VAL B O 1
ATOM 2779 N N . PRO B 1 42 ? 0.114 32.5 -1.139 1 97.19 42 PRO B N 1
ATOM 2780 C CA . PRO B 1 42 ? 0.513 33.906 -1.111 1 97.19 42 PRO B CA 1
ATOM 2781 C C . PRO B 1 42 ? 0.796 34.469 -2.504 1 97.19 42 PRO B C 1
ATOM 2783 O O . PRO B 1 42 ? 1.244 33.719 -3.389 1 97.19 42 PRO B O 1
ATOM 2786 N N . GLY B 1 43 ? 0.582 35.812 -2.598 1 94.31 43 GLY B N 1
ATOM 2787 C CA . GLY B 1 43 ? 0.948 36.5 -3.828 1 94.31 43 GLY B CA 1
ATOM 2788 C C . GLY B 1 43 ? 2.414 36.344 -4.184 1 94.31 43 GLY B C 1
ATOM 2789 O O . GLY B 1 43 ? 3.279 36.375 -3.305 1 94.31 43 GLY B O 1
ATOM 2790 N N . GLY B 1 44 ? 2.775 36.062 -5.352 1 95.62 44 GLY B N 1
ATOM 2791 C CA . GLY B 1 44 ? 4.156 35.969 -5.793 1 95.62 44 GLY B CA 1
ATOM 2792 C C . GLY B 1 44 ? 4.664 34.531 -5.828 1 95.62 44 GLY B C 1
ATOM 2793 O O . GLY B 1 44 ? 5.684 34.25 -6.461 1 95.62 44 GLY B O 1
ATOM 2794 N N . VAL B 1 45 ? 4.008 33.688 -5.051 1 98.56 45 VAL B N 1
ATOM 2795 C CA . VAL B 1 45 ? 4.387 32.25 -5.094 1 98.56 45 VAL B CA 1
ATOM 2796 C C . VAL B 1 45 ? 3.834 31.609 -6.359 1 98.56 45 VAL B C 1
ATOM 2798 O O . VAL B 1 45 ? 2.631 31.688 -6.625 1 98.56 45 VAL B O 1
ATOM 2801 N N . PRO B 1 46 ? 4.707 31.047 -7.211 1 98.81 46 PRO B N 1
ATOM 2802 C CA . PRO B 1 46 ? 4.191 30.344 -8.391 1 98.81 46 PRO B CA 1
ATOM 2803 C C . PRO B 1 46 ? 3.168 29.266 -8.031 1 98.81 46 PRO B C 1
ATOM 2805 O O . PRO B 1 46 ? 3.404 28.453 -7.129 1 98.81 46 PRO B O 1
ATOM 2808 N N . PHE B 1 47 ? 2.043 29.328 -8.734 1 98.81 47 PHE B N 1
ATOM 2809 C CA . PHE B 1 47 ? 0.95 28.391 -8.508 1 98.81 47 PHE B CA 1
ATOM 2810 C C . PHE B 1 47 ? 0.58 27.672 -9.797 1 98.81 47 PHE B C 1
ATOM 2812 O O . PHE B 1 47 ? 0.218 28.312 -10.789 1 98.81 47 PHE B O 1
ATOM 2819 N N . VAL B 1 48 ? 0.685 26.375 -9.781 1 98.81 48 VAL B N 1
ATOM 2820 C CA . VAL B 1 48 ? 0.281 25.531 -10.891 1 98.81 48 VAL B CA 1
ATOM 2821 C C . VAL B 1 48 ? -0.984 24.75 -10.523 1 98.81 48 VAL B C 1
ATOM 2823 O O . VAL B 1 48 ? -0.953 23.891 -9.648 1 98.81 48 VAL B O 1
ATOM 2826 N N . ARG B 1 49 ? -2.098 25.109 -11.133 1 98.75 49 ARG B N 1
ATOM 2827 C CA . ARG B 1 49 ? -3.338 24.375 -10.906 1 98.75 49 ARG B CA 1
ATOM 2828 C C . ARG B 1 49 ? -3.334 23.047 -11.656 1 98.75 49 ARG B C 1
ATOM 2830 O O . ARG B 1 49 ? -3.287 23.016 -12.883 1 98.75 49 ARG B O 1
ATOM 2837 N N . GLY B 1 50 ? -3.311 21.969 -10.945 1 98.62 50 GLY B N 1
ATOM 2838 C CA . GLY B 1 50 ? -3.307 20.656 -11.562 1 98.62 50 GLY B CA 1
ATOM 2839 C C . GLY B 1 50 ? -3.195 19.516 -10.562 1 98.62 50 GLY B C 1
ATOM 2840 O O . GLY B 1 50 ? -3 19.766 -9.367 1 98.62 50 GLY B O 1
ATOM 2841 N N . SER B 1 51 ? -3.377 18.344 -11.016 1 98.62 51 SER B N 1
ATOM 2842 C CA . SER B 1 51 ? -3.346 17.125 -10.211 1 98.62 51 SER B CA 1
ATOM 2843 C C . SER B 1 51 ? -1.951 16.5 -10.195 1 98.62 51 SER B C 1
ATOM 2845 O O . SER B 1 51 ? -1.257 16.5 -11.211 1 98.62 51 SER B O 1
ATOM 2847 N N . VAL B 1 52 ? -1.574 15.969 -9.047 1 98.56 52 VAL B N 1
ATOM 2848 C CA . VAL B 1 52 ? -0.297 15.266 -8.953 1 98.56 52 VAL B CA 1
ATOM 2849 C C . VAL B 1 52 ? -0.35 13.992 -9.789 1 98.56 52 VAL B C 1
ATOM 2851 O O . VAL B 1 52 ? 0.688 13.398 -10.094 1 98.56 52 VAL B O 1
ATOM 2854 N N . LEU B 1 53 ? -1.541 13.539 -10.203 1 98.38 53 LEU B N 1
ATOM 2855 C CA . LEU B 1 53 ? -1.682 12.367 -11.062 1 98.38 53 LEU B CA 1
ATOM 2856 C C . LEU B 1 53 ? -1.14 12.648 -12.461 1 98.38 53 LEU B C 1
ATOM 2858 O O . LEU B 1 53 ? -0.931 11.727 -13.242 1 98.38 53 LEU B O 1
ATOM 2862 N N . ASP B 1 54 ? -1.018 13.883 -12.797 1 98.69 54 ASP B N 1
ATOM 2863 C CA . ASP B 1 54 ? -0.398 14.281 -14.055 1 98.69 54 ASP B CA 1
ATOM 2864 C C . ASP B 1 54 ? 1.12 14.375 -13.922 1 98.69 54 ASP B C 1
ATOM 2866 O O . ASP B 1 54 ? 1.669 15.453 -13.711 1 98.69 54 ASP B O 1
ATOM 2870 N N . THR B 1 55 ? 1.763 13.266 -14.18 1 98.75 55 THR B N 1
ATOM 2871 C CA . THR B 1 55 ? 3.205 13.141 -14 1 98.75 55 THR B CA 1
ATOM 2872 C C . THR B 1 55 ? 3.945 14.188 -14.828 1 98.75 55 THR B C 1
ATOM 2874 O O . THR B 1 55 ? 4.93 14.773 -14.375 1 98.75 55 THR B O 1
ATOM 2877 N N . GLY B 1 56 ? 3.48 14.336 -16.062 1 98.88 56 GLY B N 1
ATOM 2878 C CA . GLY B 1 56 ? 4.105 15.32 -16.922 1 98.88 56 GLY B CA 1
ATOM 2879 C C . GLY B 1 56 ? 4.039 16.734 -16.375 1 98.88 56 GLY B C 1
ATOM 2880 O O . GLY B 1 56 ? 5.008 17.484 -16.453 1 98.88 56 GLY B O 1
ATOM 2881 N N . LEU B 1 57 ? 2.895 17.094 -15.812 1 98.88 57 LEU B N 1
ATOM 2882 C CA . LEU B 1 57 ? 2.723 18.406 -15.203 1 98.88 57 LEU B CA 1
ATOM 2883 C C . LEU B 1 57 ? 3.686 18.594 -14.039 1 98.88 57 LEU B C 1
ATOM 2885 O O . LEU B 1 57 ? 4.316 19.656 -13.906 1 98.88 57 LEU B O 1
ATOM 2889 N N . VAL B 1 58 ? 3.801 17.594 -13.156 1 98.94 58 VAL B N 1
ATOM 2890 C CA . VAL B 1 58 ? 4.684 17.672 -11.992 1 98.94 58 VAL B CA 1
ATOM 2891 C C . VAL B 1 58 ? 6.133 17.812 -12.461 1 98.94 58 VAL B C 1
ATOM 2893 O O . VAL B 1 58 ? 6.871 18.656 -11.953 1 98.94 58 VAL B O 1
ATOM 2896 N N . GLN B 1 59 ? 6.523 17.016 -13.453 1 98.94 59 GLN B N 1
ATOM 2897 C CA . GLN B 1 59 ? 7.891 17.047 -13.961 1 98.94 59 GLN B CA 1
ATOM 2898 C C . GLN B 1 59 ? 8.242 18.422 -14.531 1 98.94 59 GLN B C 1
ATOM 2900 O O . GLN B 1 59 ? 9.289 18.984 -14.211 1 98.94 59 GLN B O 1
ATOM 2905 N N . ARG B 1 60 ? 7.363 18.906 -15.383 1 98.81 60 ARG B N 1
ATOM 2906 C CA . ARG B 1 60 ? 7.598 20.203 -15.992 1 98.81 60 ARG B CA 1
ATOM 2907 C C . ARG B 1 60 ? 7.715 21.297 -14.93 1 98.81 60 ARG B C 1
ATOM 2909 O O . ARG B 1 60 ? 8.547 22.203 -15.047 1 98.81 60 ARG B O 1
ATOM 2916 N N . THR B 1 61 ? 6.883 21.219 -13.93 1 98.94 61 THR B N 1
ATOM 2917 C CA . THR B 1 61 ? 6.918 22.203 -12.852 1 98.94 61 THR B CA 1
ATOM 2918 C C . THR B 1 61 ? 8.258 22.156 -12.117 1 98.94 61 THR B C 1
ATOM 2920 O O . THR B 1 61 ? 8.852 23.203 -11.844 1 98.94 61 THR B O 1
ATOM 2923 N N . LEU B 1 62 ? 8.711 20.969 -11.781 1 98.88 62 LEU B N 1
ATOM 2924 C CA . LEU B 1 62 ? 10 20.797 -11.109 1 98.88 62 LEU B CA 1
ATOM 2925 C C . LEU B 1 62 ? 11.125 21.406 -11.93 1 98.88 62 LEU B C 1
ATOM 2927 O O . LEU B 1 62 ? 11.992 22.094 -11.398 1 98.88 62 LEU B O 1
ATOM 2931 N N . GLU B 1 63 ? 11.086 21.172 -13.227 1 98.81 63 GLU B N 1
ATOM 2932 C CA . GLU B 1 63 ? 12.148 21.609 -14.125 1 98.81 63 GLU B CA 1
ATOM 2933 C C . GLU B 1 63 ? 12.094 23.125 -14.344 1 98.81 63 GLU B C 1
ATOM 2935 O O . GLU B 1 63 ? 13.109 23.812 -14.258 1 98.81 63 GLU B O 1
ATOM 2940 N N . GLU B 1 64 ? 10.898 23.641 -14.664 1 98.62 64 GLU B N 1
ATOM 2941 C CA . GLU B 1 64 ? 10.711 25.047 -14.977 1 98.62 64 GLU B CA 1
ATOM 2942 C C . GLU B 1 64 ? 11.109 25.938 -13.797 1 98.62 64 GLU B C 1
ATOM 2944 O O . GLU B 1 64 ? 11.641 27.031 -13.984 1 98.62 64 GLU B O 1
ATOM 2949 N N . HIS B 1 65 ? 10.898 25.469 -12.609 1 98.75 65 HIS B N 1
ATOM 2950 C CA . HIS B 1 65 ? 11.141 26.281 -11.43 1 98.75 65 HIS B CA 1
ATOM 2951 C C . HIS B 1 65 ? 12.422 25.859 -10.719 1 98.75 65 HIS B C 1
ATOM 2953 O O . HIS B 1 65 ? 12.703 26.328 -9.609 1 98.75 65 HIS B O 1
ATOM 2959 N N . HIS B 1 66 ? 13.133 24.953 -11.281 1 98.25 66 HIS B N 1
ATOM 2960 C CA . HIS B 1 66 ? 14.422 24.5 -10.758 1 98.25 66 HIS B CA 1
ATOM 2961 C C . HIS B 1 66 ? 14.312 24.094 -9.297 1 98.25 66 HIS B C 1
ATOM 2963 O O . HIS B 1 66 ? 15.109 24.531 -8.461 1 98.25 66 HIS B O 1
ATOM 2969 N N . CYS B 1 67 ? 13.328 23.312 -8.984 1 98.81 67 CYS B N 1
ATOM 2970 C CA . CYS B 1 67 ? 13.102 22.875 -7.609 1 98.81 67 CYS B CA 1
ATOM 2971 C C . CYS B 1 67 ? 14.219 21.938 -7.148 1 98.81 67 CYS B C 1
ATOM 2973 O O . CYS B 1 67 ? 14.656 21.062 -7.906 1 98.81 67 CYS B O 1
ATOM 2975 N N . GLU B 1 68 ? 14.586 22.094 -5.859 1 98.31 68 GLU B N 1
ATOM 2976 C CA . GLU B 1 68 ? 15.625 21.25 -5.277 1 98.31 68 GLU B CA 1
ATOM 2977 C C . GLU B 1 68 ? 15.031 20.125 -4.445 1 98.31 68 GLU B C 1
ATOM 2979 O O . GLU B 1 68 ? 15.734 19.172 -4.086 1 98.31 68 GLU B O 1
ATOM 2984 N N . GLY B 1 69 ? 13.836 20.234 -4.141 1 98.81 69 GLY B N 1
ATOM 2985 C CA . GLY B 1 69 ? 13.141 19.234 -3.346 1 98.81 69 GLY B CA 1
ATOM 2986 C C . GLY B 1 69 ? 11.633 19.344 -3.436 1 98.81 69 GLY B C 1
ATOM 2987 O O . GLY B 1 69 ? 11.109 20.266 -4.07 1 98.81 69 GLY B O 1
ATOM 2988 N N . VAL B 1 70 ? 10.969 18.375 -2.885 1 99 70 VAL B N 1
ATOM 2989 C CA . VAL B 1 70 ? 9.516 18.297 -2.893 1 99 70 VAL B CA 1
ATOM 2990 C C . VAL B 1 70 ? 9 18.031 -1.479 1 99 70 VAL B C 1
ATOM 2992 O O . VAL B 1 70 ? 9.539 17.172 -0.771 1 99 70 VAL B O 1
ATOM 2995 N N . VAL B 1 71 ? 8.07 18.828 -1.025 1 99 71 VAL B N 1
ATOM 2996 C CA . VAL B 1 71 ? 7.199 18.484 0.093 1 99 71 VAL B CA 1
ATOM 2997 C C . VAL B 1 71 ? 5.859 17.969 -0.434 1 99 71 VAL B C 1
ATOM 2999 O O . VAL B 1 71 ? 5.105 18.719 -1.063 1 99 71 VAL B O 1
ATOM 3002 N N . HIS B 1 72 ? 5.605 16.734 -0.172 1 98.94 72 HIS B N 1
ATOM 3003 C CA . HIS B 1 72 ? 4.41 16.109 -0.728 1 98.94 72 HIS B CA 1
ATOM 3004 C C . HIS B 1 72 ? 3.293 16.031 0.309 1 98.94 72 HIS B C 1
ATOM 3006 O O . HIS B 1 72 ? 3.242 15.094 1.105 1 98.94 72 HIS B O 1
ATOM 3012 N N . VAL B 1 73 ? 2.338 16.938 0.182 1 98.81 73 VAL B N 1
ATOM 3013 C CA . VAL B 1 73 ? 1.228 17.031 1.124 1 98.81 73 VAL B CA 1
ATOM 3014 C C . VAL B 1 73 ? -0.074 16.641 0.424 1 98.81 73 VAL B C 1
ATOM 3016 O O . VAL B 1 73 ? -1.06 16.297 1.08 1 98.81 73 VAL B O 1
ATOM 3019 N N . ALA B 1 74 ? -0.073 16.688 -0.882 1 98.69 74 ALA B N 1
ATOM 3020 C CA . ALA B 1 74 ? -1.285 16.406 -1.646 1 98.69 74 ALA B CA 1
ATOM 3021 C C . ALA B 1 74 ? -1.807 15 -1.344 1 98.69 74 ALA B C 1
ATOM 3023 O O . ALA B 1 74 ? -1.026 14.055 -1.225 1 98.69 74 ALA B O 1
ATOM 3024 N N . GLY B 1 75 ? -3.074 14.891 -1.235 1 97.25 75 GLY B N 1
ATOM 3025 C CA . GLY B 1 75 ? -3.721 13.602 -1.019 1 97.25 75 GLY B CA 1
ATOM 3026 C C . GLY B 1 75 ? -5.145 13.727 -0.516 1 97.25 75 GLY B C 1
ATOM 3027 O O . GLY B 1 75 ? -5.57 14.812 -0.102 1 97.25 75 GLY B O 1
ATOM 3028 N N . PHE B 1 76 ? -5.922 12.641 -0.587 1 97.31 76 PHE B N 1
ATOM 3029 C CA . PHE B 1 76 ? -7.246 12.516 0.005 1 97.31 76 PHE B CA 1
ATOM 3030 C C . PHE B 1 76 ? -7.148 12.141 1.479 1 97.31 76 PHE B C 1
ATOM 3032 O O . PHE B 1 76 ? -6.738 11.031 1.817 1 97.31 76 PHE B O 1
ATOM 3039 N N . LYS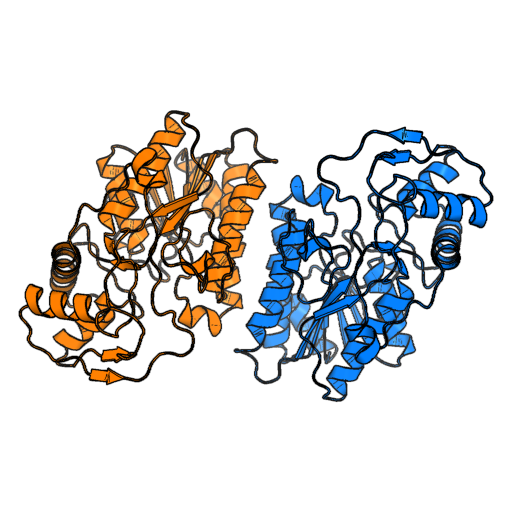 B 1 77 ? -7.582 13.023 2.385 1 94 77 LYS B N 1
ATOM 3040 C CA . LYS B 1 77 ? -7.082 12.953 3.754 1 94 77 LYS B CA 1
ATOM 3041 C C . LYS B 1 77 ? -8.18 12.5 4.715 1 94 77 LYS B C 1
ATOM 3043 O O . LYS B 1 77 ? -7.953 12.398 5.922 1 94 77 LYS B O 1
ATOM 3048 N N . TYR B 1 78 ? -9.344 12.172 4.277 1 93.56 78 TYR B N 1
ATOM 3049 C CA . TYR B 1 78 ? -10.445 11.867 5.184 1 93.56 78 TYR B CA 1
ATOM 3050 C C . TYR B 1 78 ? -10.531 10.375 5.457 1 93.56 78 TYR B C 1
ATOM 3052 O O . TYR B 1 78 ? -11.125 9.625 4.684 1 93.56 78 TYR B O 1
ATOM 3060 N N . ALA B 1 79 ? -10.047 10.008 6.625 1 92.88 79 ALA B N 1
ATOM 3061 C CA . ALA B 1 79 ? -9.953 8.602 6.992 1 92.88 79 ALA B CA 1
ATOM 3062 C C . ALA B 1 79 ? -11.328 7.93 6.941 1 92.88 79 ALA B C 1
ATOM 3064 O O . ALA B 1 79 ? -11.477 6.859 6.348 1 92.88 79 ALA B O 1
ATOM 3065 N N . GLY B 1 80 ? -12.328 8.609 7.547 1 93.19 80 GLY B N 1
ATOM 3066 C CA . GLY B 1 80 ? -13.664 8.039 7.555 1 93.19 80 GLY B CA 1
ATOM 3067 C C . GLY B 1 80 ? -14.25 7.871 6.164 1 93.19 80 GLY B C 1
ATOM 3068 O O . GLY B 1 80 ? -14.766 6.809 5.824 1 93.19 80 GLY B O 1
ATOM 3069 N N . VAL B 1 81 ? -14.031 8.906 5.348 1 96.12 81 VAL B N 1
ATOM 3070 C CA . VAL B 1 81 ? -14.594 8.898 4.004 1 96.12 81 VAL B CA 1
ATOM 3071 C C . VAL B 1 81 ? -13.844 7.895 3.133 1 96.12 81 VAL B C 1
ATOM 3073 O O . VAL B 1 81 ? -14.422 7.285 2.232 1 96.12 81 VAL B O 1
ATOM 3076 N N . SER B 1 82 ? -12.602 7.711 3.414 1 97.88 82 SER B N 1
ATOM 3077 C CA . SER B 1 82 ? -11.781 6.793 2.629 1 97.88 82 SER B CA 1
ATOM 3078 C C . SER B 1 82 ? -12.352 5.383 2.652 1 97.88 82 SER B C 1
ATOM 3080 O O . SER B 1 82 ? -12.18 4.621 1.698 1 97.88 82 SER B O 1
ATOM 3082 N N . VAL B 1 83 ? -13.062 4.957 3.709 1 97.69 83 VAL B N 1
ATOM 3083 C CA . VAL B 1 83 ? -13.641 3.627 3.842 1 97.69 83 VAL B CA 1
ATOM 3084 C C . VAL B 1 83 ? -14.758 3.443 2.818 1 97.69 83 VAL B C 1
ATOM 3086 O O . VAL B 1 83 ? -14.945 2.35 2.281 1 97.69 83 VAL B O 1
ATOM 3089 N N . THR B 1 84 ? -15.453 4.547 2.512 1 97.69 84 THR B N 1
ATOM 3090 C CA . THR B 1 84 ? -16.547 4.457 1.548 1 97.69 84 THR B CA 1
ATOM 3091 C C . THR B 1 84 ? -16.062 4.805 0.144 1 97.69 84 THR B C 1
ATOM 3093 O O . THR B 1 84 ? -16.781 4.613 -0.835 1 97.69 84 THR B O 1
ATOM 3096 N N . ARG B 1 85 ? -14.812 5.301 0.058 1 98.25 85 ARG B N 1
ATOM 3097 C CA . ARG B 1 85 ? -14.227 5.629 -1.234 1 98.25 85 ARG B CA 1
ATOM 3098 C C . ARG B 1 85 ? -12.797 5.102 -1.335 1 98.25 85 ARG B C 1
ATOM 3100 O O . ARG B 1 85 ? -11.875 5.852 -1.65 1 98.25 85 ARG B O 1
ATOM 3107 N N . PRO B 1 86 ? -12.641 3.818 -1.14 1 98.75 86 PRO B N 1
ATOM 3108 C CA . PRO B 1 86 ? -11.273 3.295 -1.047 1 98.75 86 PRO B CA 1
ATOM 3109 C C . PRO B 1 86 ? -10.492 3.455 -2.348 1 98.75 86 PRO B C 1
ATOM 3111 O O . PRO B 1 86 ? -9.328 3.863 -2.326 1 98.75 86 PRO B O 1
ATOM 3114 N N . LEU B 1 87 ? -11.102 3.186 -3.51 1 98.81 87 LEU B N 1
ATOM 3115 C CA . LEU B 1 87 ? -10.375 3.232 -4.773 1 98.81 87 LEU B CA 1
ATOM 3116 C C . LEU B 1 87 ? -9.945 4.66 -5.102 1 98.81 87 LEU B C 1
ATOM 3118 O O . LEU B 1 87 ? -8.836 4.883 -5.586 1 98.81 87 LEU B O 1
ATOM 3122 N N . HIS B 1 88 ? -10.836 5.613 -4.848 1 98.44 88 HIS B N 1
ATOM 3123 C CA . HIS B 1 88 ? -10.477 7.02 -5 1 98.44 88 HIS B CA 1
ATOM 3124 C C . HIS B 1 88 ? -9.289 7.391 -4.117 1 98.44 88 HIS B C 1
ATOM 3126 O O . HIS B 1 88 ? -8.391 8.109 -4.555 1 98.44 88 HIS B O 1
ATOM 3132 N N . THR B 1 89 ? -9.32 6.934 -2.896 1 98.75 89 THR B N 1
ATOM 3133 C CA . THR B 1 89 ? -8.25 7.215 -1.942 1 98.75 89 THR B CA 1
ATOM 3134 C C . THR B 1 89 ? -6.918 6.668 -2.445 1 98.75 89 THR B C 1
ATOM 3136 O O . THR B 1 89 ? -5.902 7.363 -2.41 1 98.75 89 THR B O 1
ATOM 3139 N N . TYR B 1 90 ? -6.914 5.426 -2.949 1 98.88 90 TYR B N 1
ATOM 3140 C CA . TYR B 1 90 ? -5.695 4.828 -3.482 1 98.88 90 TYR B CA 1
ATOM 3141 C C . TYR B 1 90 ? -5.199 5.598 -4.699 1 98.88 90 TYR B C 1
ATOM 3143 O O . TYR B 1 90 ? -3.994 5.816 -4.852 1 98.88 90 TYR B O 1
ATOM 3151 N N . ASP B 1 91 ? -6.082 6.023 -5.582 1 98.25 91 ASP B N 1
ATOM 3152 C CA . ASP B 1 91 ? -5.695 6.797 -6.758 1 98.25 91 ASP B CA 1
ATOM 3153 C C . ASP B 1 91 ? -4.988 8.086 -6.355 1 98.25 91 ASP B C 1
ATOM 3155 O O . ASP B 1 91 ? -3.881 8.367 -6.824 1 98.25 91 ASP B O 1
ATOM 3159 N N . GLN B 1 92 ? -5.652 8.773 -5.473 1 98.38 92 GLN B N 1
ATOM 3160 C CA . GLN B 1 92 ? -5.148 10.094 -5.105 1 98.38 92 GLN B CA 1
ATOM 3161 C C . GLN B 1 92 ? -3.836 9.992 -4.336 1 98.38 92 GLN B C 1
ATOM 3163 O O . GLN B 1 92 ? -2.912 10.773 -4.559 1 98.38 92 GLN B O 1
ATOM 3168 N N . ASN B 1 93 ? -3.766 9.062 -3.432 1 98.81 93 ASN B N 1
ATOM 3169 C CA . ASN B 1 93 ? -2.648 9.039 -2.494 1 98.81 93 ASN B CA 1
ATOM 3170 C C . ASN B 1 93 ? -1.511 8.156 -2.992 1 98.81 93 ASN B C 1
ATOM 3172 O O . ASN B 1 93 ? -0.364 8.594 -3.076 1 98.81 93 ASN B O 1
ATOM 3176 N N . ALA B 1 94 ? -1.827 6.879 -3.346 1 98.81 94 ALA B N 1
ATOM 3177 C CA . ALA B 1 94 ? -0.78 5.941 -3.744 1 98.81 94 ALA B CA 1
ATOM 3178 C C . ALA B 1 94 ? -0.312 6.219 -5.172 1 98.81 94 ALA B C 1
ATOM 3180 O O . ALA B 1 94 ? 0.877 6.445 -5.406 1 98.81 94 ALA B O 1
ATOM 3181 N N . THR B 1 95 ? -1.236 6.246 -6.148 1 98.62 95 THR B N 1
ATOM 3182 C CA . THR B 1 95 ? -0.883 6.523 -7.539 1 98.62 95 THR B CA 1
ATOM 3183 C C . THR B 1 95 ? -0.292 7.922 -7.676 1 98.62 95 THR B C 1
ATOM 3185 O O . THR B 1 95 ? 0.651 8.133 -8.438 1 98.62 95 THR B O 1
ATOM 3188 N N . GLY B 1 96 ? -0.92 8.859 -6.949 1 98.81 96 GLY B N 1
ATOM 3189 C CA . GLY B 1 96 ? -0.371 10.203 -6.93 1 98.81 96 GLY B CA 1
ATOM 3190 C C . GLY B 1 96 ? 1.07 10.25 -6.457 1 98.81 96 GLY B C 1
ATOM 3191 O O . GLY B 1 96 ? 1.895 10.961 -7.035 1 98.81 96 GLY B O 1
ATOM 3192 N N . THR B 1 97 ? 1.396 9.5 -5.395 1 98.94 97 THR B N 1
ATOM 3193 C CA . THR B 1 97 ? 2.756 9.461 -4.875 1 98.94 97 THR B CA 1
ATOM 3194 C C . THR B 1 97 ? 3.713 8.852 -5.895 1 98.94 97 THR B C 1
ATOM 3196 O O . THR B 1 97 ? 4.82 9.359 -6.098 1 98.94 97 THR B O 1
ATOM 3199 N N . VAL B 1 98 ? 3.309 7.777 -6.57 1 98.88 98 VAL B N 1
ATOM 3200 C CA . VAL B 1 98 ? 4.113 7.176 -7.629 1 98.88 98 VAL B CA 1
ATOM 3201 C C . VAL B 1 98 ? 4.41 8.219 -8.703 1 98.88 98 VAL B C 1
ATOM 3203 O O . VAL B 1 98 ? 5.547 8.328 -9.18 1 98.88 98 VAL B O 1
ATOM 3206 N N . SER B 1 99 ? 3.398 8.953 -9.062 1 98.81 99 SER B N 1
ATOM 3207 C CA . SER B 1 99 ? 3.529 9.984 -10.086 1 98.81 99 SER B CA 1
ATOM 3208 C C . SER B 1 99 ? 4.539 11.055 -9.664 1 98.81 99 SER B C 1
ATOM 3210 O O . SER B 1 99 ? 5.398 11.445 -10.461 1 98.81 99 SER B O 1
ATOM 3212 N N . VAL B 1 100 ? 4.453 11.531 -8.453 1 98.94 100 VAL B N 1
ATOM 3213 C CA . VAL B 1 100 ? 5.352 12.555 -7.938 1 98.94 100 VAL B CA 1
ATOM 3214 C C . VAL B 1 100 ? 6.789 12.039 -7.938 1 98.94 100 VAL B C 1
ATOM 3216 O O . VAL B 1 100 ? 7.703 12.734 -8.398 1 98.94 100 VAL B O 1
ATOM 3219 N N . LEU B 1 101 ? 6.98 10.844 -7.449 1 98.94 101 LEU B N 1
ATOM 3220 C CA . LEU B 1 101 ? 8.32 10.273 -7.359 1 98.94 101 LEU B CA 1
ATOM 3221 C C . LEU B 1 101 ? 8.906 10.039 -8.75 1 98.94 101 LEU B C 1
ATOM 3223 O O . LEU B 1 101 ? 10.109 10.227 -8.961 1 98.94 101 LEU B O 1
ATOM 3227 N N . ARG B 1 102 ? 8.039 9.586 -9.68 1 98.81 102 ARG B N 1
ATOM 3228 C CA . ARG B 1 102 ? 8.477 9.422 -11.062 1 98.81 102 ARG B CA 1
ATOM 3229 C C . ARG B 1 102 ? 8.93 10.742 -11.664 1 98.81 102 ARG B C 1
ATOM 3231 O O . ARG B 1 102 ? 9.953 10.805 -12.344 1 98.81 102 ARG B O 1
ATOM 3238 N N . ALA B 1 103 ? 8.172 11.766 -11.445 1 98.94 103 ALA B N 1
ATOM 3239 C CA . ALA B 1 103 ? 8.516 13.109 -11.922 1 98.94 103 ALA B CA 1
ATOM 3240 C C . ALA B 1 103 ? 9.836 13.578 -11.32 1 98.94 103 ALA B C 1
ATOM 3242 O O . ALA B 1 103 ? 10.672 14.156 -12.023 1 98.94 103 ALA B O 1
ATOM 3243 N N . MET B 1 104 ? 10.031 13.367 -10.039 1 98.94 104 MET B N 1
ATOM 3244 C CA . MET B 1 104 ? 11.258 13.758 -9.359 1 98.94 104 MET B CA 1
ATOM 3245 C C . MET B 1 104 ? 12.469 13.062 -9.984 1 98.94 104 MET B C 1
ATOM 3247 O O . MET B 1 104 ? 13.484 13.711 -10.266 1 98.94 104 MET B O 1
ATOM 3251 N N . ARG B 1 105 ? 12.32 11.758 -10.18 1 98.5 105 ARG B N 1
ATOM 3252 C CA . ARG B 1 105 ? 13.414 11 -10.781 1 98.5 105 ARG B CA 1
ATOM 3253 C C . ARG B 1 105 ? 13.773 11.562 -12.156 1 98.5 105 ARG B C 1
ATOM 3255 O O . ARG B 1 105 ? 14.953 11.758 -12.461 1 98.5 105 ARG B O 1
ATOM 3262 N N . SER B 1 106 ? 12.766 11.828 -12.969 1 98.38 106 SER B N 1
ATOM 3263 C CA . SER B 1 106 ? 12.977 12.336 -14.32 1 98.38 106 SER B CA 1
ATOM 3264 C C . SER B 1 106 ? 13.602 13.727 -14.297 1 98.38 106 SER B C 1
ATOM 3266 O O . SER B 1 106 ? 14.391 14.078 -15.18 1 98.38 106 SER B O 1
ATOM 3268 N N . ALA B 1 107 ? 13.258 14.5 -13.297 1 98.69 107 ALA B N 1
ATOM 3269 C CA . ALA B 1 107 ? 13.711 15.883 -13.203 1 98.69 107 ALA B CA 1
ATOM 3270 C C . ALA B 1 107 ? 15.047 15.977 -12.469 1 98.69 107 ALA B C 1
ATOM 3272 O O . ALA B 1 107 ? 15.648 17.047 -12.391 1 98.69 107 ALA B O 1
ATOM 3273 N N . GLY B 1 108 ? 15.531 14.859 -11.977 1 98.31 108 GLY B N 1
ATOM 3274 C CA . GLY B 1 108 ? 16.781 14.859 -11.227 1 98.31 108 GLY B CA 1
ATOM 3275 C C . GLY B 1 108 ? 16.656 15.516 -9.867 1 98.31 108 GLY B C 1
ATOM 3276 O O . GLY B 1 108 ? 17.562 16.219 -9.422 1 98.31 108 GLY B O 1
ATOM 3277 N N . VAL B 1 109 ? 15.484 15.445 -9.242 1 98.75 109 VAL B N 1
ATOM 3278 C CA . VAL B 1 109 ? 15.234 15.977 -7.902 1 98.75 109 VAL B CA 1
ATOM 3279 C C . VAL B 1 109 ? 15.219 14.828 -6.891 1 98.75 109 VAL B C 1
ATOM 3281 O O . VAL B 1 109 ? 14.516 13.836 -7.074 1 98.75 109 VAL B O 1
ATOM 3284 N N . HIS B 1 110 ? 15.984 14.984 -5.742 1 98.44 110 HIS B N 1
ATOM 3285 C CA . HIS B 1 110 ? 16.234 13.805 -4.922 1 98.44 110 HIS B CA 1
ATOM 3286 C C . HIS B 1 110 ? 15.914 14.078 -3.457 1 98.44 110 HIS B C 1
ATOM 3288 O O . HIS B 1 110 ? 16.094 13.203 -2.605 1 98.44 110 HIS B O 1
ATOM 3294 N N . ARG B 1 111 ? 15.492 15.297 -3.037 1 98.88 111 ARG B N 1
ATOM 3295 C CA . ARG B 1 111 ? 15.117 15.633 -1.667 1 98.88 111 ARG B CA 1
ATOM 3296 C C . ARG B 1 111 ? 13.602 15.625 -1.492 1 98.88 111 ARG B C 1
ATOM 3298 O O . ARG B 1 111 ? 12.883 16.281 -2.25 1 98.88 111 ARG B O 1
ATOM 3305 N N . TYR B 1 112 ? 13.141 14.828 -0.51 1 98.94 112 TYR B N 1
ATOM 3306 C CA . TYR B 1 112 ? 11.719 14.516 -0.427 1 98.94 112 TYR B CA 1
ATOM 3307 C C . TYR B 1 112 ? 11.25 14.492 1.022 1 98.94 112 TYR B C 1
ATOM 3309 O O . TYR B 1 112 ? 11.773 13.742 1.843 1 98.94 112 TYR B O 1
ATOM 3317 N N . VAL B 1 113 ? 10.328 15.359 1.352 1 98.94 113 VAL B N 1
ATOM 3318 C CA . VAL B 1 113 ? 9.641 15.352 2.641 1 98.94 113 VAL B CA 1
ATOM 3319 C C . VAL B 1 113 ? 8.195 14.906 2.449 1 98.94 113 VAL B C 1
ATOM 3321 O O . VAL B 1 113 ? 7.418 15.578 1.759 1 98.94 113 VAL B O 1
ATOM 3324 N N . PHE B 1 114 ? 7.84 13.805 3.078 1 98.94 114 PHE B N 1
ATOM 3325 C CA . PHE B 1 114 ? 6.516 13.227 2.891 1 98.94 114 PHE B CA 1
ATOM 3326 C C . PHE B 1 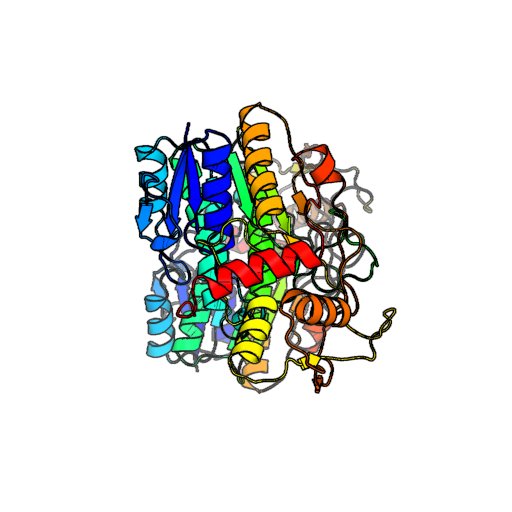114 ? 5.625 13.508 4.094 1 98.94 114 PHE B C 1
ATOM 3328 O O . PHE B 1 114 ? 6.023 13.258 5.238 1 98.94 114 PHE B O 1
ATOM 3335 N N . SER B 1 115 ? 4.434 14.07 3.775 1 98.81 115 SER B N 1
ATOM 3336 C CA . SER B 1 115 ? 3.391 14.219 4.785 1 98.81 115 SER B CA 1
ATOM 3337 C C . SER B 1 115 ? 2.734 12.883 5.102 1 98.81 115 SER B C 1
ATOM 3339 O O . SER B 1 115 ? 1.72 12.523 4.5 1 98.81 115 SER B O 1
ATOM 3341 N N . SER B 1 116 ? 3.289 12.156 6 1 98.69 116 SER B N 1
ATOM 3342 C CA . SER B 1 116 ? 2.678 10.922 6.484 1 98.69 116 SER B CA 1
ATOM 3343 C C . SER B 1 116 ? 1.649 11.203 7.574 1 98.69 116 SER B C 1
ATOM 3345 O O . SER B 1 116 ? 1.021 12.266 7.582 1 98.69 116 SER B O 1
ATOM 3347 N N . SER B 1 117 ? 1.312 10.203 8.352 1 98.06 117 SER B N 1
ATOM 3348 C CA . SER B 1 117 ? 0.204 10.344 9.297 1 98.06 117 SER B CA 1
ATOM 3349 C C . SER B 1 117 ? 0.341 9.367 10.453 1 98.06 117 SER B C 1
ATOM 3351 O O . SER B 1 117 ? 0.916 8.289 10.297 1 98.06 117 SER B O 1
ATOM 3353 N N . ALA B 1 118 ? -0.236 9.797 11.547 1 96.75 118 ALA B N 1
ATOM 3354 C CA . ALA B 1 118 ? -0.355 8.891 12.688 1 96.75 118 ALA B CA 1
ATOM 3355 C C . ALA B 1 118 ? -1.205 7.672 12.336 1 96.75 118 ALA B C 1
ATOM 3357 O O . ALA B 1 118 ? -1.148 6.648 13.023 1 96.75 118 ALA B O 1
ATOM 3358 N N . SER B 1 119 ? -1.977 7.75 11.281 1 96.5 119 SER B N 1
ATOM 3359 C CA . SER B 1 119 ? -2.889 6.68 10.891 1 96.5 119 SER B CA 1
ATOM 3360 C C . SER B 1 119 ? -2.127 5.422 10.492 1 96.5 119 SER B C 1
ATOM 3362 O O . SER B 1 119 ? -2.705 4.336 10.422 1 96.5 119 SER B O 1
ATOM 3364 N N . VAL B 1 120 ? -0.823 5.508 10.242 1 98.06 120 VAL B N 1
ATOM 3365 C CA . VAL B 1 120 ? -0.045 4.336 9.844 1 98.06 120 VAL B CA 1
ATOM 3366 C C . VAL B 1 120 ? 0.078 3.375 11.023 1 98.06 120 VAL B C 1
ATOM 3368 O O . VAL B 1 120 ? 0.36 2.189 10.844 1 98.06 120 VAL B O 1
ATOM 3371 N N . TYR B 1 121 ? -0.184 3.891 12.242 1 96.88 121 TYR B N 1
ATOM 3372 C CA . TYR B 1 121 ? -0.013 3.08 13.445 1 96.88 121 TYR B CA 1
ATOM 3373 C C . TYR B 1 121 ? -1.262 2.252 13.727 1 96.88 121 TYR B C 1
ATOM 3375 O O . TYR B 1 121 ? -1.194 1.23 14.414 1 96.88 121 TYR B O 1
ATOM 3383 N N . GLY B 1 122 ? -2.461 2.664 13.258 1 94.62 122 GLY B N 1
ATOM 3384 C CA . GLY B 1 122 ? -3.707 2.035 13.664 1 94.62 122 GLY B CA 1
ATOM 3385 C C . GLY B 1 122 ? -4.016 2.23 15.141 1 94.62 122 GLY B C 1
ATOM 3386 O O . GLY B 1 122 ? -3.979 3.354 15.641 1 94.62 122 GLY B O 1
ATOM 3387 N N . THR B 1 123 ? -4.398 1.133 15.797 1 92.88 123 THR B N 1
ATOM 3388 C CA . THR B 1 123 ? -4.684 1.138 17.219 1 92.88 123 THR B CA 1
ATOM 3389 C C . THR B 1 123 ? -3.543 0.498 18.016 1 92.88 123 THR B C 1
ATOM 3391 O O . THR B 1 123 ? -3.574 -0.7 18.297 1 92.88 123 THR B O 1
ATOM 3394 N N . PRO B 1 124 ? -2.592 1.314 18.359 1 92.56 124 PRO B N 1
ATOM 3395 C CA . PRO B 1 124 ? -1.461 0.738 19.094 1 92.56 124 PRO B CA 1
ATOM 3396 C C . PRO B 1 124 ? -1.851 0.239 20.484 1 92.56 124 PRO B C 1
ATOM 3398 O O . PRO B 1 124 ? -2.816 0.732 21.078 1 92.56 124 PRO B O 1
ATOM 3401 N N . ASP B 1 125 ? -1.091 -0.681 21 1 90.19 125 ASP B N 1
ATOM 3402 C CA . ASP B 1 125 ? -1.329 -1.236 22.328 1 90.19 125 ASP B CA 1
ATOM 3403 C C . ASP B 1 125 ? -0.344 -0.667 23.359 1 90.19 125 ASP B C 1
ATOM 3405 O O . ASP B 1 125 ? -0.062 -1.3 24.375 1 90.19 125 ASP B O 1
ATOM 3409 N N . VAL B 1 126 ? 0.23 0.453 23.031 1 91.81 126 VAL B N 1
ATOM 3410 C CA . VAL B 1 126 ? 1.187 1.121 23.922 1 91.81 126 VAL B CA 1
ATOM 3411 C C . VAL B 1 126 ? 0.655 2.498 24.312 1 91.81 126 VAL B C 1
ATOM 3413 O O . VAL B 1 126 ? -0.147 3.09 23.578 1 91.81 126 VAL B O 1
ATOM 3416 N N . ASP B 1 127 ? 1.116 2.996 25.422 1 88.31 127 ASP B N 1
ATOM 3417 C CA . ASP B 1 127 ? 0.666 4.289 25.922 1 88.31 127 ASP B CA 1
ATOM 3418 C C . ASP B 1 127 ? 1.242 5.438 25.094 1 88.31 127 ASP B C 1
ATOM 3420 O O . ASP B 1 127 ? 0.616 6.488 24.969 1 88.31 127 ASP B O 1
ATOM 3424 N N . GLU B 1 128 ? 2.441 5.227 24.703 1 93.88 128 GLU B N 1
ATOM 3425 C CA . GLU B 1 128 ? 3.145 6.223 23.891 1 93.88 128 GLU B CA 1
ATOM 3426 C C . GLU B 1 128 ? 3.727 5.598 22.625 1 93.88 128 GLU B C 1
ATOM 3428 O O . GLU B 1 128 ? 4.434 4.59 22.703 1 93.88 128 GLU B O 1
ATOM 3433 N N . VAL B 1 129 ? 3.414 6.215 21.578 1 96.88 129 VAL B N 1
ATOM 3434 C CA . VAL B 1 129 ? 3.865 5.73 20.281 1 96.88 129 VAL B CA 1
ATOM 3435 C C . VAL B 1 129 ? 5.227 6.34 19.953 1 96.88 129 VAL B C 1
ATOM 3437 O O . VAL B 1 129 ? 5.434 7.543 20.109 1 96.88 129 VAL B O 1
ATOM 3440 N N . THR B 1 130 ? 6.207 5.531 19.594 1 97.31 130 THR B N 1
ATOM 3441 C CA . THR B 1 130 ? 7.477 5.973 19.031 1 97.31 130 THR B CA 1
ATOM 3442 C C . THR B 1 130 ? 7.586 5.57 17.562 1 97.31 130 THR B C 1
ATOM 3444 O O . THR B 1 130 ? 6.703 4.895 17.031 1 97.31 130 THR B O 1
ATOM 3447 N N . GLU B 1 131 ? 8.648 6 16.906 1 98.06 131 GLU B N 1
ATOM 3448 C CA . GLU B 1 131 ? 8.82 5.691 15.492 1 98.06 131 GLU B CA 1
ATOM 3449 C C . GLU B 1 131 ? 9.055 4.199 15.273 1 98.06 131 GLU B C 1
ATOM 3451 O O . GLU B 1 131 ? 8.977 3.709 14.148 1 98.06 131 GLU B O 1
ATOM 3456 N N . GLN B 1 132 ? 9.289 3.443 16.344 1 96.31 132 GLN B N 1
ATOM 3457 C CA . GLN B 1 132 ? 9.547 2.01 16.25 1 96.31 132 GLN B CA 1
ATOM 3458 C C . GLN B 1 132 ? 8.266 1.204 16.453 1 96.31 132 GLN B C 1
ATOM 3460 O O . GLN B 1 132 ? 8.242 -0.005 16.219 1 96.31 132 GLN B O 1
ATOM 3465 N N . THR B 1 133 ? 7.234 1.939 16.938 1 96.94 133 THR B N 1
ATOM 3466 C CA . THR B 1 133 ? 5.965 1.25 17.125 1 96.94 133 THR B CA 1
ATOM 3467 C C . THR B 1 133 ? 5.484 0.634 15.812 1 96.94 133 THR B C 1
ATOM 3469 O O . THR B 1 133 ? 5.594 1.253 14.758 1 96.94 133 THR B O 1
ATOM 3472 N N . ALA B 1 134 ? 4.953 -0.605 15.906 1 95.69 134 ALA B N 1
ATOM 3473 C CA . ALA B 1 134 ? 4.512 -1.348 14.727 1 95.69 134 ALA B CA 1
ATOM 3474 C C . ALA B 1 134 ? 3.443 -0.575 13.961 1 95.69 134 ALA B C 1
ATOM 3476 O O . ALA B 1 134 ? 2.578 0.066 14.562 1 95.69 134 ALA B O 1
ATOM 3477 N N . LEU B 1 135 ? 3.457 -0.688 12.672 1 97.31 135 LEU B N 1
ATOM 3478 C CA . LEU B 1 135 ? 2.525 -0.001 11.781 1 97.31 135 LEU B CA 1
ATOM 3479 C C . LEU B 1 135 ? 1.407 -0.938 11.336 1 97.31 135 LEU B C 1
ATOM 3481 O O . LEU B 1 135 ? 1.669 -1.981 10.734 1 97.31 135 LEU B O 1
ATOM 3485 N N . HIS B 1 136 ? 0.189 -0.62 11.688 1 95.94 136 HIS B N 1
ATOM 3486 C CA . HIS B 1 136 ? -0.979 -1.435 11.367 1 95.94 136 HIS B CA 1
ATOM 3487 C C . HIS B 1 136 ? -2.162 -0.564 10.961 1 95.94 136 HIS B C 1
ATOM 3489 O O . HIS B 1 136 ? -3.168 -0.502 11.672 1 95.94 136 HIS B O 1
ATOM 3495 N N . PRO B 1 137 ? -2.051 0.04 9.727 1 97.38 137 PRO B N 1
ATOM 3496 C CA . PRO B 1 137 ? -3.145 0.923 9.32 1 97.38 137 PRO B CA 1
ATOM 3497 C C . PRO B 1 137 ? -4.488 0.202 9.242 1 97.38 137 PRO B C 1
ATOM 3499 O O . PRO B 1 137 ? -4.539 -0.993 8.938 1 97.38 137 PRO B O 1
ATOM 3502 N N . GLU B 1 138 ? -5.574 0.942 9.492 1 95.81 138 GLU B N 1
ATOM 3503 C CA . GLU B 1 138 ? -6.875 0.298 9.648 1 95.81 138 GLU B CA 1
ATOM 3504 C C . GLU B 1 138 ? -7.918 0.925 8.727 1 95.81 138 GLU B C 1
ATOM 3506 O O . GLU B 1 138 ? -9.117 0.705 8.898 1 95.81 138 GLU B O 1
ATOM 3511 N N . SER B 1 139 ? -7.508 1.763 7.801 1 97 139 SER B N 1
ATOM 3512 C CA . SER B 1 139 ? -8.352 2.391 6.793 1 97 139 SER B CA 1
ATOM 3513 C C . SER B 1 139 ? -7.586 2.6 5.488 1 97 139 SER B C 1
ATOM 3515 O O . SER B 1 139 ? -6.355 2.639 5.48 1 97 139 SER B O 1
ATOM 3517 N N . PRO B 1 140 ? -8.367 2.736 4.359 1 98.75 140 PRO B N 1
ATOM 3518 C CA . PRO B 1 140 ? -7.68 3.037 3.102 1 98.75 140 PRO B CA 1
ATOM 3519 C C . PRO B 1 140 ? -6.773 4.262 3.205 1 98.75 140 PRO B C 1
ATOM 3521 O O . PRO B 1 140 ? -5.691 4.285 2.617 1 98.75 140 PRO B O 1
ATOM 3524 N N . TYR B 1 141 ? -7.195 5.273 3.973 1 98.38 141 TYR B N 1
ATOM 3525 C CA . TYR B 1 141 ? -6.348 6.438 4.195 1 98.38 141 TYR B CA 1
ATOM 3526 C C . TYR B 1 141 ? -5.047 6.043 4.887 1 98.38 141 TYR B C 1
ATOM 3528 O O . TYR B 1 141 ? -3.959 6.344 4.387 1 98.38 141 TYR B O 1
ATOM 3536 N N . GLY B 1 142 ? -5.129 5.355 6.043 1 98.56 142 GLY B N 1
ATOM 3537 C CA . GLY B 1 142 ? -3.938 4.906 6.742 1 98.56 142 GLY B CA 1
ATOM 3538 C C . GLY B 1 142 ? -3.051 4.016 5.898 1 98.56 142 GLY B C 1
ATOM 3539 O O . GLY B 1 142 ? -1.825 4.145 5.922 1 98.56 142 GLY B O 1
ATOM 3540 N N . GLU B 1 143 ? -3.689 3.113 5.168 1 98.81 143 GLU B N 1
ATOM 3541 C CA . GLU B 1 143 ? -2.967 2.227 4.258 1 98.81 143 GLU B CA 1
ATOM 3542 C C . GLU B 1 143 ? -2.166 3.021 3.232 1 98.81 143 GLU B C 1
ATOM 3544 O O . GLU B 1 143 ? -0.977 2.764 3.029 1 98.81 143 GLU B O 1
ATOM 3549 N N . THR B 1 144 ? -2.803 4.023 2.613 1 98.88 144 THR B N 1
ATOM 3550 C CA . THR B 1 144 ? -2.145 4.75 1.534 1 98.88 144 THR B CA 1
ATOM 3551 C C . THR B 1 144 ? -1.042 5.652 2.082 1 98.88 144 THR B C 1
ATOM 3553 O O . THR B 1 144 ? -0.053 5.918 1.396 1 98.88 144 THR B O 1
ATOM 3556 N N . LYS B 1 145 ? -1.151 6.117 3.314 1 98.88 145 LYS B N 1
ATOM 3557 C CA . LYS B 1 145 ? -0.043 6.84 3.93 1 98.88 145 LYS B CA 1
ATOM 3558 C C . LYS B 1 145 ? 1.142 5.914 4.191 1 98.88 145 LYS B C 1
ATOM 3560 O O . LYS B 1 145 ? 2.295 6.305 4 1 98.88 145 LYS B O 1
ATOM 3565 N N . LEU B 1 146 ? 0.855 4.73 4.637 1 98.88 146 LEU B N 1
ATOM 3566 C CA . LEU B 1 146 ? 1.941 3.771 4.805 1 98.88 146 LEU B CA 1
ATOM 3567 C C . LEU B 1 146 ? 2.578 3.434 3.461 1 98.88 146 LEU B C 1
ATOM 3569 O O . LEU B 1 146 ? 3.803 3.316 3.361 1 98.88 146 LEU B O 1
ATOM 3573 N N . ILE B 1 147 ? 1.791 3.23 2.465 1 98.94 147 ILE B N 1
ATOM 3574 C CA . ILE B 1 147 ? 2.299 3.006 1.116 1 98.94 147 ILE B CA 1
ATOM 3575 C C . ILE B 1 147 ? 3.232 4.148 0.721 1 98.94 147 ILE B C 1
ATOM 3577 O O . ILE B 1 147 ? 4.289 3.916 0.125 1 98.94 147 ILE B O 1
ATOM 3581 N N . GLY B 1 148 ? 2.84 5.375 1.033 1 98.94 148 GLY B N 1
ATOM 3582 C CA . GLY B 1 148 ? 3.719 6.504 0.779 1 98.94 148 GLY B CA 1
ATOM 3583 C C . GLY B 1 148 ? 5.078 6.363 1.438 1 98.94 148 GLY B C 1
ATOM 3584 O O . GLY B 1 148 ? 6.102 6.715 0.846 1 98.94 148 GLY B O 1
ATOM 3585 N N . GLU B 1 149 ? 5.117 5.871 2.648 1 98.94 149 GLU B N 1
ATOM 3586 C CA . GLU B 1 149 ? 6.383 5.652 3.338 1 98.94 149 GLU B CA 1
ATOM 3587 C C . GLU B 1 149 ? 7.207 4.566 2.648 1 98.94 149 GLU B C 1
ATOM 3589 O O . GLU B 1 149 ? 8.43 4.684 2.533 1 98.94 149 GLU B O 1
ATOM 3594 N N . TRP B 1 150 ? 6.5 3.498 2.244 1 98.88 150 TRP B N 1
ATOM 3595 C CA . TRP B 1 150 ? 7.191 2.424 1.537 1 98.88 150 TRP B CA 1
ATOM 3596 C C . TRP B 1 150 ? 7.836 2.941 0.254 1 98.88 150 TRP B C 1
ATOM 3598 O O . TRP B 1 150 ? 9 2.645 -0.028 1 98.88 150 TRP B O 1
ATOM 3608 N N . LEU B 1 151 ? 7.09 3.682 -0.481 1 98.94 151 LEU B N 1
ATOM 3609 C CA . LEU B 1 151 ? 7.578 4.23 -1.742 1 98.94 151 LEU B CA 1
ATOM 3610 C C . LEU B 1 151 ? 8.797 5.117 -1.514 1 98.94 151 LEU B C 1
ATOM 3612 O O . LEU B 1 151 ? 9.766 5.066 -2.279 1 98.94 151 LEU B O 1
ATOM 3616 N N . ASN B 1 152 ? 8.695 5.969 -0.457 1 98.88 152 ASN B N 1
ATOM 3617 C CA . ASN B 1 152 ? 9.852 6.777 -0.081 1 98.88 152 ASN B CA 1
ATOM 3618 C C . ASN B 1 152 ? 11.094 5.914 0.141 1 98.88 152 ASN B C 1
ATOM 3620 O O . ASN B 1 152 ? 12.156 6.191 -0.421 1 98.88 152 ASN B O 1
ATOM 3624 N N . HIS B 1 153 ? 10.938 4.895 0.88 1 98.69 153 HIS B N 1
ATOM 3625 C CA . HIS B 1 153 ? 12.023 3.963 1.175 1 98.69 153 HIS B CA 1
ATOM 3626 C C . HIS B 1 153 ? 12.516 3.275 -0.092 1 98.69 153 HIS B C 1
ATOM 3628 O O . HIS B 1 153 ? 13.719 3.104 -0.28 1 98.69 153 HIS B O 1
ATOM 3634 N N . ASP B 1 154 ? 11.656 2.898 -0.921 1 98.75 154 ASP B N 1
ATOM 3635 C CA . ASP B 1 154 ? 11.953 2.096 -2.105 1 98.75 154 ASP B CA 1
ATOM 3636 C C . ASP B 1 154 ? 12.734 2.904 -3.135 1 98.75 154 ASP B C 1
ATOM 3638 O O . ASP B 1 154 ? 13.289 2.342 -4.082 1 98.75 154 ASP B O 1
ATOM 3642 N N . MET B 1 155 ? 12.797 4.207 -2.982 1 98.69 155 MET B N 1
ATOM 3643 C CA . MET B 1 155 ? 13.562 5.039 -3.906 1 98.69 155 MET B CA 1
ATOM 3644 C C . MET B 1 155 ? 15.047 4.988 -3.58 1 98.69 155 MET B C 1
ATOM 3646 O O . MET B 1 155 ? 15.883 5.312 -4.426 1 98.69 155 MET B O 1
ATOM 3650 N N . GLU B 1 156 ? 15.406 4.574 -2.396 1 98 156 GLU B N 1
ATOM 3651 C CA . GLU B 1 156 ? 16.781 4.617 -1.922 1 98 156 GLU B CA 1
ATOM 3652 C C . GLU B 1 156 ? 17.688 3.744 -2.785 1 98 156 GLU B C 1
ATOM 3654 O O . GLU B 1 156 ? 18.781 4.172 -3.182 1 98 156 GLU B O 1
ATOM 3659 N N . PRO B 1 157 ? 17.219 2.516 -3.113 1 97.12 157 PRO B N 1
ATOM 3660 C CA . PRO B 1 157 ? 18.109 1.658 -3.898 1 97.12 157 PRO B CA 1
ATOM 3661 C C . PRO B 1 157 ? 18.25 2.129 -5.344 1 97.12 157 PRO B C 1
ATOM 3663 O O . PRO B 1 157 ? 19.172 1.693 -6.047 1 97.12 157 PRO B O 1
ATOM 3666 N N . VAL B 1 158 ? 17.438 2.992 -5.82 1 97 158 VAL B N 1
ATOM 3667 C CA . VAL B 1 158 ? 17.438 3.275 -7.254 1 97 158 VAL B CA 1
ATOM 3668 C C . VAL B 1 158 ? 17.938 4.699 -7.496 1 97 158 VAL B C 1
ATOM 3670 O O . VAL B 1 158 ? 18.125 5.109 -8.641 1 97 158 VAL B O 1
ATOM 3673 N N . ASP B 1 159 ? 18.125 5.461 -6.52 1 97.44 159 ASP B N 1
ATOM 3674 C CA . ASP B 1 159 ? 18.656 6.816 -6.551 1 97.44 159 ASP B CA 1
ATOM 3675 C C . ASP B 1 159 ? 19.703 7.012 -5.457 1 97.44 159 ASP B C 1
ATOM 3677 O O . ASP B 1 159 ? 19.359 7.266 -4.297 1 97.44 159 ASP B O 1
ATOM 3681 N N . ASP B 1 160 ? 20.938 7.016 -5.809 1 96.75 160 ASP B N 1
ATOM 3682 C CA . ASP B 1 160 ? 22.062 7.078 -4.871 1 96.75 160 ASP B CA 1
ATOM 3683 C C . ASP B 1 160 ? 22.078 8.406 -4.121 1 96.75 160 ASP B C 1
ATOM 3685 O O . ASP B 1 160 ? 22.703 8.531 -3.074 1 96.75 160 ASP B O 1
ATOM 3689 N N . GLN B 1 161 ? 21.391 9.375 -4.629 1 97.69 161 GLN B N 1
ATOM 3690 C CA . GLN B 1 161 ? 21.375 10.695 -4.012 1 97.69 161 GLN B CA 1
ATOM 3691 C C . GLN B 1 161 ? 20.094 10.914 -3.213 1 97.69 161 GLN B C 1
ATOM 3693 O O . GLN B 1 161 ? 19.875 11.992 -2.646 1 97.69 161 GLN B O 1
ATOM 3698 N N . TRP B 1 162 ? 19.266 9.93 -3.145 1 98.38 162 TRP B N 1
ATOM 3699 C CA . TRP B 1 162 ? 17.922 10.086 -2.564 1 98.38 162 TRP B CA 1
ATOM 3700 C C . TRP B 1 162 ? 18.016 10.461 -1.09 1 98.38 162 TRP B C 1
ATOM 3702 O O . TRP B 1 162 ? 18.719 9.812 -0.318 1 98.38 162 TRP B O 1
ATOM 3712 N N . GLN B 1 163 ? 17.344 11.508 -0.723 1 98.56 163 GLN B N 1
ATOM 3713 C CA . GLN B 1 163 ? 17.141 11.945 0.654 1 98.56 163 GLN B CA 1
ATOM 3714 C C . GLN B 1 163 ? 15.656 12.109 0.957 1 98.56 163 GLN B C 1
ATOM 3716 O O . GLN B 1 163 ? 15.039 13.102 0.553 1 98.56 163 GLN B O 1
ATOM 3721 N N . GLY B 1 164 ? 15.086 11.102 1.645 1 98.62 164 GLY B N 1
ATOM 3722 C CA . GLY B 1 164 ? 13.664 11.141 1.968 1 98.62 164 GLY B CA 1
ATOM 3723 C C . GLY B 1 164 ? 13.391 11.031 3.455 1 98.62 164 GLY B C 1
ATOM 3724 O O . GLY B 1 164 ? 14.133 10.367 4.184 1 98.62 164 GLY B O 1
ATOM 3725 N N . VAL B 1 165 ? 12.312 11.688 3.895 1 98.88 165 VAL B N 1
ATOM 3726 C CA . VAL B 1 165 ? 11.898 11.578 5.289 1 98.88 165 VAL B CA 1
ATOM 3727 C C . VAL B 1 165 ? 10.375 11.555 5.367 1 98.88 165 VAL B C 1
ATOM 3729 O O . VAL B 1 165 ? 9.695 12.172 4.547 1 98.88 165 VAL B O 1
ATOM 3732 N N . ASN B 1 166 ? 9.844 10.781 6.246 1 98.94 166 ASN B N 1
ATOM 3733 C CA . ASN B 1 166 ? 8.414 10.727 6.543 1 98.94 166 ASN B CA 1
ATOM 3734 C C . ASN B 1 166 ? 8.086 11.461 7.84 1 98.94 166 ASN B C 1
ATOM 3736 O O . ASN B 1 166 ? 8.672 11.18 8.883 1 98.94 166 ASN B O 1
ATOM 3740 N N . LEU B 1 167 ? 7.184 12.391 7.746 1 98.94 167 LEU B N 1
ATOM 3741 C CA . LEU B 1 167 ? 6.727 13.078 8.945 1 98.94 167 LEU B CA 1
ATOM 3742 C C . LEU B 1 167 ? 5.352 12.578 9.367 1 98.94 167 LEU B C 1
ATOM 3744 O O . LEU B 1 167 ? 4.352 12.844 8.695 1 98.94 167 LEU B O 1
ATOM 3748 N N . ARG B 1 168 ? 5.363 11.852 10.477 1 98.81 168 ARG B N 1
ATOM 3749 C CA . ARG B 1 168 ? 4.129 11.305 11.023 1 98.81 168 ARG B CA 1
ATOM 3750 C C . ARG B 1 168 ? 3.527 12.242 12.07 1 98.81 168 ARG B C 1
ATOM 3752 O O . ARG B 1 168 ? 3.967 12.266 13.219 1 98.81 168 ARG B O 1
ATOM 3759 N N . TYR B 1 169 ? 2.594 12.945 11.562 1 96.44 169 TYR B N 1
ATOM 3760 C CA . TYR B 1 169 ? 2.012 13.859 12.539 1 96.44 169 TYR B CA 1
ATOM 3761 C C . TYR B 1 169 ? 0.568 13.477 12.852 1 96.44 169 TYR B C 1
ATOM 3763 O O . TYR B 1 169 ? -0.033 12.672 12.133 1 96.44 169 TYR B O 1
ATOM 3771 N N . PHE B 1 170 ? 0.173 13.984 13.922 1 93.62 170 PHE B N 1
ATOM 3772 C CA . PHE B 1 170 ? -1.104 13.633 14.531 1 93.62 170 PHE B CA 1
ATOM 3773 C C . PHE B 1 170 ? -2.139 14.727 14.297 1 93.62 170 PHE B C 1
ATOM 3775 O O . PHE B 1 170 ? -2.162 15.344 13.227 1 93.62 170 PHE B O 1
ATOM 3782 N N . ASN B 1 171 ? -3.221 14.875 15.016 1 95.75 171 ASN B N 1
ATOM 3783 C CA . ASN B 1 171 ? -4.312 15.828 14.836 1 95.75 171 ASN B CA 1
ATOM 3784 C C . ASN B 1 171 ? -3.799 17.266 14.758 1 95.75 171 ASN B C 1
ATOM 3786 O O . ASN B 1 171 ? -3.418 17.844 15.773 1 95.75 171 ASN B O 1
ATOM 3790 N N . VAL B 1 172 ? -3.805 17.781 13.562 1 98.12 172 VAL B N 1
ATOM 3791 C CA . VAL B 1 172 ? -3.281 19.125 13.312 1 98.12 172 VAL B CA 1
ATOM 3792 C C . VAL B 1 172 ? -4.391 20.156 13.5 1 98.12 172 VAL B C 1
ATOM 3794 O O . VAL B 1 172 ? -5.48 20.016 12.938 1 98.12 172 VAL B O 1
ATOM 3797 N N . VAL B 1 173 ? -4.094 21.156 14.305 1 98.44 173 VAL B N 1
ATOM 3798 C CA . VAL B 1 173 ? -5.094 22.188 14.594 1 98.44 173 VAL B CA 1
ATOM 3799 C C . VAL B 1 173 ? -4.43 23.562 14.633 1 98.44 173 VAL B C 1
ATOM 3801 O O . VAL B 1 173 ? -3.217 23.672 14.438 1 98.44 173 VAL B O 1
ATOM 3804 N N . GLY B 1 174 ? -5.199 24.578 14.789 1 98.5 174 GLY B N 1
ATOM 3805 C CA . GLY B 1 174 ? -4.68 25.938 14.898 1 98.5 174 GLY B CA 1
ATOM 3806 C C . GLY B 1 174 ? -4.508 26.625 13.555 1 98.5 174 GLY B C 1
ATOM 3807 O O . GLY B 1 174 ? -4.961 26.109 12.531 1 98.5 174 GLY B O 1
ATOM 3808 N N . SER B 1 175 ? -3.967 27.766 13.594 1 98.56 175 SER B N 1
ATOM 3809 C CA . SER B 1 175 ? -3.637 28.547 12.406 1 98.56 175 SER B CA 1
ATOM 3810 C C . SER B 1 175 ? -2.43 29.438 12.648 1 98.56 175 SER B C 1
ATOM 3812 O O . SER B 1 175 ? -2.297 30.031 13.719 1 98.56 175 SER B O 1
ATOM 3814 N N . GLY B 1 176 ? -1.575 29.453 11.664 1 97.75 176 GLY B N 1
ATOM 3815 C CA . GLY B 1 176 ? -0.422 30.344 11.742 1 97.75 176 GLY B CA 1
ATOM 3816 C C . GLY B 1 176 ? -0.718 31.75 11.281 1 97.75 176 GLY B C 1
ATOM 3817 O O . GLY B 1 176 ? 0.09 32.656 11.492 1 97.75 176 GLY B O 1
ATOM 3818 N N . SER B 1 177 ? -1.834 31.906 10.633 1 95.62 177 SER B N 1
ATOM 3819 C CA . SER B 1 177 ? -2.287 33.188 10.094 1 95.62 177 SER B CA 1
ATOM 3820 C C . SER B 1 177 ? -3.809 33.25 10 1 95.62 177 SER B C 1
ATOM 3822 O O . SER B 1 177 ? -4.449 32.25 9.656 1 95.62 177 SER B O 1
ATOM 3824 N N . ASP B 1 178 ? -4.348 34.438 10.242 1 95.5 178 ASP B N 1
ATOM 3825 C CA . ASP B 1 178 ? -5.797 34.562 10.148 1 95.5 178 ASP B CA 1
ATOM 3826 C C . ASP B 1 178 ? -6.289 34.312 8.727 1 95.5 178 ASP B C 1
ATOM 3828 O O . ASP B 1 178 ? -7.48 34.094 8.508 1 95.5 178 ASP B O 1
ATOM 3832 N N . GLN B 1 179 ? -5.379 34.344 7.789 1 95.12 179 GLN B N 1
ATOM 3833 C CA . GLN B 1 179 ? -5.762 34.188 6.391 1 95.12 179 GLN B CA 1
ATOM 3834 C C . GLN B 1 179 ? -5.895 32.688 6.027 1 95.12 179 GLN B C 1
ATOM 3836 O O . GLN B 1 179 ? -6.477 32.375 4.996 1 95.12 179 GLN B O 1
ATOM 3841 N N . LEU B 1 180 ? -5.324 31.859 6.812 1 97.5 180 LEU B N 1
ATOM 3842 C CA . LEU B 1 180 ? -5.352 30.422 6.582 1 97.5 180 LEU B CA 1
ATOM 3843 C C . LEU B 1 180 ? -6.199 29.719 7.641 1 97.5 180 LEU B C 1
ATOM 3845 O O . LEU B 1 180 ? -6.035 29.969 8.836 1 97.5 180 LEU B O 1
ATOM 3849 N N . TYR B 1 181 ? -7.141 29.016 7.246 1 96.31 181 TYR B N 1
ATOM 3850 C CA . TYR B 1 181 ? -8.031 28.359 8.188 1 96.31 181 TYR B CA 1
ATOM 3851 C C . TYR B 1 181 ? -8.391 26.953 7.711 1 96.31 181 TYR B C 1
ATOM 3853 O O . TYR B 1 181 ? -8.289 26.656 6.52 1 96.31 181 TYR B O 1
ATOM 3861 N N . ASP B 1 182 ? -8.703 26.047 8.672 1 96.62 182 ASP B N 1
ATOM 3862 C CA . ASP B 1 182 ? -9.117 24.672 8.391 1 96.62 182 ASP B CA 1
ATOM 3863 C C . ASP B 1 182 ? -10.562 24.625 7.906 1 96.62 182 ASP B C 1
ATOM 3865 O O . ASP B 1 182 ? -11.484 24.938 8.656 1 96.62 182 ASP B O 1
ATOM 3869 N N . THR B 1 183 ? -10.695 24.203 6.668 1 94.31 183 THR B N 1
ATOM 3870 C CA . THR B 1 183 ? -12.031 24.172 6.086 1 94.31 183 THR B CA 1
ATOM 3871 C C . THR B 1 183 ? -12.57 22.75 6.039 1 94.31 183 THR B C 1
ATOM 3873 O O . THR B 1 183 ? -13.578 22.484 5.383 1 94.31 183 THR B O 1
ATOM 3876 N N . SER B 1 184 ? -11.906 21.812 6.656 1 93.06 184 SER B N 1
ATOM 3877 C CA . SER B 1 184 ? -12.328 20.422 6.613 1 93.06 184 SER B CA 1
ATOM 3878 C C . SER B 1 184 ? -13.648 20.219 7.344 1 93.06 184 SER B C 1
ATOM 3880 O O . SER B 1 184 ? -13.789 20.594 8.508 1 93.06 184 SER B O 1
ATOM 3882 N N . PRO B 1 185 ? -14.586 19.578 6.734 1 91.5 185 PRO B N 1
ATOM 3883 C CA . PRO B 1 185 ? -15.852 19.281 7.41 1 91.5 185 PRO B CA 1
ATOM 3884 C C . PRO B 1 185 ? -15.742 18.078 8.359 1 91.5 185 PRO B C 1
ATOM 3886 O O . PRO B 1 185 ? -16.703 17.75 9.047 1 91.5 185 PRO B O 1
ATOM 3889 N N . HIS B 1 186 ? -14.578 17.531 8.477 1 92.44 186 HIS B N 1
ATOM 3890 C CA . HIS B 1 186 ? -14.453 16.281 9.234 1 92.44 186 HIS B CA 1
ATOM 3891 C C . HIS B 1 186 ? -13.516 16.453 10.43 1 92.44 186 HIS B C 1
ATOM 3893 O O . HIS B 1 186 ? -13.383 15.555 11.258 1 92.44 186 HIS B O 1
ATOM 3899 N N . ASN B 1 187 ? -12.875 17.625 10.516 1 94.5 187 ASN B N 1
ATOM 3900 C CA . ASN B 1 187 ? -11.953 17.859 11.617 1 94.5 187 ASN B CA 1
ATOM 3901 C C . ASN B 1 187 ? -12.672 18.453 12.828 1 94.5 187 ASN B C 1
ATOM 3903 O O . ASN B 1 187 ? -13.641 19.188 12.68 1 94.5 187 ASN B O 1
ATOM 3907 N N . LEU B 1 188 ? -12.219 18.141 13.945 1 94.81 188 LEU B N 1
ATOM 3908 C CA . LEU B 1 188 ? -12.883 18.438 15.203 1 94.81 188 LEU B CA 1
ATOM 3909 C C . LEU B 1 188 ? -13.094 19.938 15.375 1 94.81 188 LEU B C 1
ATOM 3911 O O . LEU B 1 188 ? -14.211 20.375 15.641 1 94.81 188 LEU B O 1
ATOM 3915 N N . PHE B 1 189 ? -12.023 20.766 15.156 1 97.12 189 PHE B N 1
ATOM 3916 C CA . PHE B 1 189 ? -12.109 22.188 15.453 1 97.12 189 PHE B CA 1
ATOM 3917 C C . PHE B 1 189 ? -13.133 22.859 14.539 1 97.12 189 PHE B C 1
ATOM 3919 O O . PHE B 1 189 ? -14.055 23.531 15.023 1 97.12 189 PHE B O 1
ATOM 3926 N N . PRO B 1 190 ? -13.062 22.594 13.227 1 95.94 190 PRO B N 1
ATOM 3927 C CA . PRO B 1 190 ? -14.07 23.188 12.359 1 95.94 190 PRO B CA 1
ATOM 3928 C C . PRO B 1 190 ? -15.492 22.75 12.703 1 95.94 190 PRO B C 1
ATOM 3930 O O . PRO B 1 190 ? -16.422 23.562 12.695 1 95.94 190 PRO B O 1
ATOM 3933 N N . ILE B 1 191 ? -15.664 21.484 13.031 1 95.25 191 ILE B N 1
ATOM 3934 C CA . ILE B 1 191 ? -16.984 20.969 13.367 1 95.25 191 ILE B CA 1
ATOM 3935 C C . ILE B 1 191 ? -17.531 21.688 14.594 1 95.25 191 ILE B C 1
ATOM 3937 O O . ILE B 1 191 ? -18.672 22.172 14.578 1 95.25 191 ILE B O 1
ATOM 3941 N N . VAL B 1 192 ? -16.766 21.812 15.602 1 97.06 192 VAL B N 1
ATOM 3942 C CA . VAL B 1 192 ? -17.203 22.406 16.859 1 97.06 192 VAL B CA 1
ATOM 3943 C C . VAL B 1 192 ? -17.469 23.891 16.672 1 97.06 192 VAL B C 1
ATOM 3945 O O . VAL B 1 192 ? -18.5 24.406 17.125 1 97.06 192 VAL B O 1
ATOM 3948 N N . PHE B 1 193 ? -16.547 24.625 16 1 96.94 193 PHE B N 1
ATOM 3949 C CA . PHE B 1 193 ? -16.719 26.047 15.758 1 96.94 193 PHE B CA 1
ATOM 3950 C C . PHE B 1 193 ? -18 26.312 14.977 1 96.94 193 PHE B C 1
ATOM 3952 O O . PHE B 1 193 ? -18.766 27.219 15.312 1 96.94 193 PHE B O 1
ATOM 3959 N N . ASP B 1 194 ? -18.234 25.516 13.953 1 95.31 194 ASP B N 1
ATOM 3960 C CA . ASP B 1 194 ? -19.438 25.688 13.133 1 95.31 194 ASP B CA 1
ATOM 3961 C C . ASP B 1 194 ? -20.703 25.453 13.953 1 95.31 194 ASP B C 1
ATOM 3963 O O . ASP B 1 194 ? -21.688 26.188 13.805 1 95.31 194 ASP B O 1
ATOM 3967 N N . LEU B 1 195 ? -20.656 24.453 14.781 1 95.44 195 LEU B N 1
ATOM 3968 C CA . LEU B 1 195 ? -21.797 24.156 15.641 1 95.44 195 LEU B CA 1
ATOM 3969 C C . LEU B 1 195 ? -22.078 25.328 16.594 1 95.44 195 LEU B C 1
ATOM 3971 O O . LEU B 1 195 ? -23.219 25.766 16.703 1 95.44 195 LEU B O 1
ATOM 3975 N N . LEU B 1 196 ? -21.078 25.859 17.219 1 95.5 196 LEU B N 1
ATOM 3976 C CA . LEU B 1 196 ? -21.25 26.953 18.188 1 95.5 196 LEU B CA 1
ATOM 3977 C C . LEU B 1 196 ? -21.75 28.219 17.5 1 95.5 196 LEU B C 1
ATOM 3979 O O . LEU B 1 196 ? -22.641 28.891 18.031 1 95.5 196 LEU B O 1
ATOM 3983 N N . LEU B 1 197 ? -21.219 28.5 16.344 1 94.31 197 LEU B N 1
ATOM 3984 C CA . LEU B 1 197 ? -21.594 29.703 15.617 1 94.31 197 LEU B CA 1
ATOM 3985 C C . LEU B 1 197 ? -23.031 29.609 15.125 1 94.31 197 LEU B C 1
ATOM 3987 O O . LEU B 1 197 ? -23.703 30.641 14.938 1 94.31 197 LEU B O 1
ATOM 3991 N N . SER B 1 198 ? -23.5 28.422 14.938 1 94.25 198 SER B N 1
ATOM 3992 C CA . SER B 1 198 ? -24.859 28.234 14.469 1 94.25 198 SER B CA 1
ATOM 3993 C C . SER B 1 198 ? -25.812 28.016 15.641 1 94.25 198 SER B C 1
ATOM 3995 O O . SER B 1 198 ? -27 27.719 15.438 1 94.25 198 SER B O 1
ATOM 3997 N N . GLY B 1 199 ? -25.328 28.047 16.797 1 94.94 199 GLY B N 1
ATOM 3998 C CA . GLY B 1 199 ? -26.156 27.922 17.984 1 94.94 199 GLY B CA 1
ATOM 3999 C C . GLY B 1 199 ? -26.359 26.484 18.422 1 94.94 199 GLY B C 1
ATOM 4000 O O . GLY B 1 199 ? -27.219 26.188 19.25 1 94.94 199 GLY B O 1
ATOM 4001 N N . GLY B 1 200 ? -25.578 25.625 17.812 1 96.19 200 GLY B N 1
ATOM 4002 C CA . GLY B 1 200 ? -25.656 24.219 18.172 1 96.19 200 GLY B CA 1
ATOM 4003 C C . GLY B 1 200 ? -24.766 23.844 19.344 1 96.19 200 GLY B C 1
ATOM 4004 O O . GLY B 1 200 ? -24.062 24.703 19.891 1 96.19 200 GLY B O 1
ATOM 4005 N N . THR B 1 201 ? -24.875 22.562 19.766 1 96.69 201 THR B N 1
ATOM 4006 C CA . THR B 1 201 ? -24.109 22.047 20.891 1 96.69 201 THR B CA 1
ATOM 4007 C C . THR B 1 201 ? -23.156 20.938 20.438 1 96.69 201 THR B C 1
ATOM 4009 O O . THR B 1 201 ? -23.594 19.938 19.875 1 96.69 201 THR B O 1
ATOM 4012 N N . PRO B 1 202 ? -21.859 21.078 20.672 1 97.38 202 PRO B N 1
ATOM 4013 C CA . PRO B 1 202 ? -20.906 20.031 20.328 1 97.38 202 PRO B CA 1
ATOM 4014 C C . PRO B 1 202 ? -21.141 18.734 21.109 1 97.38 202 PRO B C 1
ATOM 4016 O O . PRO B 1 202 ? -21.766 18.766 22.172 1 97.38 202 PRO B O 1
ATOM 4019 N N . ARG B 1 203 ? -20.609 17.656 20.562 1 96.44 203 ARG B N 1
ATOM 4020 C CA . ARG B 1 203 ? -20.812 16.344 21.156 1 96.44 203 ARG B CA 1
ATOM 4021 C C . ARG B 1 203 ? -19.469 15.672 21.469 1 96.44 203 ARG B C 1
ATOM 4023 O O . ARG B 1 203 ? -18.469 15.906 20.781 1 96.44 203 ARG B O 1
ATOM 4030 N N . ILE B 1 204 ? -19.438 14.898 22.531 1 97.31 204 ILE B N 1
ATOM 4031 C CA . ILE B 1 204 ? -18.328 14.008 22.875 1 97.31 204 ILE B CA 1
ATOM 4032 C C . ILE B 1 204 ? -18.781 12.555 22.719 1 97.31 204 ILE B C 1
ATOM 4034 O O . ILE B 1 204 ? -19.781 12.141 23.297 1 97.31 204 ILE B O 1
ATOM 4038 N N . ASN B 1 205 ? -18.062 11.812 21.906 1 95.75 205 ASN B N 1
ATOM 4039 C CA . ASN B 1 205 ? -18.391 10.406 21.703 1 95.75 205 ASN B CA 1
ATOM 4040 C C . ASN B 1 205 ? -17.672 9.508 22.703 1 95.75 205 ASN B C 1
ATOM 4042 O O . ASN B 1 205 ? -16.547 9.07 22.438 1 95.75 205 ASN B O 1
ATOM 4046 N N . GLY B 1 206 ? -18.375 9.156 23.688 1 95.25 206 GLY B N 1
ATOM 4047 C CA . GLY B 1 206 ? -17.812 8.289 24.703 1 95.25 206 GLY B CA 1
ATOM 4048 C C . GLY B 1 206 ? -17.266 9.055 25.906 1 95.25 206 GLY B C 1
ATOM 4049 O O . GLY B 1 206 ? -16.547 10.039 25.75 1 95.25 206 GLY B O 1
ATOM 4050 N N . ASP B 1 207 ? -17.625 8.594 27.109 1 96 207 ASP B N 1
ATOM 4051 C CA . ASP B 1 207 ? -17.125 9.188 28.344 1 96 207 ASP B CA 1
ATOM 4052 C C . ASP B 1 207 ? -16.75 8.109 29.344 1 96 207 ASP B C 1
ATOM 4054 O O . ASP B 1 207 ? -16.688 8.359 30.547 1 96 207 ASP B O 1
ATOM 4058 N N . ASP B 1 208 ? -16.562 6.949 28.781 1 96.75 208 ASP B N 1
ATOM 4059 C CA . ASP B 1 208 ? -16.281 5.82 29.672 1 96.75 208 ASP B CA 1
ATOM 4060 C C . ASP B 1 208 ? -14.977 5.125 29.266 1 96.75 208 ASP B C 1
ATOM 4062 O O . ASP B 1 208 ? -14.812 3.93 29.516 1 96.75 208 ASP B O 1
ATOM 4066 N N . TYR B 1 209 ? -14.141 5.809 28.562 1 95.69 209 TYR B N 1
ATOM 4067 C CA . TYR B 1 209 ? -12.812 5.281 28.25 1 95.69 209 TYR B CA 1
ATOM 4068 C C . TYR B 1 209 ? -11.953 5.199 29.516 1 95.69 209 TYR B C 1
ATOM 4070 O O . TYR B 1 209 ? -12.211 5.906 30.5 1 95.69 209 TYR B O 1
ATOM 4078 N N . PRO B 1 210 ? -10.969 4.293 29.516 1 95 210 PRO B N 1
ATOM 4079 C CA . PRO B 1 210 ? -10.031 4.238 30.641 1 95 210 PRO B CA 1
ATOM 4080 C C . PRO B 1 210 ? -8.992 5.359 30.594 1 95 210 PRO B C 1
ATOM 4082 O O . PRO B 1 210 ? -7.793 5.094 30.547 1 95 210 PRO B O 1
ATOM 4085 N N . THR B 1 211 ? -9.438 6.555 30.562 1 96.25 211 THR B N 1
ATOM 4086 C CA . THR B 1 211 ? -8.648 7.781 30.594 1 96.25 211 THR B CA 1
ATOM 4087 C C . THR B 1 211 ? -9.031 8.641 31.797 1 96.25 211 THR B C 1
ATOM 4089 O O . THR B 1 211 ? -10.047 8.391 32.438 1 96.25 211 THR B O 1
ATOM 4092 N N . PRO B 1 212 ? -8.219 9.57 32.188 1 95.75 212 PRO B N 1
ATOM 4093 C CA . PRO B 1 212 ? -8.43 10.305 33.438 1 95.75 212 PRO B CA 1
ATOM 4094 C C . PRO B 1 212 ? -9.828 10.914 33.531 1 95.75 212 PRO B C 1
ATOM 4096 O O . PRO B 1 212 ? -10.422 10.93 34.594 1 95.75 212 PRO B O 1
ATOM 4099 N N . ASP B 1 213 ? -10.359 11.406 32.406 1 97.5 213 ASP B N 1
ATOM 4100 C CA . ASP B 1 213 ? -11.672 12.047 32.5 1 97.5 213 ASP B CA 1
ATOM 4101 C C . ASP B 1 213 ? -12.719 11.25 31.734 1 97.5 213 ASP B C 1
ATOM 4103 O O . ASP B 1 213 ? -13.812 11.758 31.453 1 97.5 213 ASP B O 1
ATOM 4107 N N . GLY B 1 214 ? -12.328 10.109 31.297 1 97.12 214 GLY B N 1
ATOM 4108 C CA . GLY B 1 214 ? -13.266 9.195 30.656 1 97.12 214 GLY B CA 1
ATOM 4109 C C . GLY B 1 214 ? -13.406 9.438 29.156 1 97.12 214 GLY B C 1
ATOM 4110 O O . GLY B 1 214 ? -14.055 8.656 28.469 1 97.12 214 GLY B O 1
ATOM 4111 N N . THR B 1 215 ? -12.859 10.438 28.625 1 97.44 215 THR B N 1
ATOM 4112 C CA . THR B 1 215 ? -13 10.734 27.203 1 97.44 215 THR B CA 1
ATOM 4113 C C . THR B 1 215 ? -11.703 10.438 26.469 1 97.44 215 THR B C 1
ATOM 4115 O O . THR B 1 215 ? -10.648 10.281 27.078 1 97.44 215 THR B O 1
ATOM 4118 N N . CYS B 1 216 ? -11.781 10.32 25.141 1 95.75 216 CYS B N 1
ATOM 4119 C CA . CYS B 1 216 ? -10.656 9.898 24.312 1 95.75 216 CYS B CA 1
ATOM 4120 C C . CYS B 1 216 ? -9.531 10.922 24.359 1 95.75 216 CYS B C 1
ATOM 4122 O O . CYS B 1 216 ? -9.781 12.125 24.375 1 95.75 216 CYS B O 1
ATOM 4124 N N . VAL B 1 217 ? -8.281 10.375 24.422 1 96.62 217 VAL B N 1
ATOM 4125 C CA . VAL B 1 217 ? -7.094 11.219 24.406 1 96.62 217 VAL B CA 1
ATOM 4126 C C . VAL B 1 217 ? -6.371 11.078 23.078 1 96.62 217 VAL B C 1
ATOM 4128 O O . VAL B 1 217 ? -6.074 9.969 22.625 1 96.62 217 VAL B O 1
ATOM 4131 N N . ARG B 1 218 ? -6.215 12.156 22.375 1 96.62 218 ARG B N 1
ATOM 4132 C CA . ARG B 1 218 ? -5.449 12.227 21.141 1 96.62 218 ARG B CA 1
ATOM 4133 C C . ARG B 1 218 ? -4.344 13.273 21.234 1 96.62 218 ARG B C 1
ATOM 4135 O O . ARG B 1 218 ? -4.387 14.156 22.094 1 96.62 218 ARG B O 1
ATOM 4142 N N . ASP B 1 219 ? -3.412 13.094 20.406 1 97.06 219 ASP B N 1
ATOM 4143 C CA . ASP B 1 219 ? -2.338 14.078 20.281 1 97.06 219 ASP B CA 1
ATOM 4144 C C . ASP B 1 219 ? -2.729 15.195 19.312 1 97.06 219 ASP B C 1
ATOM 4146 O O . ASP B 1 219 ? -3.098 14.945 18.172 1 97.06 219 ASP B O 1
ATOM 4150 N N . TYR B 1 220 ? -2.713 16.422 19.797 1 97.69 220 TYR B N 1
ATOM 4151 C CA . TYR B 1 220 ? -2.99 17.594 18.969 1 97.69 220 TYR B CA 1
ATOM 4152 C C . TYR B 1 220 ? -1.761 18.484 18.859 1 97.69 220 TYR B C 1
ATOM 4154 O O . TYR B 1 220 ? -1.1 18.766 19.859 1 97.69 220 TYR B O 1
ATOM 4162 N N . VAL B 1 221 ? -1.481 18.906 17.641 1 98.25 221 VAL B N 1
ATOM 4163 C CA . VAL B 1 221 ? -0.298 19.719 17.391 1 98.25 221 VAL B CA 1
ATOM 4164 C C . VAL B 1 221 ? -0.674 20.938 16.547 1 98.25 221 VAL B C 1
ATOM 4166 O O . VAL B 1 221 ? -1.591 20.875 15.727 1 98.25 221 VAL B O 1
ATOM 4169 N N . HIS B 1 222 ? 0.007 22.047 16.766 1 98.62 222 HIS B N 1
ATOM 4170 C CA . HIS B 1 222 ? -0.29 23.266 16.047 1 98.62 222 HIS B CA 1
ATOM 4171 C C . HIS B 1 222 ? 0.281 23.234 14.633 1 98.62 222 HIS B C 1
ATOM 4173 O O . HIS B 1 222 ? 1.433 22.844 14.438 1 98.62 222 HIS B O 1
ATOM 4179 N N . VAL B 1 223 ? -0.453 23.688 13.68 1 98.81 223 VAL B N 1
ATOM 4180 C CA . VAL B 1 223 ? -0.107 23.594 12.266 1 98.81 223 VAL B CA 1
ATOM 4181 C C . VAL B 1 223 ? 1.159 24.406 11.992 1 98.81 223 VAL B C 1
ATOM 4183 O O . VAL B 1 223 ? 1.979 24.016 11.156 1 98.81 223 VAL B O 1
ATOM 4186 N N . ALA B 1 224 ? 1.366 25.5 12.633 1 98.69 224 ALA B N 1
ATOM 4187 C CA . ALA B 1 224 ? 2.551 26.328 12.406 1 98.69 224 ALA B CA 1
ATOM 4188 C C . ALA B 1 224 ? 3.812 25.625 12.906 1 98.69 224 ALA B C 1
ATOM 4190 O O . ALA B 1 224 ? 4.883 25.766 12.312 1 98.69 224 ALA B O 1
ATOM 4191 N N . ASP B 1 225 ? 3.682 24.969 14.062 1 98.5 225 ASP B N 1
ATOM 4192 C CA . ASP B 1 225 ? 4.82 24.203 14.562 1 98.5 225 ASP B CA 1
ATOM 4193 C C . ASP B 1 225 ? 5.211 23.094 13.578 1 98.5 225 ASP B C 1
ATOM 4195 O O . ASP B 1 225 ? 6.395 22.891 13.297 1 98.5 225 ASP B O 1
ATOM 4199 N N . LEU B 1 226 ? 4.199 22.422 13.141 1 98.06 226 LEU B N 1
ATOM 4200 C CA . LEU B 1 226 ? 4.402 21.328 12.188 1 98.06 226 LEU B CA 1
ATOM 4201 C C . LEU B 1 226 ? 5.016 21.844 10.891 1 98.06 226 LEU B C 1
ATOM 4203 O O . LEU B 1 226 ? 5.898 21.203 10.312 1 98.06 226 LEU B O 1
ATOM 4207 N N . ALA B 1 227 ? 4.551 22.969 10.383 1 98.88 227 ALA B N 1
ATOM 4208 C CA . ALA B 1 227 ? 5.07 23.594 9.172 1 98.88 227 ALA B CA 1
ATOM 4209 C C . ALA B 1 227 ? 6.559 23.906 9.312 1 98.88 227 ALA B C 1
ATOM 4211 O O . ALA B 1 227 ? 7.34 23.656 8.391 1 98.88 227 ALA B O 1
ATOM 4212 N N . ARG B 1 228 ? 6.914 24.422 10.445 1 98.69 228 ARG B N 1
ATOM 4213 C CA . ARG B 1 228 ? 8.312 24.734 10.711 1 98.69 228 ARG B CA 1
ATOM 4214 C C . ARG B 1 228 ? 9.188 23.484 10.594 1 98.69 228 ARG B C 1
ATOM 4216 O O . ARG B 1 228 ? 10.289 23.547 10.039 1 98.69 228 ARG B O 1
ATOM 4223 N N . SER B 1 229 ? 8.711 22.422 11.094 1 98.81 229 SER B N 1
ATOM 4224 C CA . SER B 1 229 ? 9.484 21.188 11.062 1 98.81 229 SER B CA 1
ATOM 4225 C C . SER B 1 229 ? 9.656 20.672 9.633 1 98.81 229 SER B C 1
ATOM 4227 O O . SER B 1 229 ? 10.68 20.062 9.305 1 98.81 229 SER B O 1
ATOM 4229 N N . HIS B 1 230 ? 8.672 20.859 8.75 1 98.88 230 HIS B N 1
ATOM 4230 C CA . HIS B 1 230 ? 8.836 20.516 7.34 1 98.88 230 HIS B CA 1
ATOM 4231 C C . HIS B 1 230 ? 9.992 21.297 6.719 1 98.88 230 HIS B C 1
ATOM 4233 O O . HIS B 1 230 ? 10.82 20.719 6.012 1 98.88 230 HIS B O 1
ATOM 4239 N N . VAL B 1 231 ? 10.062 22.578 7.004 1 98.81 231 VAL B N 1
ATOM 4240 C CA . VAL B 1 231 ? 11.109 23.438 6.469 1 98.81 231 VAL B CA 1
ATOM 4241 C C . VAL B 1 231 ? 12.461 23.047 7.062 1 98.81 231 VAL B C 1
ATOM 4243 O O . VAL B 1 231 ? 13.469 23.016 6.359 1 98.81 231 VAL B O 1
ATOM 4246 N N . ALA B 1 232 ? 12.43 22.766 8.359 1 98.88 232 ALA B N 1
ATOM 4247 C CA . ALA B 1 232 ? 13.664 22.328 9.008 1 98.88 232 ALA B CA 1
ATOM 4248 C C . ALA B 1 232 ? 14.219 21.062 8.367 1 98.88 232 ALA B C 1
ATOM 4250 O O . ALA B 1 232 ? 15.438 20.938 8.203 1 98.88 232 ALA B O 1
ATOM 4251 N N . ALA B 1 233 ? 13.352 20.125 8.055 1 98.88 233 ALA B N 1
ATOM 4252 C CA . ALA B 1 233 ? 13.781 18.906 7.363 1 98.88 233 ALA B CA 1
ATOM 4253 C C . ALA B 1 233 ? 14.43 19.25 6.023 1 98.88 233 ALA B C 1
ATOM 4255 O O . ALA B 1 233 ? 15.492 18.719 5.688 1 98.88 233 ALA B O 1
ATOM 4256 N N . ALA B 1 234 ? 13.82 20.109 5.25 1 98.81 234 ALA B N 1
ATOM 4257 C CA . ALA B 1 234 ? 14.367 20.562 3.973 1 98.81 234 ALA B CA 1
ATOM 4258 C C . ALA B 1 234 ? 15.742 21.219 4.16 1 98.81 234 ALA B C 1
ATOM 4260 O O . ALA B 1 234 ? 16.672 20.922 3.414 1 98.81 234 ALA B O 1
ATOM 4261 N N . GLU B 1 235 ? 15.82 22.078 5.172 1 98.75 235 GLU B N 1
ATOM 4262 C CA . GLU B 1 235 ? 17.078 22.75 5.473 1 98.75 235 GLU B CA 1
ATOM 4263 C C . GLU B 1 235 ? 18.188 21.75 5.793 1 98.75 235 GLU B C 1
ATOM 4265 O O . GLU B 1 235 ? 19.312 21.891 5.312 1 98.75 235 GLU B O 1
ATOM 4270 N N . GLN B 1 236 ? 17.844 20.797 6.621 1 98.69 236 GLN B N 1
ATOM 4271 C CA . GLN B 1 236 ? 18.812 19.781 6.992 1 98.69 236 GLN B CA 1
ATOM 4272 C C . GLN B 1 236 ? 19.281 19 5.766 1 98.69 236 GLN B C 1
ATOM 4274 O O . GLN B 1 236 ? 20.484 18.734 5.613 1 98.69 236 GLN B O 1
ATOM 4279 N N . MET B 1 237 ? 18.375 18.641 4.902 1 98.44 237 MET B N 1
ATOM 4280 C CA . MET B 1 237 ? 18.719 17.922 3.688 1 98.44 237 MET B CA 1
ATOM 4281 C C . MET B 1 237 ? 19.641 18.75 2.799 1 98.44 237 MET B C 1
ATOM 4283 O O . MET B 1 237 ? 20.625 18.25 2.262 1 98.44 237 MET B O 1
ATOM 4287 N N . MET B 1 238 ? 19.312 20 2.631 1 97.75 238 MET B N 1
ATOM 4288 C CA . MET B 1 238 ? 20.109 20.891 1.801 1 97.75 238 MET B CA 1
ATOM 4289 C C . MET B 1 238 ? 21.516 21.062 2.381 1 97.75 238 MET B C 1
ATOM 4291 O O . MET B 1 238 ? 22.469 21.266 1.638 1 97.75 238 MET B O 1
ATOM 4295 N N . ALA B 1 239 ? 21.594 20.922 3.689 1 97.62 239 ALA B N 1
ATOM 4296 C CA . ALA B 1 239 ? 22.875 21.047 4.367 1 97.62 239 ALA B CA 1
ATOM 4297 C C . ALA B 1 239 ? 23.672 19.734 4.305 1 97.62 239 ALA B C 1
ATOM 4299 O O . ALA B 1 239 ? 24.828 19.688 4.73 1 97.62 239 ALA B O 1
ATOM 4300 N N . GLY B 1 240 ? 23.062 18.672 3.824 1 96.38 240 GLY B N 1
ATOM 4301 C CA . GLY B 1 240 ? 23.75 17.391 3.676 1 96.38 240 GLY B CA 1
ATOM 4302 C C . GLY B 1 240 ? 23.672 16.531 4.918 1 96.38 240 GLY B C 1
ATOM 4303 O O . GLY B 1 240 ? 24.391 15.539 5.043 1 96.38 240 GLY B O 1
ATOM 4304 N N . THR B 1 241 ? 22.766 16.922 5.836 1 97.12 241 THR B N 1
ATOM 4305 C CA . THR B 1 241 ? 22.594 16.156 7.062 1 97.12 241 THR B CA 1
ATOM 4306 C C . THR B 1 241 ? 21.672 14.953 6.828 1 97.12 241 THR B C 1
ATOM 4308 O O . THR B 1 241 ? 20.625 15.086 6.211 1 97.12 241 THR B O 1
ATOM 4311 N N . LYS B 1 242 ? 22.125 13.789 7.312 1 95.81 242 LYS B N 1
ATOM 4312 C CA . LYS B 1 242 ? 21.312 12.586 7.203 1 95.81 242 LYS B CA 1
ATOM 4313 C C . LYS B 1 242 ? 20.188 12.586 8.234 1 95.81 242 LYS B C 1
ATOM 4315 O O . LYS B 1 242 ? 20.422 12.812 9.422 1 95.81 242 LYS B O 1
ATOM 4320 N N . LEU B 1 243 ? 19.031 12.391 7.816 1 98.44 243 LEU B N 1
ATOM 4321 C CA . LEU B 1 243 ? 17.844 12.336 8.672 1 98.44 243 LEU B CA 1
ATOM 4322 C C . LEU B 1 243 ? 17.406 10.898 8.914 1 98.44 243 LEU B C 1
ATOM 4324 O O . LEU B 1 243 ? 17.844 9.984 8.195 1 98.44 243 LEU B O 1
ATOM 4328 N N . GLU B 1 244 ? 16.609 10.75 9.984 1 98.06 244 GLU B N 1
ATOM 4329 C CA . GLU B 1 244 ? 15.914 9.477 10.156 1 98.06 244 GLU B CA 1
ATOM 4330 C C . GLU B 1 244 ? 14.906 9.242 9.039 1 98.06 244 GLU B C 1
ATOM 4332 O O . GLU B 1 244 ? 14.562 10.172 8.297 1 98.06 244 GLU B O 1
ATOM 4337 N N . LYS B 1 245 ? 14.469 8 8.977 1 97.88 245 LYS B N 1
ATOM 4338 C CA . LYS B 1 245 ? 13.484 7.664 7.949 1 97.88 245 LYS B CA 1
ATOM 4339 C C . LYS B 1 245 ? 12.125 8.281 8.266 1 97.88 245 LYS B C 1
ATOM 4341 O O . LYS B 1 245 ? 11.359 8.594 7.352 1 97.88 245 LYS B O 1
ATOM 4346 N N . ALA B 1 246 ? 11.859 8.398 9.539 1 98.69 246 ALA B N 1
ATOM 4347 C CA . ALA B 1 246 ? 10.57 8.945 9.961 1 98.69 246 ALA B CA 1
ATOM 4348 C C . ALA B 1 246 ? 10.695 9.672 11.297 1 98.69 246 ALA B C 1
ATOM 4350 O O . ALA B 1 246 ? 11.555 9.344 12.117 1 98.69 246 ALA B O 1
ATOM 4351 N N . TYR B 1 247 ? 9.859 10.672 11.477 1 98.81 247 TYR B N 1
ATOM 4352 C CA . TYR B 1 247 ? 9.727 11.398 12.734 1 98.81 247 TYR B CA 1
ATOM 4353 C C . TYR B 1 247 ? 8.266 11.484 13.164 1 98.81 247 TYR B C 1
ATOM 4355 O O . TYR B 1 247 ? 7.387 11.766 12.336 1 98.81 247 TYR B O 1
ATOM 4363 N N . ASN B 1 248 ? 8.008 11.211 14.406 1 98.69 248 ASN B N 1
ATOM 4364 C CA . ASN B 1 248 ? 6.73 11.586 14.992 1 98.69 248 ASN B CA 1
ATOM 4365 C C . ASN B 1 248 ? 6.703 13.062 15.375 1 98.69 248 ASN B C 1
ATOM 4367 O O . ASN B 1 248 ? 7.641 13.57 15.992 1 98.69 248 ASN B O 1
ATOM 4371 N N . LEU B 1 249 ? 5.727 13.703 14.898 1 98.5 249 LEU B N 1
ATOM 4372 C CA . LEU B 1 249 ? 5.422 15.031 15.414 1 98.5 249 LEU B CA 1
ATOM 4373 C C . LEU B 1 249 ? 4.238 14.984 16.375 1 98.5 249 LEU B C 1
ATOM 4375 O O . LEU B 1 249 ? 3.098 15.234 15.969 1 98.5 249 LEU B O 1
ATOM 4379 N N . GLY B 1 250 ? 4.508 14.703 17.609 1 96.94 250 GLY B N 1
ATOM 4380 C CA . GLY B 1 250 ? 3.502 14.578 18.641 1 96.94 250 GLY B CA 1
ATOM 4381 C C . GLY B 1 250 ? 3.795 15.43 19.859 1 96.94 250 GLY B C 1
ATOM 4382 O O . GLY B 1 250 ? 4.91 15.93 20.031 1 96.94 250 GLY B O 1
ATOM 4383 N N . SER B 1 251 ? 2.836 15.602 20.703 1 95.06 251 SER B N 1
ATOM 4384 C CA . SER B 1 251 ? 2.938 16.484 21.859 1 95.06 251 SER B CA 1
ATOM 4385 C C . SER B 1 251 ? 3.586 15.773 23.047 1 95.06 251 SER B C 1
ATOM 4387 O O . SER B 1 251 ? 4.133 16.422 23.938 1 95.06 251 SER B O 1
ATOM 4389 N N . GLY B 1 252 ? 3.479 14.453 23.062 1 93.69 252 GLY B N 1
ATOM 4390 C CA . GLY B 1 252 ? 3.98 13.68 24.188 1 93.69 252 GLY B CA 1
ATOM 4391 C C . GLY B 1 252 ? 2.977 13.547 25.312 1 93.69 252 GLY B C 1
ATOM 4392 O O . GLY B 1 252 ? 3.076 12.641 26.141 1 93.69 252 GLY B O 1
ATOM 4393 N N . THR B 1 253 ? 2.061 14.398 25.406 1 92.5 253 THR B N 1
ATOM 4394 C CA . THR B 1 253 ? 1.113 14.375 26.516 1 92.5 253 THR B CA 1
ATOM 4395 C C . THR B 1 253 ? -0.302 14.102 26.016 1 92.5 253 THR B C 1
ATOM 4397 O O . THR B 1 253 ? -1.036 13.312 26.625 1 92.5 253 THR B O 1
ATOM 4400 N N . GLY B 1 254 ? -0.695 14.68 24.891 1 96.31 254 GLY B N 1
ATOM 4401 C CA . GLY B 1 254 ? -2.043 14.547 24.375 1 96.31 254 GLY B CA 1
ATOM 4402 C C . GLY B 1 254 ? -3.053 15.43 25.078 1 96.31 254 GLY B C 1
ATOM 4403 O O . GLY B 1 254 ? -2.705 16.156 26.016 1 96.31 254 GLY B O 1
ATOM 4404 N N . SER B 1 255 ? -4.258 15.438 24.531 1 97.62 255 SER B N 1
ATOM 4405 C CA . SER B 1 255 ? -5.41 16.109 25.109 1 97.62 255 SER B CA 1
ATOM 4406 C C . SER B 1 255 ? -6.684 15.297 24.938 1 97.62 255 SER B C 1
ATOM 4408 O O . SER B 1 255 ? -6.895 14.688 23.891 1 97.62 255 SER B O 1
ATOM 4410 N N . SER B 1 256 ? -7.449 15.234 26.031 1 97.56 256 SER B N 1
ATOM 4411 C CA . SER B 1 256 ? -8.742 14.57 25.906 1 97.56 256 SER B CA 1
ATOM 4412 C C . SER B 1 256 ? -9.75 15.461 25.188 1 97.56 256 SER B C 1
ATOM 4414 O O . SER B 1 256 ? -9.57 16.672 25.094 1 97.56 256 SER B O 1
ATOM 4416 N N . VAL B 1 257 ? -10.781 14.805 24.656 1 97.5 257 VAL B N 1
ATOM 4417 C CA . VAL B 1 257 ? -11.797 15.586 23.953 1 97.5 257 VAL B CA 1
ATOM 4418 C C . VAL B 1 257 ? -12.461 16.547 24.922 1 97.5 257 VAL B C 1
ATOM 4420 O O . VAL B 1 257 ? -12.828 17.672 24.547 1 97.5 257 VAL B O 1
ATOM 4423 N N . ARG B 1 258 ? -12.625 16.172 26.172 1 97.88 258 ARG B N 1
ATOM 4424 C CA . ARG B 1 258 ? -13.195 17.062 27.172 1 97.88 258 ARG B CA 1
ATOM 4425 C C . ARG B 1 258 ? -12.297 18.281 27.406 1 97.88 258 ARG B C 1
ATOM 4427 O O . ARG B 1 258 ? -12.789 19.406 27.484 1 97.88 258 ARG B O 1
ATOM 4434 N N . GLU B 1 259 ? -11.023 18.047 27.531 1 98.12 259 GLU B N 1
ATOM 4435 C CA . GLU B 1 259 ? -10.086 19.141 27.672 1 98.12 259 GLU B CA 1
ATOM 4436 C C . GLU B 1 259 ? -10.18 20.125 26.5 1 98.12 259 GLU B C 1
ATOM 4438 O O . GLU B 1 259 ? -10.086 21.328 26.688 1 98.12 259 GLU B O 1
ATOM 4443 N N . ILE B 1 260 ? -10.359 19.578 25.328 1 98.31 260 ILE B N 1
ATOM 4444 C CA . ILE B 1 260 ? -10.484 20.391 24.125 1 98.31 260 ILE B CA 1
ATOM 4445 C C . ILE B 1 260 ? -11.758 21.234 24.203 1 98.31 260 ILE B C 1
ATOM 4447 O O . ILE B 1 260 ? -11.742 22.422 23.922 1 98.31 260 ILE B O 1
ATOM 4451 N N . MET B 1 261 ? -12.844 20.609 24.594 1 98.38 261 MET B N 1
ATOM 4452 C CA . MET B 1 261 ? -14.117 21.312 24.719 1 98.38 261 MET B CA 1
ATOM 4453 C C . MET B 1 261 ? -14.016 22.438 25.75 1 98.38 261 MET B C 1
ATOM 4455 O O . MET B 1 261 ? -14.516 23.547 25.516 1 98.38 261 MET B O 1
ATOM 4459 N N . ASP B 1 262 ? -13.391 22.125 26.797 1 98.38 262 ASP B N 1
ATOM 4460 C CA . ASP B 1 262 ? -13.203 23.125 27.828 1 98.38 262 ASP B CA 1
ATOM 4461 C C . ASP B 1 262 ? -12.375 24.297 27.328 1 98.38 262 ASP B C 1
ATOM 4463 O O . ASP B 1 262 ? -12.695 25.453 27.609 1 98.38 262 ASP B O 1
ATOM 4467 N N . ALA B 1 263 ? -11.312 24.016 26.641 1 98.69 263 ALA B N 1
ATOM 4468 C CA . ALA B 1 263 ? -10.469 25.047 26.062 1 98.69 263 ALA B CA 1
ATOM 4469 C C . ALA B 1 263 ? -11.266 25.922 25.078 1 98.69 263 ALA B C 1
ATOM 4471 O O . ALA B 1 263 ? -11.117 27.141 25.062 1 98.69 263 ALA B O 1
ATOM 4472 N N . ILE B 1 264 ? -12.078 25.281 24.281 1 98.69 264 ILE B N 1
ATOM 4473 C CA . ILE B 1 264 ? -12.883 25.984 23.297 1 98.69 264 ILE B CA 1
ATOM 4474 C C . ILE B 1 264 ? -13.859 26.922 24 1 98.69 264 ILE B C 1
ATOM 4476 O O . ILE B 1 264 ? -14.016 28.078 23.609 1 98.69 264 ILE B O 1
ATOM 4480 N N . ALA B 1 265 ? -14.484 26.422 25.047 1 98.19 265 ALA B N 1
ATOM 4481 C CA . ALA B 1 265 ? -15.406 27.266 25.812 1 98.19 265 ALA B CA 1
ATOM 4482 C C . ALA B 1 265 ? -14.688 28.469 26.406 1 98.19 265 ALA B C 1
ATOM 4484 O O . ALA B 1 265 ? -15.188 29.594 26.312 1 98.19 265 ALA B O 1
ATOM 4485 N N . ARG B 1 266 ? -13.531 28.203 26.969 1 98.31 266 ARG B N 1
ATOM 4486 C CA . ARG B 1 266 ? -12.75 29.25 27.609 1 98.31 266 ARG B CA 1
ATOM 4487 C C . ARG B 1 266 ? -12.32 30.312 26.594 1 98.31 266 ARG B C 1
ATOM 4489 O O . ARG B 1 266 ? -12.477 31.5 26.828 1 98.31 266 ARG B O 1
ATOM 4496 N N . VAL B 1 267 ? -11.852 29.922 25.469 1 98.31 267 VAL B N 1
ATOM 4497 C CA . VAL B 1 267 ? -11.219 30.812 24.5 1 98.31 267 VAL B CA 1
ATOM 4498 C C . VAL B 1 267 ? -12.289 31.578 23.719 1 98.31 267 VAL B C 1
ATOM 4500 O O . VAL B 1 267 ? -12.141 32.781 23.438 1 98.31 267 VAL B O 1
ATOM 4503 N N . THR B 1 268 ? -13.359 30.906 23.359 1 97.31 268 THR B N 1
ATOM 4504 C CA . THR B 1 268 ? -14.398 31.531 22.531 1 97.31 268 THR B CA 1
ATOM 4505 C C . THR B 1 268 ? -15.297 32.406 23.391 1 97.31 268 THR B C 1
ATOM 4507 O O . THR B 1 268 ? -15.969 33.312 22.875 1 97.31 268 THR B O 1
ATOM 4510 N N . GLY B 1 269 ? -15.422 32 24.688 1 97.56 269 GLY B N 1
ATOM 4511 C CA . GLY B 1 269 ? -16.344 32.688 25.578 1 97.56 269 GLY B CA 1
ATOM 4512 C C . GLY B 1 269 ? -17.781 32.219 25.422 1 97.56 269 GLY B C 1
ATOM 4513 O O . GLY B 1 269 ? -18.688 32.75 26.047 1 97.56 269 GLY B O 1
ATOM 4514 N N . ILE B 1 270 ? -17.969 31.266 24.609 1 97.31 270 ILE B N 1
ATOM 4515 C CA . ILE B 1 270 ? -19.297 30.688 24.422 1 97.31 270 ILE B CA 1
ATOM 4516 C C . ILE B 1 270 ? -19.5 29.516 25.375 1 97.31 270 ILE B C 1
ATOM 4518 O O . ILE B 1 270 ? -18.828 28.484 25.266 1 97.31 270 ILE B O 1
ATOM 4522 N N . ALA B 1 271 ? -20.406 29.703 26.25 1 95.75 271 ALA B N 1
ATOM 4523 C CA . ALA B 1 271 ? -20.688 28.641 27.203 1 95.75 271 ALA B CA 1
ATOM 4524 C C . ALA B 1 271 ? -21.5 27.516 26.562 1 95.75 271 ALA B C 1
ATOM 4526 O O . ALA B 1 271 ? -22.422 27.766 25.797 1 95.75 271 ALA B O 1
ATOM 4527 N N . PHE B 1 272 ? -21.109 26.328 26.781 1 97.19 272 PHE B N 1
ATOM 4528 C CA . PHE B 1 272 ? -21.859 25.156 26.312 1 97.19 272 PHE B CA 1
ATOM 4529 C C . PHE B 1 272 ? -21.5 23.922 27.141 1 97.19 272 PHE B C 1
ATOM 4531 O O . PHE B 1 272 ? -20.453 23.891 27.781 1 97.19 272 PHE B O 1
ATOM 4538 N N . THR B 1 273 ? -22.422 22.953 27.234 1 96.69 273 THR B N 1
ATOM 4539 C CA . THR B 1 273 ? -22.188 21.609 27.75 1 96.69 273 THR B CA 1
ATOM 4540 C C . THR B 1 273 ? -22.297 20.578 26.641 1 96.69 273 THR B C 1
ATOM 4542 O O . THR B 1 273 ? -23.375 20.391 26.062 1 96.69 273 THR B O 1
ATOM 4545 N N . PRO B 1 274 ? -21.156 19.922 26.359 1 97.62 274 PRO B N 1
ATOM 4546 C CA . PRO B 1 274 ? -21.234 18.969 25.266 1 97.62 274 PRO B CA 1
ATOM 4547 C C . PRO B 1 274 ? -22.25 17.859 25.531 1 97.62 274 PRO B C 1
ATOM 4549 O O . PRO B 1 274 ? -22.391 17.391 26.656 1 97.62 274 PRO B O 1
ATOM 4552 N N . GLU B 1 275 ? -22.906 17.438 24.5 1 97.62 275 GLU B N 1
ATOM 4553 C CA . GLU B 1 275 ? -23.719 16.234 24.562 1 97.62 275 GLU B CA 1
ATOM 4554 C C . GLU B 1 275 ? -22.859 14.984 24.562 1 97.62 275 GLU B C 1
ATOM 4556 O O . GLU B 1 275 ? -21.875 14.898 23.828 1 97.62 275 GLU B O 1
ATOM 4561 N N . ILE B 1 276 ? -23.188 14.102 25.453 1 97.44 276 ILE B N 1
ATOM 4562 C CA . ILE B 1 276 ? -22.422 12.859 25.5 1 97.44 276 ILE B CA 1
ATOM 4563 C C . ILE B 1 276 ? -23.109 11.797 24.641 1 97.44 276 ILE B C 1
ATOM 4565 O O . ILE B 1 276 ? -24.281 11.477 24.844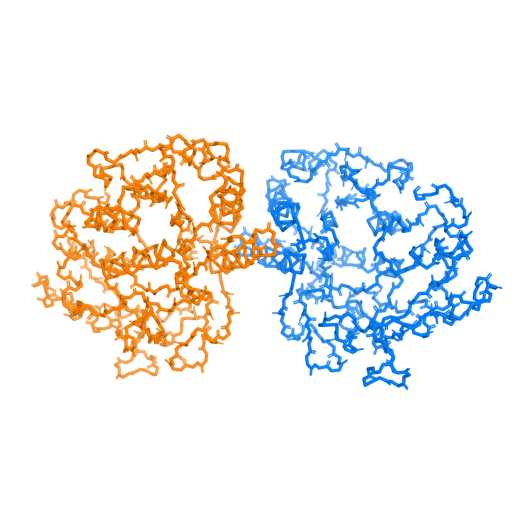 1 97.44 276 ILE B O 1
ATOM 4569 N N . ALA B 1 277 ? -22.438 11.336 23.656 1 96.31 277 ALA B N 1
ATOM 4570 C CA . ALA B 1 277 ? -22.891 10.281 22.75 1 96.31 277 ALA B CA 1
ATOM 4571 C C . ALA B 1 277 ? -22.094 9 22.969 1 96.31 277 ALA B C 1
ATOM 4573 O O . ALA B 1 277 ? -21.062 9 23.641 1 96.31 277 ALA B O 1
ATOM 4574 N N . PRO B 1 278 ? -22.609 7.832 22.469 1 94.75 278 PRO B N 1
ATOM 4575 C CA . PRO B 1 278 ? -21.859 6.578 22.578 1 94.75 278 PRO B CA 1
ATOM 4576 C C . PRO B 1 278 ? -20.484 6.656 21.906 1 94.75 278 PRO B C 1
ATOM 4578 O O . PRO B 1 278 ? -20.281 7.477 21.016 1 94.75 278 PRO B O 1
ATOM 4581 N N . ARG B 1 279 ? -19.656 5.73 22.297 1 92.94 279 ARG B N 1
ATOM 4582 C CA . ARG B 1 279 ? -18.344 5.598 21.672 1 92.94 279 ARG B CA 1
ATOM 4583 C C . ARG B 1 279 ? -18.484 5.27 20.188 1 92.94 279 ARG B C 1
ATOM 4585 O O . ARG B 1 279 ? -19.422 4.602 19.781 1 92.94 279 ARG B O 1
ATOM 4592 N N . ARG B 1 280 ? -17.609 5.852 19.453 1 86.81 280 ARG B N 1
ATOM 4593 C CA . ARG B 1 280 ? -17.453 5.332 18.094 1 86.81 280 ARG B CA 1
ATOM 4594 C C . ARG B 1 280 ? -16.766 3.967 18.109 1 86.81 280 ARG B C 1
ATOM 4596 O O . ARG B 1 280 ? -15.734 3.791 18.75 1 86.81 280 ARG B O 1
ATOM 4603 N N . PRO B 1 281 ? -17.328 3.035 17.453 1 82.25 281 PRO B N 1
ATOM 4604 C CA . PRO B 1 281 ? -16.734 1.698 17.469 1 82.25 281 PRO B CA 1
ATOM 4605 C C . PRO B 1 281 ? -15.281 1.694 16.984 1 82.25 281 PRO B C 1
ATOM 4607 O O . PRO B 1 281 ? -14.969 2.312 15.961 1 82.25 281 PRO B O 1
ATOM 4610 N N . GLY B 1 282 ? -14.383 1.107 17.828 1 77.88 282 GLY B N 1
ATOM 4611 C CA . GLY B 1 282 ? -13.008 0.887 17.391 1 77.88 282 GLY B CA 1
ATOM 4612 C C . GLY B 1 282 ? -12.078 2.021 17.766 1 77.88 282 GLY B C 1
ATOM 4613 O O . GLY B 1 282 ? -10.859 1.917 17.578 1 77.88 282 GLY B O 1
ATOM 4614 N N . ASP B 1 283 ? -12.609 3.037 18.281 1 84.5 283 ASP B N 1
ATOM 4615 C CA . ASP B 1 283 ? -11.742 4.152 18.641 1 84.5 283 ASP B CA 1
ATOM 4616 C C . ASP B 1 283 ? -10.875 3.809 19.844 1 84.5 283 ASP B C 1
ATOM 4618 O O . ASP B 1 283 ? -11.383 3.375 20.891 1 84.5 283 ASP B O 1
ATOM 4622 N N . PRO B 1 284 ? -9.641 3.998 19.688 1 88.25 284 PRO B N 1
ATOM 4623 C CA . PRO B 1 284 ? -8.781 3.777 20.859 1 88.25 284 PRO B CA 1
ATOM 4624 C C . PRO B 1 284 ? -8.984 4.832 21.938 1 88.25 284 PRO B C 1
ATOM 4626 O O . PRO B 1 284 ? -9.391 5.957 21.641 1 88.25 284 PRO B O 1
ATOM 4629 N N . ALA B 1 285 ? -8.711 4.434 23.172 1 92.69 285 ALA B N 1
ATOM 4630 C CA . ALA B 1 285 ? -8.828 5.352 24.297 1 92.69 285 ALA B CA 1
ATOM 4631 C C . ALA B 1 285 ? -7.793 6.469 24.203 1 92.69 285 ALA B C 1
ATOM 4633 O O . ALA B 1 285 ? -8.078 7.621 24.531 1 92.69 285 ALA B O 1
ATOM 4634 N N . ARG B 1 286 ? -6.594 6.074 23.797 1 94.19 286 ARG B N 1
ATOM 4635 C CA . ARG B 1 286 ? -5.473 7.008 23.828 1 94.19 286 ARG B CA 1
ATOM 4636 C C . ARG B 1 286 ? -4.48 6.707 22.703 1 94.19 286 ARG B C 1
ATOM 4638 O O . ARG B 1 286 ? -4.141 5.547 22.469 1 94.19 286 ARG B O 1
ATOM 4645 N N . ILE B 1 287 ? -4.059 7.648 21.938 1 95.25 287 ILE B N 1
ATOM 4646 C CA . ILE B 1 287 ? -2.939 7.578 21 1 95.25 287 ILE B CA 1
ATOM 4647 C C . ILE B 1 287 ? -2.117 8.867 21.094 1 95.25 287 ILE B C 1
ATOM 4649 O O . ILE B 1 287 ? -2.578 9.93 20.688 1 95.25 287 ILE B O 1
ATOM 4653 N N . VAL B 1 288 ? -0.92 8.812 21.594 1 96.94 288 VAL B N 1
ATOM 4654 C CA . VAL B 1 288 ? -0.02 9.93 21.828 1 96.94 288 VAL B CA 1
ATOM 4655 C C . VAL B 1 288 ? 1.405 9.547 21.438 1 96.94 288 VAL B C 1
ATOM 4657 O O . VAL B 1 288 ? 1.85 8.43 21.734 1 96.94 288 VAL B O 1
ATOM 4660 N N . ALA B 1 289 ? 2.008 10.422 20.734 1 96.62 289 ALA B N 1
ATOM 4661 C CA . ALA B 1 289 ? 3.348 10.078 20.266 1 96.62 289 ALA B CA 1
ATOM 4662 C C . ALA B 1 289 ? 4.406 10.953 20.938 1 96.62 289 ALA B C 1
ATOM 4664 O O . ALA B 1 289 ? 4.141 12.109 21.266 1 96.62 289 ALA B O 1
ATOM 4665 N N . ARG B 1 290 ? 5.613 10.352 21.031 1 94.06 290 ARG B N 1
ATOM 4666 C CA . ARG B 1 290 ? 6.801 11.094 21.438 1 94.06 290 ARG B CA 1
ATOM 4667 C C . ARG B 1 290 ? 7.43 11.812 20.25 1 94.06 290 ARG B C 1
ATOM 4669 O O . ARG B 1 290 ? 7.5 11.258 19.156 1 94.06 290 ARG B O 1
ATOM 4676 N N . GLY B 1 291 ? 7.824 13.086 20.469 1 96.69 291 GLY B N 1
ATOM 4677 C CA . GLY B 1 291 ? 8.445 13.836 19.391 1 96.69 291 GLY B CA 1
ATOM 4678 C C . GLY B 1 291 ? 9.93 14.07 19.594 1 96.69 291 GLY B C 1
ATOM 4679 O O . GLY B 1 291 ? 10.492 15.016 19.047 1 96.69 291 GLY B O 1
ATOM 4680 N N . ASP B 1 292 ? 10.617 13.164 20.312 1 97.25 292 ASP B N 1
ATOM 4681 C CA . ASP B 1 292 ? 11.992 13.391 20.734 1 97.25 292 ASP B CA 1
ATOM 4682 C C . ASP B 1 292 ? 12.945 13.422 19.547 1 97.25 292 ASP B C 1
ATOM 4684 O O . ASP B 1 292 ? 13.828 14.273 19.469 1 97.25 292 ASP B O 1
ATOM 4688 N N . LYS B 1 293 ? 12.828 12.453 18.625 1 98 293 LYS B N 1
ATOM 4689 C CA . LYS B 1 293 ? 13.703 12.422 17.453 1 98 293 LYS B CA 1
ATOM 4690 C C . LYS B 1 293 ? 13.539 13.688 16.625 1 98 293 LYS B C 1
ATOM 4692 O O . LYS B 1 293 ? 14.523 14.242 16.141 1 98 293 LYS B O 1
ATOM 4697 N N . ALA B 1 294 ? 12.312 14.086 16.438 1 98.69 294 ALA B N 1
ATOM 4698 C CA . ALA B 1 294 ? 12.031 15.289 15.664 1 98.69 294 ALA B CA 1
ATOM 4699 C C . ALA B 1 294 ? 12.617 16.531 16.344 1 98.69 294 ALA B C 1
ATOM 4701 O O . ALA B 1 294 ? 13.148 17.406 15.672 1 98.69 294 ALA B O 1
ATOM 4702 N N . ALA B 1 295 ? 12.477 16.594 17.641 1 98.5 295 ALA B N 1
ATOM 4703 C CA . ALA B 1 295 ? 13.047 17.703 18.406 1 98.5 295 ALA B CA 1
ATOM 4704 C C . ALA B 1 295 ? 14.562 17.781 18.203 1 98.5 295 ALA B C 1
ATOM 4706 O O . ALA B 1 295 ? 15.125 18.875 18.094 1 98.5 295 ALA B O 1
ATOM 4707 N N . ARG B 1 296 ? 15.117 16.656 18.156 1 98.38 296 ARG B N 1
ATOM 4708 C CA . ARG B 1 296 ? 16.578 16.578 18.016 1 98.38 296 ARG B CA 1
ATOM 4709 C C . ARG B 1 296 ? 17.016 17.016 16.641 1 98.38 296 ARG B C 1
ATOM 4711 O O . ARG B 1 296 ? 18.016 17.734 16.5 1 98.38 296 ARG B O 1
ATOM 4718 N N . ASP B 1 297 ? 16.312 16.656 15.594 1 98.62 297 ASP B N 1
ATOM 4719 C CA . ASP B 1 297 ? 16.875 16.703 14.25 1 98.62 297 ASP B CA 1
ATOM 4720 C C . ASP B 1 297 ? 16.234 17.797 13.414 1 98.62 297 ASP B C 1
ATOM 4722 O O . ASP B 1 297 ? 16.859 18.359 12.508 1 98.62 297 ASP B O 1
ATOM 4726 N N . ILE B 1 298 ? 14.898 18.094 13.711 1 98.81 298 ILE B N 1
ATOM 4727 C CA . ILE B 1 298 ? 14.219 18.906 12.711 1 98.81 298 ILE B CA 1
ATOM 4728 C C . ILE B 1 298 ? 13.375 19.969 13.398 1 98.81 298 ILE B C 1
ATOM 4730 O O . ILE B 1 298 ? 12.242 20.25 12.984 1 98.81 298 ILE B O 1
ATOM 4734 N N . ASP B 1 299 ? 13.727 20.547 14.453 1 98.62 299 ASP B N 1
ATOM 4735 C CA . ASP B 1 299 ? 13.195 21.734 15.117 1 98.62 299 ASP B CA 1
ATOM 4736 C C . ASP B 1 299 ? 11.734 21.547 15.5 1 98.62 299 ASP B C 1
ATOM 4738 O O . ASP B 1 299 ? 10.898 22.422 15.266 1 98.62 299 ASP B O 1
ATOM 4742 N N . TRP B 1 300 ? 11.422 20.344 15.977 1 98.69 300 TRP B N 1
ATOM 4743 C CA . TRP B 1 300 ? 10.086 20.125 16.516 1 98.69 300 TRP B CA 1
ATOM 4744 C C . TRP B 1 300 ? 10 20.562 17.969 1 98.69 300 TRP B C 1
ATOM 4746 O O . TRP B 1 300 ? 10.828 20.188 18.797 1 98.69 300 TRP B O 1
ATOM 4756 N N . LYS B 1 301 ? 9.023 21.391 18.219 1 97.5 301 LYS B N 1
ATOM 4757 C CA . LYS B 1 301 ? 8.695 21.875 19.562 1 97.5 301 LYS B CA 1
ATOM 4758 C C . LYS B 1 301 ? 7.211 22.219 19.656 1 97.5 301 LYS B C 1
ATOM 4760 O O . LYS B 1 301 ? 6.641 22.812 18.75 1 97.5 301 LYS B O 1
ATOM 4765 N N . MET B 1 302 ? 6.645 21.812 20.797 1 97.19 302 MET B N 1
ATOM 4766 C CA . MET B 1 302 ? 5.301 22.281 21.109 1 97.19 302 MET B CA 1
ATOM 4767 C C . MET B 1 302 ? 5.324 23.75 21.531 1 97.19 302 MET B C 1
ATOM 4769 O O . MET B 1 302 ? 5.387 24.047 22.734 1 97.19 302 MET B O 1
ATOM 4773 N N . ARG B 1 303 ? 5.168 24.625 20.547 1 98.06 303 ARG B N 1
ATOM 4774 C CA . ARG B 1 303 ? 5.328 26.047 20.828 1 98.06 303 ARG B CA 1
ATOM 4775 C C . ARG B 1 303 ? 4 26.672 21.25 1 98.06 303 ARG B C 1
ATOM 4777 O O . ARG B 1 303 ? 3.973 27.797 21.75 1 98.06 303 ARG B O 1
ATOM 4784 N N . HIS B 1 304 ? 2.945 25.938 21.078 1 98.19 304 HIS B N 1
ATOM 4785 C CA . HIS B 1 304 ? 1.606 26.453 21.359 1 98.19 304 HIS B CA 1
ATOM 4786 C C . HIS B 1 304 ? 0.886 25.578 22.375 1 98.19 304 HIS B C 1
ATOM 4788 O O . HIS B 1 304 ? 0.862 24.359 22.25 1 98.19 304 HIS B O 1
ATOM 4794 N N . SER B 1 305 ? 0.341 26.219 23.391 1 97.81 305 SER B N 1
ATOM 4795 C CA . SER B 1 305 ? -0.542 25.531 24.312 1 97.81 305 SER B CA 1
ATOM 4796 C C . SER B 1 305 ? -1.873 25.172 23.656 1 97.81 305 SER B C 1
ATOM 4798 O O . SER B 1 305 ? -2.174 25.641 22.562 1 97.81 305 SER B O 1
ATOM 4800 N N . LEU B 1 306 ? -2.648 24.344 24.375 1 98.19 306 LEU B N 1
ATOM 4801 C CA . LEU B 1 306 ? -3.965 23.969 23.859 1 98.19 306 LEU B CA 1
ATOM 4802 C C . LEU B 1 306 ? -4.828 25.219 23.656 1 98.19 306 LEU B C 1
ATOM 4804 O O . LEU B 1 306 ? -5.492 25.344 22.625 1 98.19 306 LEU B O 1
ATOM 4808 N N . ASP B 1 307 ? -4.766 26.141 24.578 1 98.69 307 ASP B N 1
ATOM 4809 C CA . ASP B 1 307 ? -5.539 27.375 24.453 1 98.69 307 ASP B CA 1
ATOM 4810 C C . ASP B 1 307 ? -5.086 28.188 23.25 1 98.69 307 ASP B C 1
ATOM 4812 O O . ASP B 1 307 ? -5.914 28.766 22.531 1 98.69 307 ASP B O 1
ATOM 4816 N N . GLN B 1 308 ? -3.795 28.234 23.031 1 98.69 308 GLN B N 1
ATOM 4817 C CA . GLN B 1 308 ? -3.264 28.984 21.891 1 98.69 308 GLN B CA 1
ATOM 4818 C C . GLN B 1 308 ? -3.654 28.328 20.578 1 98.69 308 GLN B C 1
ATOM 4820 O O . GLN B 1 308 ? -3.887 29.016 19.578 1 98.69 308 GLN B O 1
ATOM 4825 N N . MET B 1 309 ? -3.695 27 20.562 1 98.62 309 MET B N 1
ATOM 4826 C CA . MET B 1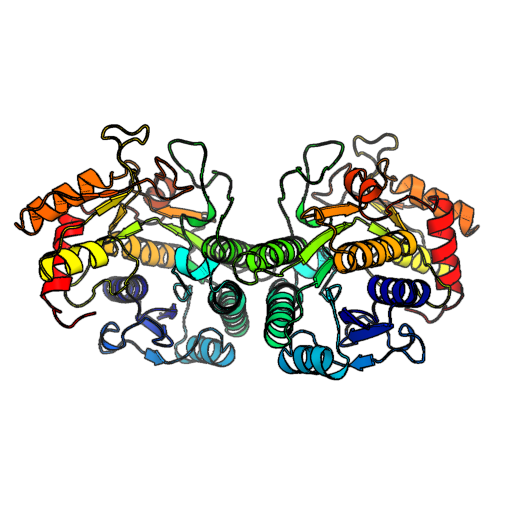 309 ? -4.152 26.281 19.375 1 98.62 309 MET B CA 1
ATOM 4827 C C . MET B 1 309 ? -5.605 26.625 19.047 1 98.62 309 MET B C 1
ATOM 4829 O O . MET B 1 309 ? -5.938 26.953 17.906 1 98.62 309 MET B O 1
ATOM 4833 N N . VAL B 1 310 ? -6.445 26.625 20.094 1 98.69 310 VAL B N 1
ATOM 4834 C CA . VAL B 1 310 ? -7.859 26.953 19.922 1 98.69 310 VAL B CA 1
ATOM 4835 C C . VAL B 1 310 ? -8 28.406 19.484 1 98.69 310 VAL B C 1
ATOM 4837 O O . VAL B 1 310 ? -8.734 28.719 18.547 1 98.69 310 VAL B O 1
ATOM 4840 N N . GLU B 1 311 ? -7.254 29.297 20.125 1 98.69 311 GLU B N 1
ATOM 4841 C CA . GLU B 1 311 ? -7.355 30.734 19.875 1 98.69 311 GLU B CA 1
ATOM 4842 C C . GLU B 1 311 ? -6.992 31.062 18.438 1 98.69 311 GLU B C 1
ATOM 4844 O O . GLU B 1 311 ? -7.699 31.828 17.766 1 98.69 311 GLU B O 1
ATOM 4849 N N . SER B 1 312 ? -5.887 30.531 17.984 1 98.62 312 SER B N 1
ATOM 4850 C CA . SER B 1 312 ? -5.438 30.828 16.625 1 98.62 312 SER B CA 1
ATOM 4851 C C . SER B 1 312 ? -6.426 30.297 15.594 1 98.62 312 SER B C 1
ATOM 4853 O O . SER B 1 312 ? -6.715 30.984 14.609 1 98.62 312 SER B O 1
ATOM 4855 N N . ALA B 1 313 ? -6.973 29.125 15.828 1 98.31 313 ALA B N 1
ATOM 4856 C CA . ALA B 1 313 ? -7.973 28.562 14.922 1 98.31 313 ALA B CA 1
ATOM 4857 C C . ALA B 1 313 ? -9.25 29.391 14.938 1 98.31 313 ALA B C 1
ATOM 4859 O O . ALA B 1 313 ? -9.852 29.641 13.883 1 98.31 313 ALA B O 1
ATOM 4860 N N . TRP B 1 314 ? -9.664 29.797 16.125 1 97.88 314 TRP B N 1
ATOM 4861 C CA . TRP B 1 314 ? -10.891 30.578 16.312 1 97.88 314 TRP B CA 1
ATOM 4862 C C . TRP B 1 314 ? -10.781 31.922 15.617 1 97.88 314 TRP B C 1
ATOM 4864 O O . TRP B 1 314 ? -11.711 32.344 14.922 1 97.88 314 TRP B O 1
ATOM 4874 N N . ASN B 1 315 ? -9.656 32.594 15.789 1 97.88 315 ASN B N 1
ATOM 4875 C CA . ASN B 1 315 ? -9.43 33.875 15.141 1 97.88 315 ASN B CA 1
ATOM 4876 C C . ASN B 1 315 ? -9.492 33.781 13.617 1 97.88 315 ASN B C 1
ATOM 4878 O O . ASN B 1 315 ? -10.102 34.625 12.953 1 97.88 315 ASN B O 1
ATOM 4882 N N . ALA B 1 316 ? -8.859 32.75 13.109 1 97.31 316 ALA B N 1
ATOM 4883 C CA . ALA B 1 316 ? -8.875 32.531 11.664 1 97.31 316 ALA B CA 1
ATOM 4884 C C . ALA B 1 316 ? -10.297 32.25 11.164 1 97.31 316 ALA B C 1
ATOM 4886 O O . ALA B 1 316 ? -10.695 32.781 10.125 1 97.31 316 ALA B O 1
ATOM 4887 N N . ARG B 1 317 ? -10.992 31.453 11.914 1 95.5 317 ARG B N 1
ATOM 4888 C CA . ARG B 1 317 ? -12.375 31.156 11.555 1 95.5 317 ARG B CA 1
ATOM 4889 C C . ARG B 1 317 ? -13.234 32.406 11.555 1 95.5 317 ARG B C 1
ATOM 4891 O O . ARG B 1 317 ? -14.062 32.594 10.664 1 95.5 317 ARG B O 1
ATOM 4898 N N . ARG B 1 318 ? -13.102 33.25 12.508 1 94.69 318 ARG B N 1
ATOM 4899 C CA . ARG B 1 318 ? -13.891 34.469 12.648 1 94.69 318 ARG B CA 1
ATOM 4900 C C . ARG B 1 318 ? -13.555 35.469 11.555 1 94.69 318 ARG B C 1
ATOM 4902 O O . ARG B 1 318 ? -14.414 36.219 11.117 1 94.69 318 ARG B O 1
ATOM 4909 N N . ALA B 1 319 ? -12.359 35.375 11.18 1 94.75 319 ALA B N 1
ATOM 4910 C CA . ALA B 1 319 ? -11.906 36.312 10.125 1 94.75 319 ALA B CA 1
ATOM 4911 C C . ALA B 1 319 ? -12.516 35.906 8.781 1 94.75 319 ALA B C 1
ATOM 4913 O O . ALA B 1 319 ? -12.547 36.719 7.855 1 94.75 319 ALA B O 1
ATOM 4914 N N . HIS B 1 320 ? -13.055 34.688 8.711 1 91.06 320 HIS B N 1
ATOM 4915 C CA . HIS B 1 320 ? -13.625 34.219 7.461 1 91.06 320 HIS B CA 1
ATOM 4916 C C . HIS B 1 320 ? -14.961 33.5 7.703 1 91.06 320 HIS B C 1
ATOM 4918 O O . HIS B 1 320 ? -15.086 32.312 7.508 1 91.06 320 HIS B O 1
ATOM 4924 N N . PRO B 1 321 ? -15.945 34.344 8.039 1 78.31 321 PRO B N 1
ATOM 4925 C CA . PRO B 1 321 ? -17.234 33.75 8.414 1 78.31 321 PRO B CA 1
ATOM 4926 C C . PRO B 1 321 ? -17.875 32.969 7.281 1 78.31 321 PRO B C 1
ATOM 4928 O O . PRO B 1 321 ? -18.672 32.062 7.535 1 78.31 321 PRO B O 1
ATOM 4931 N N . GLN B 1 322 ? -17.594 33.344 6.051 1 66.62 322 GLN B N 1
ATOM 4932 C CA . GLN B 1 322 ? -18.172 32.625 4.922 1 66.62 322 GLN B CA 1
ATOM 4933 C C . GLN B 1 322 ? -17.359 31.375 4.59 1 66.62 322 GLN B C 1
ATOM 4935 O O . GLN B 1 322 ? -17.734 30.609 3.705 1 66.62 322 GLN B O 1
ATOM 4940 N N . GLY B 1 323 ? -16.438 31.328 5.305 1 58.5 323 GLY B N 1
ATOM 4941 C CA . GLY B 1 323 ? -15.352 30.422 4.988 1 58.5 323 GLY B CA 1
ATOM 4942 C C . GLY B 1 323 ? -15.828 29.047 4.527 1 58.5 323 GLY B C 1
ATOM 4943 O O . GLY B 1 323 ? -15.141 28.375 3.752 1 58.5 323 GLY B O 1
ATOM 4944 N N . ALA B 1 324 ? -16.703 28.281 5.309 1 45.53 324 ALA B N 1
ATOM 4945 C CA . ALA B 1 324 ? -16.906 26.922 4.809 1 45.53 324 ALA B CA 1
ATOM 4946 C C . ALA B 1 324 ? -17.703 26.938 3.512 1 45.53 324 ALA B C 1
ATOM 4948 O O . ALA B 1 324 ? -18.531 27.828 3.291 1 45.53 324 ALA B O 1
#

Radius of gyration: 27.05 Å; Cα contacts (8 Å, |Δi|>4): 1443; chains: 2; bounding box: 55×74×62 Å

Organism: Propionibacterium freudenreichii subsp. shermanii (strain ATCC 9614 / DSM 4902 / CIP 103027 / NCIMB 8099 / CIRM-BIA1) (NCBI:txid754252)

Nearest PDB structures (foldseek):
  2c20-assembly3_E  TM=9.547E-01  e=9.524E-38  Bacillus anthracis str. Ames
  4wok-assembly1_A  TM=9.518E-01  e=2.780E-34  Brucella ovis ATCC 25840
  7xpp-assembly1_B  TM=9.241E-01  e=5.125E-32  Zea mays
  2p5u-assembly1_A  TM=8.943E-01  e=1.802E-30  Thermus thermophilus HB8
  4zrn-assembly1_A  TM=9.211E-01  e=7.845E-28  Thermotoga maritima MSB8

InterPro domains:
  IPR001509 NAD-dependent epimerase/dehydratase [PF01370] (3-250)
  IPR005886 UDP-glucose 4-epimerase [TIGR01179] (4-322)
  IPR036291 NAD(P)-binding domain superfamily [SSF51735] (1-321)

Solvent-accessible surface area (backbone atoms only — not comparable to full-atom values): 33112 Å² total; per-residue (Å²): 114,23,32,35,25,32,24,16,24,26,59,66,25,20,43,32,43,51,40,25,51,75,71,72,36,44,43,33,31,33,29,62,54,86,83,30,37,75,84,42,44,57,87,87,48,54,73,44,83,40,53,54,68,38,31,68,60,50,22,50,50,40,55,78,58,54,33,57,28,37,37,47,54,51,55,58,81,49,46,76,57,14,43,70,34,30,62,62,29,37,47,42,29,39,48,14,46,46,21,48,53,52,17,28,59,75,55,72,36,41,37,38,41,35,63,39,40,51,43,25,34,42,77,62,94,51,80,62,41,50,83,81,53,71,71,46,43,79,35,44,32,17,43,26,38,41,48,46,50,50,53,53,56,47,42,45,78,64,31,93,72,50,43,57,34,30,39,26,32,49,52,69,39,35,32,80,40,57,81,41,50,67,67,50,85,81,40,68,66,43,44,42,54,54,28,51,77,71,72,46,73,44,72,40,58,28,64,77,37,98,40,98,79,10,25,40,29,38,21,58,38,44,39,46,43,54,18,43,22,56,45,34,44,52,50,36,48,75,70,68,49,86,72,59,66,57,31,33,50,34,58,58,74,44,45,31,54,59,57,49,53,51,40,45,29,65,66,71,65,51,84,80,72,64,43,79,42,70,60,58,89,87,62,62,48,51,52,22,24,44,25,64,68,22,36,72,72,20,67,42,57,86,83,58,52,73,55,52,26,46,42,32,31,49,51,9,43,64,71,35,78,73,59,113,113,23,33,36,26,32,23,16,26,27,60,66,25,21,43,31,44,52,40,26,50,75,70,72,37,44,45,32,31,34,28,60,52,86,84,30,36,75,85,42,45,58,87,90,47,52,74,45,83,38,54,55,69,38,31,67,59,51,23,49,50,40,52,77,57,53,32,58,29,36,36,46,51,51,54,59,80,51,46,76,57,14,44,71,35,33,63,60,29,39,47,44,30,38,50,15,47,47,23,47,52,50,19,26,58,76,56,72,35,40,36,37,41,37,62,40,40,49,42,26,34,44,78,63,95,50,79,60,40,50,83,79,53,72,71,45,44,79,36,44,31,17,44,26,37,41,48,46,51,50,54,51,57,47,40,46,79,65,32,94,72,50,43,55,34,31,40,27,34,50,50,69,38,34,32,78,40,57,80,42,51,68,67,50,85,81,40,67,68,42,44,42,52,53,28,50,76,71,72,45,74,44,73,40,58,27,64,77,37,97,40,98,81,10,26,42,29,37,22,58,39,43,38,45,43,54,17,44,21,56,44,35,44,52,51,35,48,76,70,68,50,87,72,61,66,55,29,33,50,34,59,57,73,45,44,32,55,59,57,51,52,51,38,44,29,65,67,71,65,53,86,81,74,64,43,81,41,71,58,58,88,87,63,63,47,52,53,25,24,43,25,63,68,24,38,72,71,19,66,41,57,85,84,59,54,72,55,53,25,46,42,33,32,50,50,9,43,65,70,35,78,73,61,110

Sequence (648 aa):
MSWLVTGGAGYIGSHIVQAFQQAGIDPVVIDDLSSGHEDFVPGGVPFVRGSVLDTGLVQRTLEEHHCEGVVHVAGFKYAGVSVTRPLHTYDQNATGTVSVLRAMRSAGVHRYVFSSSASVYGTPDVDEVTEQTALHPESPYGETKLIGEWLNHDMEPVDDQWQGVNLRYFNVVGSGSDQLYDTSPHNLFPIVFDLLLSGGTPRINGDDYPTPDGTCVRDYVHVADLARSHVAAAEQMMAGTKLEKAYNLGSGTGSSVREIMDAIARVTGIAFTPEIAPRRPGDPARIVARGDKAARDIDWKMRHSLDQMVESAWNARRAHPQGAMSWLVTGGAGYIGSHIVQAFQQAGIDPVVIDDLSSGHEDFVPGGVPFVRGSVLDTGLVQRTLEEHHCEGVVHVAGFKYAGVSVTRPLHTYDQNATGTVSVLRAMRSAGVHRYVFSSSASVYGTPDVDEVTEQTALHPESPYGETKLIGEWLNHDMEPVDDQWQGVNLRYFNVVGSGSDQLYDTSPHNLFPIVFDLLLSGGTPRINGDDYPTPDGTCVRDYVHVADLARSHVAAAEQMMAGTKLEKAYNLGSGTGSSVREIMDAIARVTGIAFTPEIAPRRPGDPARIVARGDKAARDIDWKMRHSLDQMVESAWNARRAHPQGA

Secondary structure (DSSP, 8-state):
-EEEEETTTSHHHHHHHHHHHHTT-EEEEEE--SS--GGGSPTTS-EEES-TT-HHHHHHHHHHTTEEEEEE--S---HHHHHH-HHHHHIIIIIHHHHHHHHHHHHT--EEEEE--GGGG-S-SSSSB-TTSPP---SHHHHHHHHHHHHHHHTGGG-TT-EEEEEEE-EEE--SSTT-----TTSHHHHHHHHHHTT---EEE-S-SSSTTSS-EE-EEEHHHHHHHHHHHHHHHHTTPPPPSEEEE--SS-EEHHHHHHHHHHHH-----PEEEPPPTT--SEE-B--HHHHHHS-----S-HHHHHHHHHHHHHH-TT--/-EEEEETTTSHHHHHHHHHHHHTT-EEEEEE--SS--GGGSPTTS-EEES-TT-HHHHHHHHHHTTEEEEEE--S---HHHHHH-HHHHHIIIIIHHHHHHHHHHHHT--EEEEE--GGGG-S-SSSSB-TTSPP---SHHHHHHHHHHHHHHHTTTT-TT-EEEEEEE-EEE--SSTT-----TTSHHHHHHHHHHTT---EEE-S-SSSTTSS-EE-EEEHHHHHHHHHHHHHHHHTTPPPPSEEEE--SS-EEHHHHHHHHHHHH-----PEEEPPPTT--SEE-B--HHHHHHS-----S-HHHHHHHHHHHHHH-TT--